Protein AF-0000000066988026 (afdb_homodimer)

Secondary structure (DSSP, 8-state):
-PPPEEEETTTTSHHHHHHHHHHHHTT-EEEEEES-TTSHHHHHHHTTTPEEEE--TT-HHHHHHHHTT--EEEE-----TTBTTHHHHHHHHHHHHHHHTT--EEEEE--------TTS-TTBHHHHHHHHHHHHHHHHHHS--SEEEEEEE-EEGGGGSTTHHHHHSTTHHHHSEEEESS-TT-EEEEE-HHHHHHHHHHHHHSHHHHTTEEEEE-SEEEEHHHHHHHHHHHHTS--EEEEPPHHHHHHHHHH-TTHHHHHHHTTTGGG--HHHHHTT------HHHHHHHTHHHHHHHHHGGG-/-PPPEEEETTTTSHHHHHHHHHHHHTT-EEEEEES-TTSHHHHHHHTTTPEEEE--TT-HHHHHHHHTT--EEEE-----TTBTTHHHHHHHHHHHHHHHTT--EEEEE--PPPGGGGGS-TTBHHHHHHHHHHHHHHHHHHS--SEEEEEEE-EEGGGGSTTHHHHHSTTHHHHSEEEESS-TT-EEEEE-HHHHHHHHHHHHHSHHHHTTEEEEE-SEEEEHHHHHHHHHHHHTS--EEEEPPHHHHHHHHHH-TTHHHHHHHTTTGGG--HHHHHTT------HHHHHHHTHHHHHHHHHGGG-

Foldseek 3Di:
DPAAEEEQEPCLDFLNVLLLVVSLVVVHAYFYEDQCCPDPSNVVSVVSPHHYFHDALVDLVRLLVRLAPHQEYEDDFDADPVDLLVRLVSLVSNVVSNVVRNHQEYEYEAADDDPPPVPDDCPQSSNSRNVSRVSSVVCQLPVHRNFYAYEHEFAELCCCFPPNVCQLFNCQLLVLEGAAQADQAQWGQYAYSNLVSLVVVLCVVVRVVRGPYYDYDGQDTDGPVVLSVLLCVLQVHRRHYDYDDPVRLVVCCVPRVSSVVNVSSRCSVVVDDPVVNCVSVRDGDDSNVVCVVCSVRSNVRRVVSPD/DPAAEEEQEPCLDFLNVLLLVVSLVVVHAYFYEDQCCPDPSNVVSVVSPHHYFHDALQDLVRLLVRLAPHQEYEDDFDADPVDLLVRLVSLVSNLVSNVVRNHQEYEYEAADDDPPCVVPDCPQSSNSRNVSRVSSVVCQLPVHRNFYAYEHEFAELCCCFPPNVCQLFNCQLLVLEGAAQADQAQWGQYAYSNLVSLVVVLCVVPRVVRGPYYDYDGQDTDGPVVSSVLLCVLQVHRRHYDYDDPVRLVVCCVVRVSSVVNVVSRCSVVVDDPVVNCVSVRDGDDSNRVCVVCSVRSNVRRVVSPD

Radius of gyration: 26.5 Å; Cα contacts (8 Å, |Δi|>4): 1199; chains: 2; bounding box: 48×90×59 Å

Sequence (614 aa):
MTTPKVYVCGATGTQGGALARQLRAMGWDVHTTTRTPTSPAAQSLASIGVKLYGGDWYDETSLKDAISGCNMLFVNTMPNFANLASESDAAMNILRVAQTSGVTHVIYSSAIFIPSRSELGPDHLVNIAYGSKQRIEQAVRTWGFKHWTILRPGYFMANFLQPKVGMLYPSSAESGIFRVALRPNTGLTLIDEQDVAAFAVAAFQTPDTFHEQVIDIVGEILGADKVFEMISQATGRDIRRVYMSDDEVREAQASNPLITSQILARSMEELIDRDKIRSWGVPLSSFANFLERQKKEFEETYLRGEKMTTPKVYVCGATGTQGGALARQLRAMGWDVHTTTRTPTSPAAQSLASIGVKLYGGDWYDETSLKDAISGCNMLFVNTMPNFANLASESDAAMNILRVAQTSGVTHVIYSSAIFIPSRSELGPDHLVNIAYGSKQRIEQAVRTWGFKHWTILRPGYFMANFLQPKVGMLYPSSAESGIFRVALRPNTGLTLIDEQDVAAFAVAAFQTPDTFHEQVIDIVGEILGADKVFEMISQATGRDIRRVYMSDDEVREAQASNPLITSQILARSMEELIDRDKIRSWGVPLSSFANFLERQKKEFEETYLRGEK

Solvent-accessible surface area (backbone atoms only — not comparable to full-atom values): 31889 Å² total; per-residue (Å²): 130,85,70,57,28,32,25,30,38,43,33,71,41,68,51,24,31,38,30,51,51,56,40,37,74,72,64,33,45,39,24,26,57,32,81,51,62,84,36,70,57,39,42,58,41,41,74,66,62,36,45,79,30,68,30,55,66,81,36,63,66,39,45,44,65,36,35,49,82,18,40,30,36,39,45,46,68,58,78,24,55,40,32,66,53,48,27,38,52,31,49,51,44,48,52,53,46,34,56,76,39,57,35,35,33,40,37,36,54,60,57,69,78,66,80,64,60,83,78,57,51,80,52,19,44,65,49,44,53,49,49,33,47,49,52,47,52,49,47,60,74,64,70,69,51,79,28,32,32,38,37,16,48,46,47,51,57,64,47,77,27,74,70,43,21,54,67,64,35,64,57,15,49,67,69,27,46,38,74,35,60,44,46,80,80,17,34,38,35,28,18,47,46,58,35,55,21,49,49,51,51,49,33,71,74,38,41,79,82,32,41,82,36,77,42,64,39,62,43,40,73,41,39,44,59,56,53,44,48,50,51,17,64,75,60,71,43,82,51,45,77,43,71,48,51,72,68,54,39,55,59,48,20,28,77,33,53,55,46,51,56,37,50,54,41,51,59,48,51,84,72,62,56,65,68,64,45,54,68,72,69,58,76,66,58,46,70,68,56,49,50,61,76,40,39,68,55,46,38,57,46,52,46,54,76,76,110,131,83,70,57,28,33,25,31,37,43,33,72,42,68,51,24,31,37,30,50,51,55,40,37,75,71,65,33,45,38,23,26,58,32,80,50,62,84,37,70,58,40,42,57,42,41,73,67,61,37,45,79,29,66,31,54,64,81,37,64,66,40,44,43,64,36,35,49,82,17,40,30,36,39,46,45,69,58,77,23,55,40,30,65,53,48,25,38,52,30,48,51,46,47,51,52,47,33,57,77,39,57,36,35,34,40,37,35,56,60,56,70,80,76,74,81,53,76,78,46,53,80,50,18,43,65,50,41,53,48,48,34,47,49,52,47,52,49,46,59,74,65,71,68,52,81,27,29,31,38,38,16,48,47,47,50,57,64,46,78,26,73,70,44,21,54,67,64,37,65,56,14,50,67,69,27,45,39,73,34,60,45,45,80,80,18,34,39,35,27,18,48,44,59,35,56,22,48,48,51,51,49,33,70,74,38,42,79,82,32,41,84,36,76,42,64,41,62,42,40,72,43,40,43,60,56,53,45,48,50,50,17,64,76,60,71,44,81,50,43,77,41,72,49,49,73,66,52,39,54,58,48,20,30,79,32,53,55,46,52,58,37,51,54,41,51,58,48,50,82,72,61,56,66,67,64,45,53,67,72,68,60,77,66,55,47,69,67,57,48,49,63,75,40,40,69,57,47,39,57,48,54,49,55,77,76,109

Organism: NCBI:txid100816

Nearest PDB structures (foldseek):
  5f5l-assembly1_A  TM=8.145E-01  e=1.394E-21  Micromonospora okii
  3dxf-assembly1_A  TM=8.295E-01  e=2.671E-19  Homo sapiens
  2vus-assembly1_A  TM=6.866E-01  e=4.287E-17  Aspergillus nidulans FGSC A4
  2vut-assembly16_H  TM=7.514E-01  e=1.877E-15  Aspergillus nidulans FGSC A4
  8gym-assembly1_a9  TM=6.983E-01  e=2.839E-13  Tetrahymena thermophila SB210

pLDDT: mean 92.68, std 9.43, range [30.69, 98.94]

Structure (mmCIF, N/CA/C/O backbone):
data_AF-0000000066988026-model_v1
#
loop_
_entity.id
_entity.type
_entity.pdbx_description
1 polymer 'NmrA-like family domain-containing protein 1'
#
loop_
_atom_site.group_PDB
_atom_site.id
_atom_site.type_symbol
_atom_site.label_atom_id
_atom_site.label_alt_id
_atom_site.label_comp_id
_atom_site.label_asym_id
_atom_site.label_entity_id
_atom_site.label_seq_id
_atom_site.pdbx_PDB_ins_code
_atom_site.Cartn_x
_atom_site.Cartn_y
_atom_site.Cartn_z
_atom_site.occupancy
_atom_site.B_iso_or_equiv
_atom_site.auth_seq_id
_atom_site.auth_comp_id
_atom_site.auth_asym_id
_atom_site.auth_atom_id
_atom_site.pdbx_PDB_model_num
ATOM 1 N N . MET A 1 1 ? -1.37 -47.844 -10.57 1 48.81 1 MET A N 1
ATOM 2 C CA . MET A 1 1 ? -0.525 -46.812 -9.977 1 48.81 1 MET A CA 1
ATOM 3 C C . MET A 1 1 ? -1.371 -45.688 -9.391 1 48.81 1 MET A C 1
ATOM 5 O O . MET A 1 1 ? -2.432 -45.344 -9.922 1 48.81 1 MET A O 1
ATOM 9 N N . THR A 1 2 ? -1.253 -45.375 -8.023 1 75.31 2 THR A N 1
ATOM 10 C CA . THR A 1 2 ? -2.141 -44.438 -7.344 1 75.31 2 THR A CA 1
ATOM 11 C C . THR A 1 2 ? -2.07 -43.062 -8 1 75.31 2 THR A C 1
ATOM 13 O O . THR A 1 2 ? -1.003 -42.625 -8.445 1 75.31 2 THR A O 1
ATOM 16 N N . THR A 1 3 ? -3.113 -42.469 -8.367 1 89.62 3 THR A N 1
ATOM 17 C CA . THR A 1 3 ? -3.221 -41.156 -8.984 1 89.62 3 THR A CA 1
ATOM 18 C C . THR A 1 3 ? -2.479 -40.125 -8.156 1 89.62 3 THR A C 1
ATOM 20 O O . THR A 1 3 ? -2.664 -40.031 -6.941 1 89.62 3 THR A O 1
ATOM 23 N N . PRO A 1 4 ? -1.513 -39.469 -8.797 1 95.19 4 PRO A N 1
ATOM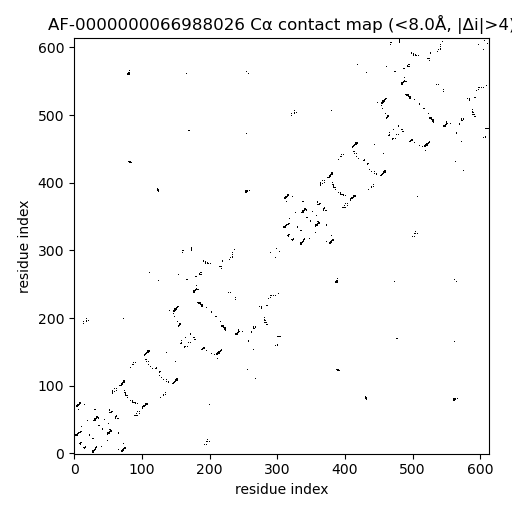 24 C CA . PRO A 1 4 ? -0.824 -38.438 -8.047 1 95.19 4 PRO A CA 1
ATOM 25 C C . PRO A 1 4 ? -1.786 -37.406 -7.461 1 95.19 4 PRO A C 1
ATOM 27 O O . PRO A 1 4 ? -2.797 -37.062 -8.086 1 95.19 4 PRO A O 1
ATOM 30 N N . LYS A 1 5 ? -1.552 -37 -6.234 1 97.81 5 LYS A N 1
ATOM 31 C CA . LYS A 1 5 ? -2.379 -36.031 -5.52 1 97.81 5 LYS A CA 1
ATOM 32 C C . LYS A 1 5 ? -1.552 -34.844 -5.066 1 97.81 5 LYS A C 1
ATOM 34 O O . LYS A 1 5 ? -0.55 -35 -4.367 1 97.81 5 LYS A O 1
ATOM 39 N N . VAL A 1 6 ? -1.96 -33.656 -5.461 1 98.81 6 VAL A N 1
ATOM 40 C CA . VAL A 1 6 ? -1.201 -32.438 -5.211 1 98.81 6 VAL A CA 1
ATOM 41 C C . VAL A 1 6 ? -2.051 -31.453 -4.406 1 98.81 6 VAL A C 1
ATOM 43 O O . VAL A 1 6 ? -3.215 -31.219 -4.738 1 98.81 6 VAL A O 1
ATOM 46 N N . TYR A 1 7 ? -1.568 -30.891 -3.268 1 98.81 7 TYR A N 1
ATOM 47 C CA . TYR A 1 7 ? -2.139 -29.688 -2.668 1 98.81 7 TYR A CA 1
ATOM 48 C C . TYR A 1 7 ? -1.592 -28.438 -3.338 1 98.81 7 TYR A C 1
ATOM 50 O O . TYR A 1 7 ? -0.385 -28.188 -3.309 1 98.81 7 TYR A O 1
ATOM 58 N N . VAL A 1 8 ? -2.432 -27.703 -3.941 1 98.88 8 VAL A N 1
ATOM 59 C CA . VAL A 1 8 ? -2.053 -26.469 -4.617 1 98.88 8 VAL A CA 1
ATOM 60 C C . VAL A 1 8 ? -2.465 -25.266 -3.77 1 98.88 8 VAL A C 1
ATOM 62 O O . VAL A 1 8 ? -3.654 -24.969 -3.654 1 98.88 8 VAL A O 1
ATOM 65 N N . CYS A 1 9 ? -1.479 -24.609 -3.207 1 97.5 9 CYS A N 1
ATOM 66 C CA . CYS A 1 9 ? -1.71 -23.375 -2.473 1 97.5 9 CYS A CA 1
ATOM 67 C C . CYS A 1 9 ? -2.158 -22.25 -3.412 1 97.5 9 CYS A C 1
ATOM 69 O O . CYS A 1 9 ? -1.553 -22.047 -4.465 1 97.5 9 CYS A O 1
ATOM 71 N N . GLY A 1 10 ? -3.23 -21.609 -3.018 1 95.94 10 GLY A N 1
ATOM 72 C CA . GLY A 1 10 ? -3.676 -20.453 -3.789 1 95.94 10 GLY A CA 1
ATOM 73 C C . GLY A 1 10 ? -4.277 -20.828 -5.129 1 95.94 10 GLY A C 1
ATOM 74 O O . GLY A 1 10 ? -4.066 -20.141 -6.125 1 95.94 10 GLY A O 1
ATOM 75 N N . ALA A 1 11 ? -5.023 -21.859 -5.191 1 98 11 ALA A N 1
ATOM 76 C CA . ALA A 1 11 ? -5.535 -22.375 -6.461 1 98 11 ALA A CA 1
ATOM 77 C C . ALA A 1 11 ? -6.566 -21.422 -7.055 1 98 11 ALA A C 1
ATOM 79 O O . ALA A 1 11 ? -6.832 -21.453 -8.258 1 98 11 ALA A O 1
ATOM 80 N N . THR A 1 12 ? -7.199 -20.578 -6.277 1 94.88 12 THR A N 1
ATOM 81 C CA . THR A 1 12 ? -8.18 -19.625 -6.801 1 94.88 12 THR A CA 1
ATOM 82 C C . THR A 1 12 ? -7.48 -18.422 -7.426 1 94.88 12 THR A C 1
ATOM 84 O O . THR A 1 12 ? -8.133 -17.578 -8.039 1 94.88 12 THR A O 1
ATOM 87 N N . GLY A 1 13 ? -6.168 -18.391 -7.301 1 94.88 13 GLY A N 1
ATOM 88 C CA . GLY A 1 13 ? -5.395 -17.297 -7.852 1 94.88 13 GLY A CA 1
ATOM 89 C C . GLY A 1 13 ? -4.809 -17.594 -9.219 1 94.88 13 GLY A C 1
ATOM 90 O O . GLY A 1 13 ? -5.133 -18.625 -9.82 1 94.88 13 GLY A O 1
ATOM 91 N N . THR A 1 14 ? -3.922 -16.719 -9.656 1 96.12 14 THR A N 1
ATOM 92 C CA . THR A 1 14 ? -3.383 -16.766 -11.008 1 96.12 14 THR A CA 1
ATOM 93 C C . THR A 1 14 ? -2.475 -17.969 -11.203 1 96.12 14 THR A C 1
ATOM 95 O O . THR A 1 14 ? -2.732 -18.812 -12.055 1 96.12 14 THR A O 1
ATOM 98 N N . GLN A 1 15 ? -1.483 -18.109 -10.391 1 98.12 15 GLN A N 1
ATOM 99 C CA . GLN A 1 15 ? -0.51 -19.188 -10.562 1 98.12 15 GLN A CA 1
ATOM 100 C C . GLN A 1 15 ? -1.107 -20.531 -10.18 1 98.12 15 GLN A C 1
ATOM 102 O O . GLN A 1 15 ? -1.059 -21.484 -10.969 1 98.12 15 GLN A O 1
ATOM 107 N N . GLY A 1 16 ? -1.739 -20.562 -8.969 1 98.56 16 GLY A N 1
ATOM 108 C CA . GLY A 1 16 ? -2.314 -21.812 -8.508 1 98.56 16 GLY A CA 1
ATOM 109 C C . GLY A 1 16 ? -3.438 -22.312 -9.398 1 98.56 16 GLY A C 1
ATOM 110 O O . GLY A 1 16 ? -3.59 -23.531 -9.586 1 98.56 16 GLY A O 1
ATOM 111 N N . GLY A 1 17 ? -4.242 -21.391 -9.891 1 98.44 17 GLY A N 1
ATOM 112 C CA . GLY A 1 17 ? -5.32 -21.781 -10.789 1 98.44 17 GLY A CA 1
ATOM 113 C C . GLY A 1 17 ? -4.824 -22.391 -12.078 1 98.44 17 GLY A C 1
ATOM 114 O O . GLY A 1 17 ? -5.371 -23.391 -12.547 1 98.44 17 GLY A O 1
ATOM 115 N N . ALA A 1 18 ? -3.785 -21.812 -12.68 1 98.5 18 ALA A N 1
ATOM 116 C CA . ALA A 1 18 ? -3.188 -22.359 -13.898 1 98.5 18 ALA A CA 1
ATOM 117 C C . ALA A 1 18 ? -2.645 -23.766 -13.656 1 98.5 18 ALA A C 1
ATOM 119 O O . ALA A 1 18 ? -2.867 -24.672 -14.461 1 98.5 18 ALA A O 1
ATOM 120 N N . LEU A 1 19 ? -1.996 -23.938 -12.516 1 98.88 19 LEU A N 1
ATOM 121 C CA . LEU A 1 19 ? -1.429 -25.234 -12.195 1 98.88 19 LEU A CA 1
ATOM 122 C C . LEU A 1 19 ? -2.529 -26.266 -11.938 1 98.88 19 LEU A C 1
ATOM 124 O O . LEU A 1 19 ? -2.482 -27.375 -12.461 1 98.88 19 LEU A O 1
ATOM 128 N N . ALA A 1 20 ? -3.561 -25.875 -11.125 1 98.88 20 ALA A N 1
ATOM 129 C CA . ALA A 1 20 ? -4.656 -26.797 -10.805 1 98.88 20 ALA A CA 1
ATOM 130 C C . ALA A 1 20 ? -5.324 -27.297 -12.078 1 98.88 20 ALA A C 1
ATOM 132 O O . ALA A 1 20 ? -5.594 -28.5 -12.203 1 98.88 20 ALA A O 1
ATOM 133 N N . ARG A 1 21 ? -5.523 -26.469 -13.023 1 98.75 21 ARG A N 1
ATOM 134 C CA . ARG A 1 21 ? -6.199 -26.844 -14.258 1 98.75 21 ARG A CA 1
ATOM 135 C C . ARG A 1 21 ? -5.328 -27.766 -15.094 1 98.75 21 ARG A C 1
ATOM 137 O O . ARG A 1 21 ? -5.828 -28.734 -15.68 1 98.75 21 ARG A O 1
ATOM 144 N N . GLN A 1 22 ? -4.039 -27.469 -15.18 1 98.75 22 GLN A N 1
ATOM 145 C CA . GLN A 1 22 ? -3.148 -28.344 -15.938 1 98.75 22 GLN A CA 1
ATOM 146 C C . GLN A 1 22 ? -3.053 -29.719 -15.297 1 98.75 22 GLN A C 1
ATOM 148 O O . GLN A 1 22 ? -3.064 -30.734 -15.992 1 98.75 22 GLN A O 1
ATOM 153 N N . LEU A 1 23 ? -2.992 -29.766 -13.961 1 98.81 23 LEU A N 1
ATOM 154 C CA . LEU A 1 23 ? -2.93 -31.047 -13.25 1 98.81 23 LEU A CA 1
ATOM 155 C C . LEU A 1 23 ? -4.207 -31.844 -13.461 1 98.81 23 LEU A C 1
ATOM 157 O O . LEU A 1 23 ? -4.148 -33.062 -13.734 1 98.81 23 LEU A O 1
ATOM 161 N N . ARG A 1 24 ? -5.379 -31.188 -13.375 1 98.75 24 ARG A N 1
ATOM 162 C CA . ARG A 1 24 ? -6.656 -31.859 -13.562 1 98.75 24 ARG A CA 1
ATOM 163 C C . ARG A 1 24 ? -6.789 -32.375 -14.992 1 98.75 24 ARG A C 1
ATOM 165 O O . ARG A 1 24 ? -7.355 -33.438 -15.219 1 98.75 24 ARG A O 1
ATOM 172 N N . ALA A 1 25 ? -6.281 -31.625 -15.961 1 98.38 25 ALA A N 1
ATOM 173 C CA . ALA A 1 25 ? -6.312 -32.062 -17.359 1 98.38 25 ALA A CA 1
ATOM 174 C C . ALA A 1 25 ? -5.523 -33.344 -17.562 1 98.38 25 ALA A C 1
ATOM 176 O O . ALA A 1 25 ? -5.789 -34.094 -18.484 1 98.38 25 ALA A O 1
ATOM 177 N N . MET A 1 26 ? -4.613 -33.625 -16.688 1 97.88 26 MET A N 1
ATOM 178 C CA . MET A 1 26 ? -3.797 -34.844 -16.75 1 97.88 26 MET A CA 1
ATOM 179 C C . MET A 1 26 ? -4.414 -35.969 -15.906 1 97.88 26 MET A C 1
ATOM 181 O O . MET A 1 26 ? -3.838 -37.031 -15.789 1 97.88 26 MET A O 1
ATOM 185 N N . GLY A 1 27 ? -5.523 -35.625 -15.258 1 97.69 27 GLY A N 1
ATOM 186 C CA . GLY A 1 27 ? -6.223 -36.625 -14.477 1 97.69 27 GLY A CA 1
ATOM 187 C C . GLY A 1 27 ? -5.703 -36.75 -13.055 1 97.69 27 GLY A C 1
ATOM 188 O O . GLY A 1 27 ? -6.02 -37.688 -12.344 1 97.69 27 GLY A O 1
ATOM 189 N N . TRP A 1 28 ? -4.852 -35.812 -12.609 1 98.38 28 TRP A N 1
ATOM 190 C CA . TRP A 1 28 ? -4.316 -35.844 -11.25 1 98.38 28 TRP A CA 1
ATOM 191 C C . TRP A 1 28 ? -5.34 -35.312 -10.25 1 98.38 28 TRP A C 1
ATOM 193 O O . TRP A 1 28 ? -6.262 -34.594 -10.617 1 98.38 28 TRP A O 1
ATOM 203 N N . ASP A 1 29 ? -5.281 -35.781 -9.055 1 98.38 29 ASP A N 1
ATOM 204 C CA . ASP A 1 29 ? -6.102 -35.219 -7.984 1 98.38 29 ASP A CA 1
ATOM 205 C C . ASP A 1 29 ? -5.5 -33.938 -7.438 1 98.38 29 ASP A C 1
ATOM 207 O O . ASP A 1 29 ? -4.285 -33.844 -7.246 1 98.38 29 ASP A O 1
ATOM 211 N N . VAL A 1 30 ? -6.352 -32.938 -7.23 1 98.81 30 VAL A N 1
ATOM 212 C CA . VAL A 1 30 ? -5.906 -31.641 -6.742 1 98.81 30 VAL A CA 1
ATOM 213 C C . VAL A 1 30 ? -6.758 -31.219 -5.543 1 98.81 30 VAL A C 1
ATOM 215 O O . VAL A 1 30 ? -7.988 -31.281 -5.598 1 98.81 30 VAL A O 1
ATOM 218 N N . HIS A 1 31 ? -6.109 -30.859 -4.477 1 98.81 31 HIS A N 1
ATOM 219 C CA . HIS A 1 31 ? -6.73 -30.266 -3.295 1 98.81 31 HIS A CA 1
ATOM 220 C C . HIS A 1 31 ? -6.312 -28.812 -3.125 1 98.81 31 HIS A C 1
ATOM 222 O O . HIS A 1 31 ? -5.223 -28.422 -3.549 1 98.81 31 HIS A O 1
ATOM 228 N N . THR A 1 32 ? -7.191 -28 -2.541 1 98.62 32 THR A N 1
ATOM 229 C CA . THR A 1 32 ? -6.828 -26.641 -2.156 1 98.62 32 THR A CA 1
ATOM 230 C C . THR A 1 32 ? -7.695 -26.156 -1.002 1 98.62 32 THR A C 1
ATOM 232 O O . THR A 1 32 ? -8.734 -26.75 -0.702 1 98.62 32 THR A O 1
ATOM 235 N N . THR A 1 33 ? -7.234 -25.156 -0.269 1 97.44 33 THR A N 1
ATOM 236 C CA . THR A 1 33 ? -8.047 -24.438 0.709 1 97.44 33 THR A CA 1
ATOM 237 C C . THR A 1 33 ? -8.492 -23.078 0.154 1 97.44 33 THR A C 1
ATOM 239 O O . THR A 1 33 ? -7.781 -22.469 -0.648 1 97.44 33 THR A O 1
ATOM 242 N N . THR A 1 34 ? -9.594 -22.734 0.472 1 95.44 34 THR A N 1
ATOM 243 C CA . THR A 1 34 ? -10.102 -21.406 0.155 1 95.44 34 THR A CA 1
ATOM 244 C C . THR A 1 34 ? -11.008 -20.891 1.271 1 95.44 34 THR A C 1
ATOM 246 O O . THR A 1 34 ? -11.695 -21.672 1.927 1 95.44 34 THR A O 1
ATOM 249 N N . ARG A 1 35 ? -11.031 -19.656 1.492 1 89.06 35 ARG A N 1
ATOM 250 C CA . ARG A 1 35 ? -11.852 -19.016 2.518 1 89.06 35 ARG A CA 1
ATOM 251 C C . ARG A 1 35 ? -13.305 -18.906 2.064 1 89.06 35 ARG A C 1
ATOM 253 O O . ARG A 1 35 ? -14.211 -18.75 2.889 1 89.06 35 ARG A O 1
ATOM 260 N N . THR A 1 36 ? -13.484 -18.953 0.675 1 90.31 36 THR A N 1
ATOM 261 C CA . THR A 1 36 ? -14.812 -18.781 0.093 1 90.31 36 THR A CA 1
ATOM 262 C C . THR A 1 36 ? -15.102 -19.875 -0.931 1 90.31 36 THR A C 1
ATOM 264 O O . THR A 1 36 ? -15.141 -19.609 -2.135 1 90.31 36 THR A O 1
ATOM 267 N N . PRO A 1 37 ? -15.477 -20.969 -0.477 1 94.69 37 PRO A N 1
ATOM 268 C CA . PRO A 1 37 ? -15.695 -22.094 -1.384 1 94.69 37 PRO A CA 1
ATOM 269 C C . PRO A 1 37 ? -16.812 -21.844 -2.387 1 94.69 37 PRO A C 1
ATOM 271 O O . PRO A 1 37 ? -16.891 -22.531 -3.414 1 94.69 37 PRO A O 1
ATOM 274 N N . THR A 1 38 ? -17.672 -20.859 -2.109 1 93.75 38 THR A N 1
ATOM 275 C CA . THR A 1 38 ? -18.828 -20.609 -2.971 1 93.75 38 THR A CA 1
ATOM 276 C C . THR A 1 38 ? -18.5 -19.547 -4.012 1 93.75 38 THR A C 1
ATOM 278 O O . THR A 1 38 ? -19.344 -19.219 -4.859 1 93.75 38 THR A O 1
ATOM 281 N N . SER A 1 39 ? -17.266 -18.984 -3.949 1 91.69 39 SER A N 1
ATOM 282 C CA . SER A 1 39 ? -16.906 -17.969 -4.926 1 91.69 39 SER A CA 1
ATOM 283 C C . SER A 1 39 ? -16.875 -18.547 -6.34 1 91.69 39 SER A C 1
ATOM 285 O O . SER A 1 39 ? -16.672 -19.75 -6.527 1 91.69 39 SER A O 1
ATOM 287 N N . PRO A 1 40 ? -17.031 -17.672 -7.32 1 92.19 40 PRO A N 1
ATOM 288 C CA . PRO A 1 40 ? -16.984 -18.141 -8.703 1 92.19 40 PRO A CA 1
ATOM 289 C C . PRO A 1 40 ? -15.672 -18.828 -9.055 1 92.19 40 PRO A C 1
ATOM 291 O O . PRO A 1 40 ? -15.68 -19.875 -9.727 1 92.19 40 PRO A O 1
ATOM 294 N N . ALA A 1 41 ? -14.57 -18.328 -8.617 1 93.56 41 ALA A N 1
ATOM 295 C CA . ALA A 1 41 ? -13.273 -18.938 -8.898 1 93.56 41 ALA A CA 1
ATOM 296 C C . ALA A 1 41 ? -13.172 -20.328 -8.289 1 93.56 41 ALA A C 1
ATOM 298 O O . ALA A 1 41 ? -12.695 -21.266 -8.938 1 93.56 41 ALA A O 1
ATOM 299 N N . ALA A 1 42 ? -13.625 -20.453 -7.043 1 97.12 42 ALA A N 1
ATOM 300 C CA . ALA A 1 42 ? -13.602 -21.75 -6.359 1 97.12 42 ALA A CA 1
ATOM 301 C C . ALA A 1 42 ? -14.516 -22.75 -7.051 1 97.12 42 ALA A C 1
ATOM 303 O O . ALA A 1 42 ? -14.133 -23.906 -7.273 1 97.12 42 ALA A O 1
ATOM 304 N N . GLN A 1 43 ? -15.695 -22.266 -7.445 1 97.62 43 GLN A N 1
ATOM 305 C CA . GLN A 1 43 ? -16.672 -23.156 -8.078 1 97.62 43 GLN A CA 1
ATOM 306 C C . GLN A 1 43 ? -16.188 -23.609 -9.453 1 97.62 43 GLN A C 1
ATOM 308 O O . GLN A 1 43 ? -16.453 -24.734 -9.875 1 97.62 43 GLN A O 1
ATOM 313 N N . SER A 1 44 ? -15.523 -22.734 -10.141 1 97.69 44 SER A N 1
ATOM 314 C CA . SER A 1 44 ? -14.93 -23.094 -11.422 1 97.69 44 SER A CA 1
ATOM 315 C C . SER A 1 44 ? -13.93 -24.234 -11.258 1 97.69 44 SER A C 1
ATOM 317 O O . SER A 1 44 ? -13.867 -25.141 -12.086 1 97.69 44 SER A O 1
ATOM 319 N N . LEU A 1 45 ? -13.172 -24.234 -10.242 1 98.69 45 LEU A N 1
ATOM 320 C CA . LEU A 1 45 ? -12.203 -25.297 -9.961 1 98.69 45 LEU A CA 1
ATOM 321 C C . LEU A 1 45 ? -12.906 -26.578 -9.547 1 98.69 45 LEU A C 1
ATOM 323 O O . LEU A 1 45 ? -12.523 -27.672 -9.984 1 98.69 45 LEU A O 1
ATOM 327 N N . ALA A 1 46 ? -13.945 -26.422 -8.727 1 98.62 46 ALA A N 1
ATOM 328 C CA . ALA A 1 46 ? -14.703 -27.594 -8.297 1 98.62 46 ALA A CA 1
ATOM 329 C C . ALA A 1 46 ? -15.328 -28.312 -9.492 1 98.62 46 ALA A C 1
ATOM 331 O O . ALA A 1 46 ? -15.398 -29.547 -9.508 1 98.62 46 ALA A O 1
ATOM 332 N N . SER A 1 47 ? -15.734 -27.547 -10.422 1 98.5 47 SER A N 1
ATOM 333 C CA . SER A 1 47 ? -16.422 -28.094 -11.586 1 98.5 47 SER A CA 1
ATOM 334 C C . SER A 1 47 ? -15.5 -29 -12.406 1 98.5 47 SER A C 1
ATOM 336 O O . SER A 1 47 ? -15.969 -29.828 -13.18 1 98.5 47 SER A O 1
ATOM 338 N N . ILE A 1 48 ? -14.219 -28.859 -12.234 1 98.44 48 ILE A N 1
ATOM 339 C CA . ILE A 1 48 ? -13.297 -29.703 -12.992 1 98.44 48 ILE A CA 1
ATOM 340 C C . ILE A 1 48 ? -12.656 -30.734 -12.062 1 98.44 48 ILE A C 1
ATOM 342 O O . ILE A 1 48 ? -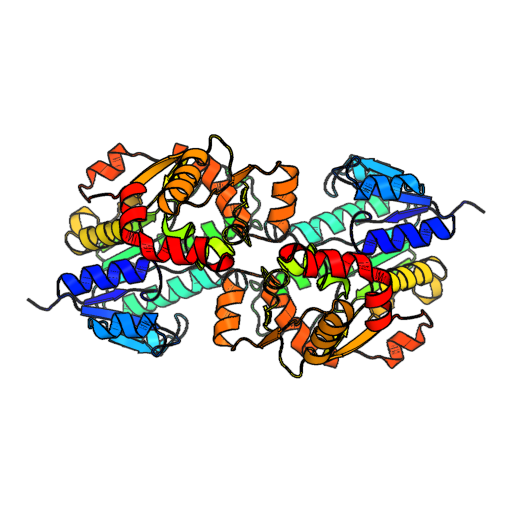11.633 -31.328 -12.406 1 98.44 48 ILE A O 1
ATOM 346 N N . GLY A 1 49 ? -13.156 -30.828 -10.844 1 98.5 49 GLY A N 1
ATOM 347 C CA . GLY A 1 49 ? -12.789 -31.953 -10 1 98.5 49 GLY A CA 1
ATOM 348 C C . GLY A 1 49 ? -11.812 -31.578 -8.898 1 98.5 49 GLY A C 1
ATOM 349 O O . GLY A 1 49 ? -11.344 -32.438 -8.164 1 98.5 49 GLY A O 1
ATOM 350 N N . VAL A 1 50 ? -11.438 -30.328 -8.734 1 98.75 50 VAL A N 1
ATOM 351 C CA . VAL A 1 50 ? -10.594 -29.922 -7.617 1 98.75 50 VAL A CA 1
ATOM 352 C C . VAL A 1 50 ? -11.367 -30.047 -6.305 1 98.75 50 VAL A C 1
ATOM 354 O O . VAL A 1 50 ? -12.516 -29.609 -6.211 1 98.75 50 VAL A O 1
ATOM 357 N N . LYS A 1 51 ? -10.828 -30.656 -5.355 1 98.62 51 LYS A N 1
ATOM 358 C CA . LYS A 1 51 ? -11.461 -30.75 -4.043 1 98.62 51 LYS A CA 1
ATOM 359 C C . LYS A 1 51 ? -11.188 -29.516 -3.209 1 98.62 51 LYS A C 1
ATOM 361 O O . LYS A 1 51 ? -10.031 -29.172 -2.947 1 98.62 51 LYS A O 1
ATOM 366 N N . LEU A 1 52 ? -12.25 -28.891 -2.779 1 98.38 52 LEU A N 1
ATOM 367 C CA . LEU A 1 52 ? -12.164 -27.641 -2.018 1 98.38 52 LEU A CA 1
ATOM 368 C C . LEU A 1 52 ? -12.328 -27.906 -0.526 1 98.38 52 LEU A C 1
ATOM 370 O O . LEU A 1 52 ? -13.234 -28.641 -0.12 1 98.38 52 LEU A O 1
ATOM 374 N N . TYR A 1 53 ? -11.477 -27.359 0.209 1 98 53 TYR A N 1
ATOM 375 C CA . TYR A 1 53 ? -11.586 -27.344 1.663 1 98 53 TYR A CA 1
ATOM 376 C C . TYR A 1 53 ? -11.719 -25.906 2.186 1 98 53 TYR A C 1
ATOM 378 O O . TYR A 1 53 ? -10.961 -25.031 1.783 1 98 53 TYR A O 1
ATOM 386 N N . GLY A 1 54 ? -12.656 -25.688 3.018 1 96 54 GLY A N 1
ATOM 387 C CA . GLY A 1 54 ? -12.836 -24.375 3.609 1 96 54 GLY A CA 1
ATOM 388 C C . GLY A 1 54 ? -11.773 -24.031 4.637 1 96 54 GLY A C 1
ATOM 389 O O . GLY A 1 54 ? -11.461 -24.859 5.504 1 96 54 GLY A O 1
ATOM 390 N N . GLY A 1 55 ? -11.203 -22.812 4.504 1 93.5 55 GLY A N 1
ATOM 391 C CA . GLY A 1 55 ? -10.234 -22.375 5.496 1 93.5 55 GLY A CA 1
ATOM 392 C C . GLY A 1 55 ? -9.125 -21.516 4.914 1 93.5 55 GLY A C 1
ATOM 393 O O . GLY A 1 55 ? -9.016 -21.391 3.691 1 93.5 55 GLY A O 1
ATOM 394 N N . ASP A 1 56 ? -8.352 -20.906 5.828 1 90.31 56 ASP A N 1
ATOM 395 C CA . ASP A 1 56 ? -7.188 -20.141 5.383 1 90.31 56 ASP A CA 1
ATOM 396 C C . ASP A 1 56 ? -5.887 -20.844 5.762 1 90.31 56 ASP A C 1
ATOM 398 O O . ASP A 1 56 ? -5.902 -22.016 6.172 1 90.31 56 ASP A O 1
ATOM 402 N N . TRP A 1 57 ? -4.766 -20.219 5.492 1 94.06 57 TRP A N 1
ATOM 403 C CA . TRP A 1 57 ? -3.459 -20.844 5.617 1 94.06 57 TRP A CA 1
ATOM 404 C C . TRP A 1 57 ? -2.979 -20.828 7.066 1 94.06 57 TRP A C 1
ATOM 406 O O . TRP A 1 57 ? -1.927 -21.375 7.387 1 94.06 57 TRP A O 1
ATOM 416 N N . TYR A 1 58 ? -3.822 -20.234 7.895 1 89.5 58 TYR A N 1
ATOM 417 C CA . TYR A 1 58 ? -3.459 -20.141 9.305 1 89.5 58 TYR A CA 1
ATOM 418 C C . TYR A 1 58 ? -4.273 -21.125 10.141 1 89.5 58 TYR A C 1
ATOM 420 O O . TYR A 1 58 ? -4.008 -21.297 11.328 1 89.5 58 TYR A O 1
ATOM 428 N N . ASP A 1 59 ? -5.203 -21.75 9.5 1 91.56 59 ASP A N 1
ATOM 429 C CA . ASP A 1 59 ? -6.012 -22.781 10.133 1 91.56 59 ASP A CA 1
ATOM 430 C C . ASP A 1 59 ? -5.371 -24.156 9.953 1 91.56 59 ASP A C 1
ATOM 432 O O . ASP A 1 59 ? -5.586 -24.828 8.938 1 91.56 59 ASP A O 1
ATOM 436 N N . GLU A 1 60 ? -4.781 -24.625 10.953 1 93.81 60 GLU A N 1
ATOM 437 C CA . GLU A 1 60 ? -4.023 -25.875 10.852 1 93.81 60 GLU A CA 1
ATOM 438 C C . GLU A 1 60 ? -4.941 -27.047 10.555 1 93.81 60 GLU A C 1
ATOM 440 O O . GLU A 1 60 ? -4.566 -27.953 9.805 1 93.81 60 GLU A O 1
ATOM 445 N N . THR A 1 61 ? -6.09 -27.031 11.141 1 95.06 61 THR A N 1
ATOM 446 C CA . THR A 1 61 ? -7.027 -28.125 10.93 1 95.06 61 THR A CA 1
ATOM 447 C C . THR A 1 61 ? -7.449 -28.203 9.469 1 95.06 61 THR A C 1
ATOM 449 O O . THR A 1 61 ? -7.41 -29.266 8.852 1 95.06 61 THR A O 1
ATOM 452 N N . SER A 1 62 ? -7.801 -27.078 8.945 1 95.81 62 SER A N 1
ATOM 453 C CA . SER A 1 62 ? -8.203 -27.031 7.543 1 95.81 62 SER A CA 1
ATOM 454 C C . SER A 1 62 ? -7.062 -27.438 6.625 1 95.81 62 SER A C 1
ATOM 456 O O . SER A 1 62 ? -7.281 -28.156 5.637 1 95.81 62 SER A O 1
ATOM 458 N N . LEU A 1 63 ? -5.887 -27.062 6.941 1 97.81 63 LEU A N 1
ATOM 459 C CA . LEU A 1 63 ? -4.723 -27.422 6.141 1 97.81 63 LEU A CA 1
ATOM 460 C C . LEU A 1 63 ? -4.461 -28.922 6.203 1 97.81 63 LEU A C 1
ATOM 462 O O . LEU A 1 63 ? -4.199 -29.547 5.176 1 97.81 63 LEU A O 1
ATOM 466 N N . LYS A 1 64 ? -4.527 -29.422 7.41 1 97.56 64 LYS A N 1
ATOM 467 C CA . LYS A 1 64 ? -4.309 -30.859 7.57 1 97.56 64 LYS A CA 1
ATOM 468 C C . LYS A 1 64 ? -5.32 -31.672 6.754 1 97.56 64 LYS A C 1
ATOM 470 O O . LYS A 1 64 ? -4.949 -32.625 6.062 1 97.56 64 LYS A O 1
ATOM 475 N N . ASP A 1 65 ? -6.57 -31.266 6.832 1 97.88 65 ASP A N 1
ATOM 476 C CA . ASP A 1 65 ? -7.613 -31.938 6.066 1 97.88 65 ASP A CA 1
ATOM 477 C C . ASP A 1 65 ? -7.328 -31.875 4.57 1 97.88 65 ASP A C 1
ATOM 479 O O . ASP A 1 65 ? -7.477 -32.875 3.859 1 97.88 65 ASP A O 1
ATOM 483 N N . ALA A 1 66 ? -6.902 -30.75 4.102 1 98.31 66 ALA A N 1
ATOM 484 C CA . ALA A 1 66 ? -6.699 -30.531 2.674 1 98.31 66 ALA A CA 1
ATOM 485 C C . ALA A 1 66 ? -5.441 -31.234 2.178 1 98.31 66 ALA A C 1
ATOM 487 O O . ALA A 1 66 ? -5.406 -31.719 1.046 1 98.31 66 ALA A O 1
ATOM 488 N N . ILE A 1 67 ? -4.418 -31.328 2.988 1 98.44 67 ILE A N 1
ATOM 489 C CA . ILE A 1 67 ? -3.123 -31.844 2.564 1 98.44 67 ILE A CA 1
ATOM 490 C C . ILE A 1 67 ? -3.07 -33.344 2.777 1 98.44 67 ILE A C 1
ATOM 492 O O . ILE A 1 67 ? -2.266 -34.062 2.152 1 98.44 67 ILE A O 1
ATOM 496 N N . SER A 1 68 ? -3.947 -33.844 3.648 1 96.44 68 SER A N 1
ATOM 497 C CA . SER A 1 68 ? -3.979 -35.25 3.922 1 96.44 68 SER A CA 1
ATOM 498 C C . SER A 1 68 ? -4.113 -36.062 2.635 1 96.44 68 SER A C 1
ATOM 500 O O . SER A 1 68 ? -4.984 -35.781 1.809 1 96.44 68 SER A O 1
ATOM 502 N N . GLY A 1 69 ? -3.211 -37.062 2.455 1 95.81 69 GLY A N 1
ATOM 503 C CA . GLY A 1 69 ? -3.232 -37.938 1.303 1 95.81 69 GLY A CA 1
ATOM 504 C C . GLY A 1 69 ? -2.451 -37.406 0.12 1 95.81 69 GLY A C 1
ATOM 505 O O . GLY A 1 69 ? -2.186 -38.125 -0.84 1 95.81 69 GLY A O 1
ATOM 506 N N . CYS A 1 70 ? -2.102 -36.156 0.132 1 97.75 70 CYS A N 1
ATOM 507 C CA . CYS A 1 70 ? -1.273 -35.594 -0.924 1 97.75 70 CYS A CA 1
ATOM 508 C C . CYS A 1 70 ? 0.194 -35.969 -0.721 1 97.75 70 CYS A C 1
ATOM 510 O O . CYS A 1 70 ? 0.676 -36 0.412 1 97.75 70 CYS A O 1
ATOM 512 N N . ASN A 1 71 ? 0.84 -36.188 -1.755 1 96.88 71 ASN A N 1
ATOM 513 C CA . ASN A 1 71 ? 2.277 -36.438 -1.663 1 96.88 71 ASN A CA 1
ATOM 514 C C . ASN A 1 71 ? 3.07 -35.281 -2.27 1 96.88 71 ASN A C 1
ATOM 516 O O . ASN A 1 71 ? 4.297 -35.219 -2.139 1 96.88 71 ASN A O 1
ATOM 520 N N . MET A 1 72 ? 2.389 -34.375 -2.959 1 98.75 72 MET A N 1
ATOM 521 C CA . MET A 1 72 ? 3.004 -33.219 -3.621 1 98.75 72 MET A CA 1
ATOM 522 C C . MET A 1 72 ? 2.355 -31.922 -3.166 1 98.75 72 MET A C 1
ATOM 524 O O . MET A 1 72 ? 1.161 -31.891 -2.867 1 98.75 72 MET A O 1
ATOM 528 N N . LEU A 1 73 ? 3.186 -30.844 -3.092 1 98.88 73 LEU A N 1
ATOM 529 C CA . LEU A 1 73 ? 2.76 -29.531 -2.609 1 98.88 73 LEU A CA 1
ATOM 530 C C . LEU A 1 73 ? 3.291 -28.422 -3.51 1 98.88 73 LEU A C 1
ATOM 532 O O . LEU A 1 73 ? 4.477 -28.406 -3.852 1 98.88 73 LEU A O 1
ATOM 536 N N . PHE A 1 74 ? 2.424 -27.625 -3.932 1 98.94 74 PHE A N 1
ATOM 537 C CA . PHE A 1 74 ? 2.791 -26.359 -4.566 1 98.94 74 PHE A CA 1
ATOM 538 C C . PHE A 1 74 ? 2.549 -25.188 -3.621 1 98.94 74 PHE A C 1
ATOM 540 O O . PHE A 1 74 ? 1.41 -24.922 -3.227 1 98.94 74 PHE A O 1
ATOM 547 N N . VAL A 1 75 ? 3.59 -24.469 -3.236 1 98.81 75 VAL A N 1
ATOM 548 C CA . VAL A 1 75 ? 3.514 -23.344 -2.311 1 98.81 75 VAL A CA 1
ATOM 549 C C . VAL A 1 75 ? 3.545 -22.031 -3.088 1 98.81 75 VAL A C 1
ATOM 551 O O . VAL A 1 75 ? 4.465 -21.797 -3.875 1 98.81 75 VAL A O 1
ATOM 554 N N . ASN A 1 76 ? 2.6 -21.25 -2.941 1 97.75 76 ASN A N 1
ATOM 555 C CA . ASN A 1 76 ? 2.477 -19.922 -3.514 1 97.75 76 ASN A CA 1
ATOM 556 C C . ASN A 1 76 ? 1.721 -18.984 -2.58 1 97.75 76 ASN A C 1
ATOM 558 O O . ASN A 1 76 ? 0.496 -18.875 -2.656 1 97.75 76 ASN A O 1
ATOM 562 N N . THR A 1 77 ? 2.449 -18.297 -1.735 1 93.69 77 THR A N 1
ATOM 563 C CA . THR A 1 77 ? 1.863 -17.312 -0.831 1 93.69 77 THR A CA 1
ATOM 564 C C . THR A 1 77 ? 2.119 -15.898 -1.333 1 93.69 77 THR A C 1
ATOM 566 O O . THR A 1 77 ? 2.91 -15.695 -2.258 1 93.69 77 THR A O 1
ATOM 569 N N . MET A 1 78 ? 1.382 -15.031 -0.882 1 87.62 78 MET A N 1
ATOM 570 C CA . MET A 1 78 ? 1.484 -13.648 -1.336 1 87.62 78 MET A CA 1
ATOM 571 C C . MET A 1 78 ? 1.729 -12.703 -0.162 1 87.62 78 MET A C 1
ATOM 573 O O . MET A 1 78 ? 1.278 -12.969 0.955 1 87.62 78 MET A O 1
ATOM 577 N N . PRO A 1 79 ? 2.404 -11.609 -0.491 1 84.94 79 PRO A N 1
ATOM 578 C CA . PRO A 1 79 ? 2.557 -10.602 0.557 1 84.94 79 PRO A CA 1
ATOM 579 C C . PRO A 1 79 ? 1.225 -9.984 0.982 1 84.94 79 PRO A C 1
ATOM 581 O O . PRO A 1 79 ? 0.282 -9.938 0.188 1 84.94 79 PRO A O 1
ATOM 584 N N . ASN A 1 80 ? 1.17 -9.719 2.219 1 83.69 80 ASN A N 1
ATOM 585 C CA . ASN A 1 80 ? 0.102 -8.93 2.826 1 83.69 80 ASN A CA 1
ATOM 586 C C . ASN A 1 80 ? 0.632 -7.625 3.42 1 83.69 80 ASN A C 1
ATOM 588 O O . ASN A 1 80 ? 1.331 -7.641 4.434 1 83.69 80 ASN A O 1
ATOM 592 N N . PHE A 1 81 ? 0.219 -6.539 2.867 1 79.25 81 PHE A N 1
ATOM 593 C CA . PHE A 1 81 ? 0.827 -5.277 3.266 1 79.25 81 PHE A CA 1
ATOM 594 C C . PHE A 1 81 ? 0.248 -4.789 4.59 1 79.25 81 PHE A C 1
ATOM 596 O O . PHE A 1 81 ? 0.818 -3.908 5.234 1 79.25 81 PHE A O 1
ATOM 603 N N . ALA A 1 82 ? -0.839 -5.383 4.977 1 79.31 82 ALA A N 1
ATOM 604 C CA . ALA A 1 82 ? -1.355 -5.051 6.305 1 79.31 82 ALA A CA 1
ATOM 605 C C . ALA A 1 82 ? -0.525 -5.719 7.395 1 79.31 82 ALA A C 1
ATOM 607 O O . ALA A 1 82 ? -0.326 -5.148 8.469 1 79.31 82 ALA A O 1
ATOM 608 N N . ASN A 1 83 ? -0.054 -6.887 7.082 1 85.62 83 ASN A N 1
ATOM 609 C CA . ASN A 1 83 ? 0.797 -7.652 7.984 1 85.62 83 ASN A CA 1
ATOM 610 C C . ASN A 1 83 ? 2.016 -8.219 7.262 1 85.62 83 ASN A C 1
ATOM 612 O O . ASN A 1 83 ? 1.92 -9.25 6.594 1 85.62 83 ASN A O 1
ATOM 616 N N . LEU A 1 84 ? 3.111 -7.68 7.562 1 85.31 84 LEU A N 1
ATOM 617 C CA . LEU A 1 84 ? 4.297 -7.895 6.738 1 85.31 84 LEU A CA 1
ATOM 618 C C . LEU A 1 84 ? 4.902 -9.266 7.004 1 85.31 84 LEU A C 1
ATOM 620 O O . LEU A 1 84 ? 5.707 -9.758 6.211 1 85.31 84 LEU A O 1
ATOM 624 N N . ALA A 1 85 ? 4.5 -9.898 8.078 1 84.44 85 ALA A N 1
ATOM 625 C CA . ALA A 1 85 ? 5.016 -11.227 8.406 1 84.44 85 ALA A CA 1
ATOM 626 C C . ALA A 1 85 ? 4.121 -12.32 7.828 1 84.44 85 ALA A C 1
ATOM 628 O O . ALA A 1 85 ? 4.5 -13.492 7.797 1 84.44 85 ALA A O 1
ATOM 629 N N . SER A 1 86 ? 3.027 -11.977 7.336 1 87.38 86 SER A N 1
ATOM 630 C CA . SER A 1 86 ? 1.959 -12.922 7.023 1 87.38 86 SER A CA 1
ATOM 631 C C . SER A 1 86 ? 2.395 -13.906 5.949 1 87.38 86 SER A C 1
ATOM 633 O O . SER A 1 86 ? 2.061 -15.094 6.02 1 87.38 86 SER A O 1
ATOM 635 N N . GLU A 1 87 ? 3.154 -13.445 4.965 1 91.19 87 GLU A N 1
ATOM 636 C CA . GLU A 1 87 ? 3.529 -14.336 3.869 1 91.19 87 GLU A CA 1
ATOM 637 C C . GLU A 1 87 ? 4.375 -15.508 4.371 1 91.19 87 GLU A C 1
ATOM 639 O O . GLU A 1 87 ? 4.059 -16.672 4.102 1 91.19 87 GLU A O 1
ATOM 644 N N . SER A 1 88 ? 5.43 -15.188 5.098 1 93.31 88 SER A N 1
ATOM 645 C CA . SER A 1 88 ? 6.32 -16.219 5.602 1 93.31 88 SER A CA 1
ATOM 646 C C . SER A 1 88 ? 5.613 -17.109 6.617 1 93.31 88 SER A C 1
ATOM 648 O O . SER A 1 88 ? 5.773 -18.344 6.594 1 93.31 88 SER A O 1
ATOM 650 N N . ASP A 1 89 ? 4.797 -16.5 7.488 1 93.06 89 ASP A N 1
ATOM 651 C CA . ASP A 1 89 ? 4.09 -17.281 8.5 1 93.06 89 ASP A CA 1
ATOM 652 C C . ASP A 1 89 ? 3.15 -18.297 7.859 1 93.06 89 ASP A C 1
ATOM 654 O O . ASP A 1 89 ? 3.1 -19.453 8.281 1 93.06 89 ASP A O 1
ATOM 658 N N . ALA A 1 90 ? 2.443 -17.859 6.879 1 94.88 90 ALA A N 1
ATOM 659 C CA . ALA A 1 90 ? 1.533 -18.75 6.168 1 94.88 90 ALA A CA 1
ATOM 660 C C . ALA A 1 90 ? 2.293 -19.891 5.5 1 94.88 90 ALA A C 1
ATOM 662 O O . ALA A 1 90 ? 1.918 -21.047 5.637 1 94.88 90 ALA A O 1
ATOM 663 N N . ALA A 1 91 ? 3.352 -19.562 4.777 1 97.75 91 ALA A N 1
ATOM 664 C CA . ALA A 1 91 ? 4.137 -20.578 4.078 1 97.75 91 ALA A CA 1
ATOM 665 C C . ALA A 1 91 ? 4.734 -21.578 5.062 1 97.75 91 ALA A C 1
ATOM 667 O O . ALA A 1 91 ? 4.711 -22.781 4.812 1 97.75 91 ALA A O 1
ATOM 668 N N . MET A 1 92 ? 5.238 -21.094 6.195 1 97.38 92 MET A N 1
ATOM 669 C CA . MET A 1 92 ? 5.832 -21.969 7.199 1 97.38 92 MET A CA 1
ATOM 670 C C . MET A 1 92 ? 4.789 -22.938 7.762 1 97.38 92 MET A C 1
ATOM 672 O O . MET A 1 92 ? 5.074 -24.109 7.969 1 97.38 92 MET A O 1
ATOM 676 N N . ASN A 1 93 ? 3.645 -22.391 8 1 96.88 93 ASN A N 1
ATOM 677 C CA . ASN A 1 93 ? 2.559 -23.234 8.492 1 96.88 93 ASN A CA 1
ATOM 678 C C . ASN A 1 93 ? 2.191 -24.328 7.488 1 96.88 93 ASN A C 1
ATOM 680 O O . ASN A 1 93 ? 2.047 -25.484 7.859 1 96.88 93 ASN A O 1
ATOM 684 N N . ILE A 1 94 ? 2.08 -23.969 6.281 1 98.38 94 ILE A N 1
ATOM 685 C CA . ILE A 1 94 ? 1.748 -24.906 5.215 1 98.38 94 ILE A CA 1
ATOM 686 C C . ILE A 1 94 ? 2.82 -26 5.133 1 98.38 94 ILE A C 1
ATOM 688 O O . ILE A 1 94 ? 2.504 -27.188 5.074 1 98.38 94 ILE A O 1
ATOM 692 N N . LEU A 1 95 ? 4.059 -25.594 5.137 1 98.44 95 LEU A N 1
ATOM 693 C CA . LEU A 1 95 ? 5.176 -26.531 5.02 1 98.44 95 LEU A CA 1
ATOM 694 C C . LEU A 1 95 ? 5.227 -27.469 6.215 1 98.44 95 LEU A C 1
ATOM 696 O O . LEU A 1 95 ? 5.492 -28.656 6.059 1 98.44 95 LEU A O 1
ATOM 700 N N . ARG A 1 96 ? 4.969 -26.953 7.395 1 97.31 96 ARG A N 1
ATOM 701 C CA . ARG A 1 96 ? 4.961 -27.781 8.586 1 97.31 96 ARG A CA 1
ATOM 702 C C . ARG A 1 96 ? 3.877 -28.859 8.5 1 97.31 96 ARG A C 1
ATOM 704 O O . ARG A 1 96 ? 4.133 -30.031 8.766 1 97.31 96 ARG A O 1
ATOM 711 N N . VAL A 1 97 ? 2.697 -28.406 8.125 1 97.88 97 VAL A N 1
ATOM 712 C CA . VAL A 1 97 ? 1.588 -29.344 7.996 1 97.88 97 VAL A CA 1
ATOM 713 C C . VAL A 1 97 ? 1.902 -30.375 6.914 1 97.88 97 VAL A C 1
ATOM 715 O O . VAL A 1 97 ? 1.604 -31.562 7.066 1 97.88 97 VAL A O 1
ATOM 718 N N . ALA A 1 98 ? 2.484 -29.938 5.812 1 97.75 98 ALA A N 1
ATOM 719 C CA . ALA A 1 98 ? 2.861 -30.828 4.723 1 97.75 98 ALA A CA 1
ATOM 720 C C . ALA A 1 98 ? 3.822 -31.922 5.207 1 97.75 98 ALA A C 1
ATOM 722 O O . ALA A 1 98 ? 3.656 -33.094 4.879 1 97.75 98 ALA A O 1
ATOM 723 N N . GLN A 1 99 ? 4.77 -31.562 5.961 1 95.25 99 GLN A N 1
ATOM 724 C CA . GLN A 1 99 ? 5.75 -32.5 6.492 1 95.25 99 GLN A CA 1
ATOM 725 C C . GLN A 1 99 ? 5.07 -33.625 7.297 1 95.25 99 GLN A C 1
ATOM 727 O O . GLN A 1 99 ? 5.391 -34.781 7.137 1 95.25 99 GLN A O 1
ATOM 732 N N . THR A 1 100 ? 4.172 -33.188 8.07 1 94.31 100 THR A N 1
ATOM 733 C CA . THR A 1 100 ? 3.549 -34.125 8.992 1 94.31 100 THR A CA 1
ATOM 734 C C . THR A 1 100 ? 2.457 -34.938 8.281 1 94.31 100 THR A C 1
ATOM 736 O O . THR A 1 100 ? 1.99 -35.969 8.805 1 94.31 100 THR A O 1
ATOM 739 N N . SER A 1 101 ? 2.076 -34.469 7.141 1 95.69 101 SER A N 1
ATOM 740 C CA . SER A 1 101 ? 0.994 -35.125 6.41 1 95.69 101 SER A CA 1
ATOM 741 C C . SER A 1 101 ? 1.537 -36.062 5.348 1 95.69 101 SER A C 1
ATOM 743 O O . SER A 1 101 ? 0.77 -36.656 4.578 1 95.69 101 SER A O 1
ATOM 745 N N . GLY A 1 102 ? 2.857 -36.188 5.199 1 93.94 102 GLY A N 1
ATOM 746 C CA . GLY A 1 102 ? 3.447 -37.188 4.32 1 93.94 102 GLY A CA 1
ATOM 747 C C . GLY A 1 102 ? 3.836 -36.625 2.965 1 93.94 102 GLY A C 1
ATOM 748 O O . GLY A 1 102 ? 4.188 -37.375 2.055 1 93.94 102 GLY A O 1
ATOM 749 N N . VAL A 1 103 ? 3.725 -35.344 2.777 1 98.19 103 VAL A N 1
ATOM 750 C CA . VAL A 1 103 ? 4.195 -34.75 1.544 1 98.19 103 VAL A CA 1
ATOM 751 C C . VAL A 1 103 ? 5.699 -34.969 1.392 1 98.19 103 VAL A C 1
ATOM 753 O O . VAL A 1 103 ? 6.461 -34.781 2.344 1 98.19 103 VAL A O 1
ATOM 756 N N . THR A 1 104 ? 6.102 -35.344 0.184 1 98.19 104 THR A N 1
ATOM 757 C CA . THR A 1 104 ? 7.516 -35.625 -0.025 1 98.19 104 THR A CA 1
ATOM 758 C C . THR A 1 104 ? 8.102 -34.719 -1.097 1 98.19 104 THR A C 1
ATOM 760 O O . THR A 1 104 ? 9.32 -34.594 -1.228 1 98.19 104 THR A O 1
ATOM 763 N N . HIS A 1 105 ? 7.309 -34.094 -1.935 1 98.81 105 HIS A N 1
ATOM 764 C CA . HIS A 1 105 ? 7.742 -33.281 -3.074 1 98.81 105 HIS A CA 1
ATOM 765 C C . HIS A 1 105 ? 7.125 -31.891 -3.039 1 98.81 105 HIS A C 1
ATOM 767 O O . HIS A 1 105 ? 5.902 -31.75 -3.08 1 98.81 105 HIS A O 1
ATOM 773 N N . VAL A 1 106 ? 8 -30.844 -2.955 1 98.88 106 VAL A N 1
ATOM 774 C CA . VAL A 1 106 ? 7.531 -29.469 -2.795 1 98.88 106 VAL A CA 1
ATOM 775 C C . VAL A 1 106 ? 8.055 -28.609 -3.941 1 98.88 106 VAL A C 1
ATOM 777 O O . VAL A 1 106 ? 9.234 -28.672 -4.281 1 98.88 106 VAL A O 1
ATOM 780 N N . ILE A 1 107 ? 7.188 -27.922 -4.57 1 98.94 107 ILE A N 1
ATOM 781 C CA . ILE A 1 107 ? 7.543 -26.844 -5.488 1 98.94 107 ILE A CA 1
ATOM 782 C C . ILE A 1 107 ? 7.113 -25.5 -4.898 1 98.94 107 ILE A C 1
ATOM 784 O O . ILE A 1 107 ? 5.973 -25.344 -4.457 1 98.94 107 ILE A O 1
ATOM 788 N N . TYR A 1 108 ? 7.988 -24.547 -4.828 1 98.88 108 TYR A N 1
ATOM 789 C CA . TYR A 1 108 ? 7.703 -23.203 -4.305 1 98.88 108 TYR A CA 1
ATOM 790 C C . TYR A 1 108 ? 7.852 -22.156 -5.395 1 98.88 108 TYR A C 1
ATOM 792 O O . TYR A 1 108 ? 8.875 -22.094 -6.078 1 98.88 108 TYR A O 1
ATOM 800 N N . SER A 1 109 ? 6.805 -21.375 -5.562 1 98.69 109 SER A N 1
ATOM 801 C CA . SER A 1 109 ? 6.879 -20.219 -6.445 1 98.69 109 SER A CA 1
ATOM 802 C C . SER A 1 109 ? 7.352 -18.984 -5.688 1 98.69 109 SER A C 1
ATOM 804 O O . SER A 1 109 ? 6.562 -18.328 -5 1 98.69 109 SER A O 1
ATOM 806 N N . SER A 1 110 ? 8.57 -18.625 -5.805 1 97.88 110 SER A N 1
ATOM 807 C CA . SER A 1 110 ? 9.219 -17.484 -5.172 1 97.88 110 SER A CA 1
ATOM 808 C C . SER A 1 110 ? 9.242 -16.266 -6.102 1 97.88 110 SER A C 1
ATOM 810 O O . SER A 1 110 ? 8.195 -15.867 -6.625 1 97.88 110 SER A O 1
ATOM 812 N N . ALA A 1 111 ? 10.328 -15.594 -6.238 1 95 111 ALA A N 1
ATOM 813 C CA . ALA A 1 111 ? 10.508 -14.445 -7.117 1 95 111 ALA A CA 1
ATOM 814 C C . ALA A 1 111 ? 11.977 -14.242 -7.469 1 95 111 ALA A C 1
ATOM 816 O O . ALA A 1 111 ? 12.859 -14.789 -6.809 1 95 111 ALA A O 1
ATOM 817 N N . ILE A 1 112 ? 12.172 -13.562 -8.547 1 94.38 112 ILE A N 1
ATOM 818 C CA . ILE A 1 112 ? 13.531 -13.156 -8.891 1 94.38 112 ILE A CA 1
ATOM 819 C C . ILE A 1 112 ? 14 -12.062 -7.941 1 94.38 112 ILE A C 1
ATOM 821 O O . ILE A 1 112 ? 13.305 -11.062 -7.742 1 94.38 112 ILE A O 1
ATOM 825 N N . PHE A 1 113 ? 15.148 -12.273 -7.301 1 90.06 113 PHE A N 1
ATOM 826 C CA . PHE A 1 113 ? 15.695 -11.297 -6.367 1 90.06 113 PHE A CA 1
ATOM 827 C C . PHE A 1 113 ? 16.656 -10.352 -7.078 1 90.06 113 PHE A C 1
ATOM 829 O O . PHE A 1 113 ? 17.625 -10.789 -7.703 1 90.06 113 PHE A O 1
ATOM 836 N N . ILE A 1 114 ? 16.297 -9.203 -7.094 1 85.56 114 ILE A N 1
ATOM 837 C CA . ILE A 1 114 ? 17.25 -8.203 -7.594 1 85.56 114 ILE A CA 1
ATOM 838 C C . ILE A 1 114 ? 18.266 -7.875 -6.512 1 85.56 114 ILE A C 1
ATOM 840 O O . ILE A 1 114 ? 17.906 -7.598 -5.363 1 85.56 114 ILE A O 1
ATOM 844 N N . PRO A 1 115 ? 19.5 -8.203 -6.785 1 73.62 115 PRO A N 1
ATOM 845 C CA . PRO A 1 115 ? 20.531 -8 -5.762 1 73.62 115 PRO A CA 1
ATOM 846 C C . PRO A 1 115 ? 20.375 -6.672 -5.027 1 73.62 115 PRO A C 1
ATOM 848 O O . PRO A 1 115 ? 20.047 -5.652 -5.648 1 73.62 115 PRO A O 1
ATOM 851 N N . SER A 1 116 ? 19.641 -6.848 -4.07 1 58.62 116 SER A N 1
ATOM 852 C CA . SER A 1 116 ? 19.266 -5.781 -3.15 1 58.62 116 SER A CA 1
ATOM 853 C C . SER A 1 116 ? 20.312 -4.676 -3.129 1 58.62 116 SER A C 1
ATOM 855 O O . SER A 1 116 ? 21.516 -4.953 -3.115 1 58.62 116 SER A O 1
ATOM 857 N N . ARG A 1 117 ? 19.906 -3.6 -3.746 1 57.28 117 ARG A N 1
ATOM 858 C CA . ARG A 1 117 ? 20.766 -2.453 -3.494 1 57.28 117 ARG A CA 1
ATOM 859 C C . ARG A 1 117 ? 21 -2.262 -1.999 1 57.28 117 ARG A C 1
ATOM 861 O O . ARG A 1 117 ? 20.062 -2 -1.247 1 57.28 117 ARG A O 1
ATOM 868 N N . SER A 1 118 ? 21.906 -3.209 -1.38 1 54.34 118 SER A N 1
ATOM 869 C CA . SER A 1 118 ? 22.469 -3.053 -0.044 1 54.34 118 SER A CA 1
ATOM 870 C C . SER A 1 118 ? 22.141 -1.683 0.54 1 54.34 118 SER A C 1
ATOM 872 O O . SER A 1 118 ? 22.078 -1.519 1.761 1 54.34 118 SER A O 1
ATOM 874 N N . GLU A 1 119 ? 21.547 -1.032 -0.446 1 65.12 119 GLU A N 1
ATOM 875 C CA . GLU A 1 119 ? 21.438 0.355 -0.003 1 65.12 119 GLU A CA 1
ATOM 876 C C . GLU A 1 119 ? 20.062 0.649 0.581 1 65.12 119 GLU A C 1
ATOM 878 O O . GLU A 1 119 ? 19.875 1.661 1.259 1 65.12 119 GLU A O 1
ATOM 883 N N . LEU A 1 120 ? 19.25 -0.62 0.359 1 76.25 120 LEU A N 1
ATOM 884 C CA . LEU A 1 120 ? 17.953 -0.346 0.955 1 76.25 120 LEU A CA 1
ATOM 885 C C . LEU A 1 120 ? 17.891 -0.858 2.391 1 76.25 120 LEU A C 1
ATOM 887 O O . LEU A 1 120 ? 18.406 -1.935 2.691 1 76.25 120 LEU A O 1
ATOM 891 N N . GLY A 1 121 ? 17.703 -0.22 3.375 1 75.88 121 GLY A N 1
ATOM 892 C CA . GLY A 1 121 ? 17.625 -0.581 4.781 1 75.88 121 GLY A CA 1
ATOM 893 C C . GLY A 1 121 ? 16.609 -1.659 5.074 1 75.88 121 GLY A C 1
ATOM 894 O O . GLY A 1 121 ? 15.773 -1.978 4.223 1 75.88 121 GLY A O 1
ATOM 895 N N . PRO A 1 122 ? 16.75 -2.42 6.156 1 79.12 122 PRO A N 1
ATOM 896 C CA . PRO A 1 122 ? 15.875 -3.533 6.535 1 79.12 122 PRO A CA 1
ATOM 897 C C . PRO A 1 122 ? 14.406 -3.133 6.613 1 79.12 122 PRO A C 1
ATOM 899 O O . PRO A 1 122 ? 13.523 -3.992 6.562 1 79.12 122 PRO A O 1
ATOM 902 N N . ASP A 1 123 ? 14.156 -1.894 6.645 1 83.31 123 ASP A N 1
ATOM 903 C CA . ASP A 1 123 ? 12.797 -1.409 6.824 1 83.31 123 ASP A CA 1
ATOM 904 C C . ASP A 1 123 ? 12.133 -1.112 5.477 1 83.31 123 ASP A C 1
ATOM 906 O O . ASP A 1 123 ? 10.969 -0.728 5.426 1 83.31 123 ASP A O 1
ATOM 910 N N . HIS A 1 124 ? 12.93 -1.319 4.504 1 84.94 124 HIS A N 1
ATOM 911 C CA . HIS A 1 124 ? 12.352 -1.134 3.176 1 84.94 124 HIS A CA 1
ATOM 912 C C . HIS A 1 124 ? 11.484 -2.322 2.781 1 84.94 124 HIS A C 1
ATOM 914 O O . HIS A 1 124 ? 11.859 -3.475 3.008 1 84.94 124 HIS A O 1
ATOM 920 N N . LEU A 1 125 ? 10.398 -2.029 2.166 1 84.88 125 LEU A N 1
ATOM 921 C CA . LEU A 1 125 ? 9.391 -3.039 1.862 1 84.88 125 LEU A CA 1
ATOM 922 C C . LEU A 1 125 ? 9.969 -4.125 0.961 1 84.88 125 LEU A C 1
ATOM 924 O O . LEU A 1 125 ? 9.625 -5.301 1.102 1 84.88 125 LEU A O 1
ATOM 928 N N . VAL A 1 126 ? 10.844 -3.752 0.077 1 84.12 126 VAL A N 1
ATOM 929 C CA . VAL A 1 126 ? 11.461 -4.715 -0.829 1 84.12 126 VAL A CA 1
ATOM 930 C C . VAL A 1 126 ? 12.25 -5.746 -0.028 1 84.12 126 VAL A C 1
ATOM 932 O O . VAL A 1 126 ? 12.117 -6.949 -0.252 1 84.12 126 VAL A O 1
ATOM 935 N N . ASN A 1 127 ? 12.984 -5.238 0.874 1 87.31 127 ASN A N 1
ATOM 936 C CA . ASN A 1 127 ? 13.82 -6.141 1.66 1 87.31 127 ASN A CA 1
ATOM 937 C C . ASN A 1 127 ? 12.977 -7.004 2.598 1 87.31 127 ASN A C 1
ATOM 939 O O . ASN A 1 127 ? 13.328 -8.156 2.861 1 87.31 127 ASN A O 1
ATOM 943 N N . ILE A 1 128 ? 11.969 -6.457 3.068 1 87 128 ILE A N 1
ATOM 944 C CA . ILE A 1 128 ? 11.062 -7.23 3.908 1 87 128 ILE A CA 1
ATOM 945 C C . ILE A 1 128 ? 10.422 -8.352 3.086 1 87 128 ILE A C 1
ATOM 947 O O . ILE A 1 128 ? 10.406 -9.508 3.508 1 87 128 ILE A O 1
ATOM 951 N N . ALA A 1 129 ? 9.953 -8.023 1.927 1 88.56 129 ALA A N 1
ATOM 952 C CA . ALA A 1 129 ? 9.328 -9.016 1.056 1 88.56 129 ALA A CA 1
ATOM 953 C C . ALA A 1 129 ? 10.328 -10.078 0.627 1 88.56 129 ALA A C 1
ATOM 955 O O . ALA A 1 129 ? 10.023 -11.273 0.656 1 88.56 129 ALA A O 1
ATOM 956 N N . TYR A 1 130 ? 11.5 -9.656 0.216 1 90.31 130 TYR A N 1
ATOM 957 C CA . TYR A 1 130 ? 12.547 -10.594 -0.189 1 90.31 130 TYR A CA 1
ATOM 958 C C . TYR A 1 130 ? 12.961 -11.484 0.975 1 90.31 130 TYR A C 1
ATOM 960 O O . TYR A 1 130 ? 13.188 -12.68 0.796 1 90.31 130 TYR A O 1
ATOM 968 N N . GLY A 1 131 ? 13.078 -10.844 2.16 1 91.31 131 GLY A N 1
ATOM 969 C CA . GLY A 1 131 ? 13.406 -11.633 3.338 1 91.31 131 GLY A CA 1
ATOM 970 C C . GLY A 1 131 ? 12.414 -12.742 3.609 1 91.31 131 GLY A C 1
ATOM 971 O O . GLY A 1 131 ? 12.805 -13.859 3.949 1 91.31 131 GLY A O 1
ATOM 972 N N . SER A 1 132 ? 11.156 -12.391 3.471 1 93.31 132 SER A N 1
ATOM 973 C CA . SER A 1 132 ? 10.109 -13.391 3.641 1 93.31 132 SER A CA 1
ATOM 974 C C . SER A 1 132 ? 10.281 -14.547 2.654 1 93.31 132 SER A C 1
ATOM 976 O O . SER A 1 132 ? 10.25 -15.711 3.043 1 93.31 132 SER A O 1
ATOM 978 N N . LYS A 1 133 ? 10.5 -14.227 1.408 1 95.88 133 LYS A N 1
ATOM 979 C CA . LYS A 1 133 ? 10.633 -15.258 0.381 1 95.88 133 LYS A CA 1
ATOM 980 C C . LYS A 1 133 ? 11.914 -16.062 0.579 1 95.88 133 LYS A C 1
ATOM 982 O O . LYS A 1 133 ? 11.93 -17.281 0.356 1 95.88 133 LYS A O 1
ATOM 987 N N . GLN A 1 134 ? 12.953 -15.414 1.001 1 95.31 134 GLN A N 1
ATOM 988 C CA . GLN A 1 134 ? 14.203 -16.125 1.267 1 95.31 134 GLN A CA 1
ATOM 989 C C . GLN A 1 134 ? 14.039 -17.109 2.416 1 95.31 134 GLN A C 1
ATOM 991 O O . GLN A 1 134 ? 14.57 -18.219 2.365 1 95.31 134 GLN A O 1
ATOM 996 N N . ARG A 1 135 ? 13.328 -16.688 3.416 1 96.44 135 ARG A N 1
ATOM 997 C CA . ARG A 1 135 ? 13.047 -17.578 4.531 1 96.44 135 ARG A CA 1
ATOM 998 C C . ARG A 1 135 ? 12.281 -18.812 4.062 1 96.44 135 ARG A C 1
ATOM 1000 O O . ARG A 1 135 ? 12.586 -19.938 4.484 1 96.44 135 ARG A O 1
ATOM 1007 N N . ILE A 1 136 ? 11.344 -18.656 3.213 1 98.25 136 ILE A N 1
ATOM 1008 C CA . ILE A 1 136 ? 10.547 -19.766 2.688 1 98.25 136 ILE A CA 1
ATOM 1009 C C . ILE A 1 136 ? 11.422 -20.672 1.827 1 98.25 136 ILE A C 1
ATOM 1011 O O . ILE A 1 136 ? 11.367 -21.891 1.96 1 98.25 136 ILE A O 1
ATOM 1015 N N . GLU A 1 137 ? 12.234 -20.062 0.938 1 98.62 137 GLU A N 1
ATOM 1016 C CA . GLU A 1 137 ? 13.156 -20.859 0.138 1 98.62 137 GLU A CA 1
ATOM 1017 C C . GLU A 1 137 ? 14.047 -21.734 1.025 1 98.62 137 GLU A C 1
ATOM 1019 O O . GLU A 1 137 ? 14.266 -22.906 0.729 1 98.62 137 GLU A O 1
ATOM 1024 N N . GLN A 1 138 ? 14.531 -21.109 2.078 1 98.44 138 GLN A N 1
ATOM 1025 C CA . GLN A 1 138 ? 15.414 -21.828 2.982 1 98.44 138 GLN A CA 1
ATOM 1026 C C . GLN A 1 138 ? 14.695 -23.031 3.613 1 98.44 138 GLN A C 1
ATOM 1028 O O . GLN A 1 138 ? 15.266 -24.109 3.725 1 98.44 138 GLN A O 1
ATOM 1033 N N . ALA A 1 139 ? 13.5 -22.828 4.039 1 98.44 139 ALA A N 1
ATOM 1034 C CA . ALA A 1 139 ? 12.719 -23.906 4.633 1 98.44 139 ALA A CA 1
ATOM 1035 C C . ALA A 1 139 ? 12.492 -25.047 3.627 1 98.44 139 ALA A C 1
ATOM 1037 O O . ALA A 1 139 ? 12.672 -26.219 3.951 1 98.44 139 ALA A O 1
ATOM 1038 N N . VAL A 1 140 ? 12.148 -24.688 2.391 1 98.69 140 VAL A N 1
ATOM 1039 C CA . VAL A 1 140 ? 11.914 -25.672 1.337 1 98.69 140 VAL A CA 1
ATOM 1040 C C . VAL A 1 140 ? 13.18 -26.5 1.104 1 98.69 140 VAL A C 1
ATOM 1042 O O . VAL A 1 140 ? 13.117 -27.719 0.941 1 98.69 140 VAL A O 1
ATOM 1045 N N . ARG A 1 141 ? 14.305 -25.875 1.179 1 98.5 141 ARG A N 1
ATOM 1046 C CA . ARG A 1 141 ? 15.594 -26.5 0.889 1 98.5 141 ARG A CA 1
ATOM 1047 C C . ARG A 1 141 ? 16.031 -27.406 2.031 1 98.5 141 ARG A C 1
ATOM 1049 O O . ARG A 1 141 ? 16.703 -28.422 1.803 1 98.5 141 ARG A O 1
ATOM 1056 N N . THR A 1 142 ? 15.602 -27.031 3.318 1 98.19 142 THR A N 1
ATOM 1057 C CA . THR A 1 142 ? 16.359 -27.594 4.43 1 98.19 142 THR A CA 1
ATOM 1058 C C . THR A 1 142 ? 15.445 -28.469 5.305 1 98.19 142 THR A C 1
ATOM 1060 O O . THR A 1 142 ? 15.93 -29.172 6.188 1 98.19 142 THR A O 1
ATOM 1063 N N . TRP A 1 143 ? 14.188 -28.453 5.043 1 97.38 143 TRP A N 1
ATOM 1064 C CA . TRP A 1 143 ? 13.289 -29.125 5.984 1 97.38 143 TRP A CA 1
ATOM 1065 C C . TRP A 1 143 ? 13.148 -30.609 5.645 1 97.38 143 TRP A C 1
ATOM 1067 O O . TRP A 1 143 ? 12.328 -31.312 6.23 1 97.38 143 TRP A O 1
ATOM 1077 N N . GLY A 1 144 ? 13.859 -31.125 4.723 1 96.81 144 GLY A N 1
ATOM 1078 C CA . GLY A 1 144 ? 14.031 -32.562 4.535 1 96.81 144 GLY A CA 1
ATOM 1079 C C . GLY A 1 144 ? 13.055 -33.156 3.543 1 96.81 144 GLY A C 1
ATOM 1080 O O . GLY A 1 144 ? 12.836 -34.375 3.527 1 96.81 144 GLY A O 1
ATOM 1081 N N . PHE A 1 145 ? 12.438 -32.406 2.711 1 98.38 145 PHE A N 1
ATOM 1082 C CA . PHE A 1 145 ? 11.617 -32.969 1.639 1 98.38 145 PHE A CA 1
ATOM 1083 C C . PHE A 1 145 ? 12.469 -33.75 0.647 1 98.38 145 PHE A C 1
ATOM 1085 O O . PHE A 1 145 ? 13.578 -33.344 0.313 1 98.38 145 PHE A O 1
ATOM 1092 N N . LYS A 1 146 ? 11.953 -34.875 0.162 1 98.5 146 LYS A N 1
ATOM 1093 C CA . LYS A 1 146 ? 12.711 -35.75 -0.737 1 98.5 146 LYS A CA 1
ATOM 1094 C C . LYS A 1 146 ? 13.055 -35 -2.037 1 98.5 146 LYS A C 1
ATOM 1096 O O . LYS A 1 146 ? 14.164 -35.156 -2.555 1 98.5 146 LYS A O 1
ATOM 1101 N N . HIS A 1 147 ? 12.086 -34.344 -2.578 1 98.75 147 HIS A N 1
ATOM 1102 C CA . HIS A 1 147 ? 12.289 -33.5 -3.762 1 98.75 147 HIS A CA 1
ATOM 1103 C C . HIS A 1 147 ? 11.773 -32.094 -3.539 1 98.75 147 HIS A C 1
ATOM 1105 O O . HIS A 1 147 ? 10.734 -31.906 -2.896 1 98.75 147 HIS A O 1
ATOM 1111 N N . TRP A 1 148 ? 12.484 -31.141 -4.082 1 98.88 148 TRP A N 1
ATOM 1112 C CA . TRP A 1 148 ? 11.992 -29.766 -4.066 1 98.88 148 TRP A CA 1
ATOM 1113 C C . TRP A 1 148 ? 12.516 -29 -5.273 1 98.88 148 TRP A C 1
ATOM 1115 O O . TRP A 1 148 ? 13.57 -29.312 -5.82 1 98.88 148 TRP A O 1
ATOM 1125 N N . THR A 1 149 ? 11.781 -28.094 -5.746 1 98.94 149 THR A N 1
ATOM 1126 C CA . THR A 1 149 ? 12.117 -27.141 -6.793 1 98.94 149 THR A CA 1
ATOM 1127 C C . THR A 1 149 ? 11.633 -25.75 -6.426 1 98.94 149 THR A C 1
ATOM 1129 O O . THR A 1 149 ? 10.531 -25.578 -5.891 1 98.94 149 THR A O 1
ATOM 1132 N N . ILE A 1 150 ? 12.477 -24.734 -6.582 1 98.88 150 ILE A N 1
ATOM 1133 C CA . ILE A 1 150 ? 12.086 -23.344 -6.418 1 98.88 150 ILE A CA 1
ATOM 1134 C C . ILE A 1 150 ? 11.992 -22.672 -7.785 1 98.88 150 ILE A C 1
ATOM 1136 O O . ILE A 1 150 ? 12.945 -22.703 -8.57 1 98.88 150 ILE A O 1
ATOM 1140 N N . LEU A 1 151 ? 10.852 -22.188 -8.07 1 98.88 151 LEU A N 1
ATOM 1141 C CA . LEU A 1 151 ? 10.617 -21.406 -9.281 1 98.88 151 LEU A CA 1
ATOM 1142 C C . LEU A 1 151 ? 10.609 -19.906 -8.977 1 98.88 151 LEU A C 1
ATOM 1144 O O . LEU A 1 151 ? 10.031 -19.484 -7.98 1 98.88 151 LEU A O 1
ATOM 1148 N N . ARG A 1 152 ? 11.281 -19.125 -9.75 1 98.31 152 ARG A N 1
ATOM 1149 C CA . ARG A 1 152 ? 11.312 -17.672 -9.617 1 98.31 152 ARG A CA 1
ATOM 1150 C C . ARG A 1 152 ? 10.789 -17 -10.883 1 98.31 152 ARG A C 1
ATOM 1152 O O . ARG A 1 152 ? 11.562 -16.672 -11.781 1 98.31 152 ARG A O 1
ATOM 1159 N N . PRO A 1 153 ? 9.477 -16.797 -10.93 1 98.12 153 PRO A N 1
ATOM 1160 C CA . PRO A 1 153 ? 8.852 -16.203 -12.109 1 98.12 153 PRO A CA 1
ATOM 1161 C C . PRO A 1 153 ? 9.188 -14.711 -12.266 1 98.12 153 PRO A C 1
ATOM 1163 O O . PRO A 1 153 ? 9.438 -14.023 -11.273 1 98.12 153 PRO A O 1
ATOM 1166 N N . GLY A 1 154 ? 9.156 -14.258 -13.562 1 97.19 154 GLY A N 1
ATOM 1167 C CA . GLY A 1 154 ? 9.352 -12.852 -13.867 1 97.19 154 GLY A CA 1
ATOM 1168 C C . GLY A 1 154 ? 8.086 -12.031 -13.719 1 97.19 154 GLY A C 1
ATOM 1169 O O . GLY A 1 154 ? 7.293 -12.266 -12.805 1 97.19 154 GLY A O 1
ATOM 1170 N N . TYR A 1 155 ? 7.914 -11 -14.469 1 97 155 TYR A N 1
ATOM 1171 C CA . TYR A 1 155 ? 6.797 -10.062 -14.43 1 97 155 TYR A CA 1
ATOM 1172 C C . TYR A 1 155 ? 5.574 -10.648 -15.133 1 97 155 TYR A C 1
ATOM 1174 O O . TYR A 1 155 ? 5.547 -10.75 -16.359 1 97 155 TYR A O 1
ATOM 1182 N N . PHE A 1 156 ? 4.562 -10.953 -14.414 1 97.81 156 PHE A N 1
ATOM 1183 C CA . PHE A 1 156 ? 3.424 -11.695 -14.945 1 97.81 156 PHE A CA 1
ATOM 1184 C C . PHE A 1 156 ? 2.701 -10.883 -16.016 1 97.81 156 PHE A C 1
ATOM 1186 O O . PHE A 1 156 ? 2.41 -9.703 -15.812 1 97.81 156 PHE A O 1
ATOM 1193 N N . MET A 1 157 ? 2.344 -11.531 -17.094 1 98.44 157 MET A N 1
ATOM 1194 C CA . MET A 1 157 ? 1.517 -10.93 -18.141 1 98.44 157 MET A CA 1
ATOM 1195 C C . MET A 1 157 ? 0.136 -10.57 -17.594 1 98.44 157 MET A C 1
ATOM 1197 O O . MET A 1 157 ? -0.443 -9.555 -17.984 1 98.44 157 MET A O 1
ATOM 1201 N N . ALA A 1 158 ? -0.334 -11.32 -16.609 1 97.56 158 ALA A N 1
ATOM 1202 C CA . ALA A 1 158 ? -1.643 -11.133 -15.992 1 97.56 158 ALA A CA 1
ATOM 1203 C C . ALA A 1 158 ? -1.707 -9.805 -15.234 1 97.56 158 ALA A C 1
ATOM 1205 O O . ALA A 1 158 ? -2.787 -9.359 -14.844 1 97.56 158 ALA A O 1
ATOM 1206 N N . ASN A 1 159 ? -0.548 -9.125 -15.016 1 95.12 159 ASN A N 1
ATOM 1207 C CA . ASN A 1 159 ? -0.502 -7.848 -14.32 1 95.12 159 ASN A CA 1
ATOM 1208 C C . ASN A 1 159 ? -1.249 -6.762 -15.094 1 95.12 159 ASN A C 1
ATOM 1210 O O . ASN A 1 159 ? -1.569 -5.707 -14.539 1 95.12 159 ASN A O 1
ATOM 1214 N N . PHE A 1 160 ? -1.547 -6.973 -16.328 1 95.56 160 PHE A N 1
ATOM 1215 C CA . PHE A 1 160 ? -2.209 -5.984 -17.172 1 95.56 160 PHE A CA 1
ATOM 1216 C C . PHE A 1 160 ? -3.703 -6.27 -17.266 1 95.56 160 PHE A C 1
ATOM 1218 O O . PHE A 1 160 ? -4.414 -5.629 -18.047 1 95.56 160 PHE A O 1
ATOM 1225 N N . LEU A 1 161 ? -4.176 -7.246 -16.484 1 94.19 161 LEU A N 1
ATOM 1226 C CA . LEU A 1 161 ? -5.594 -7.582 -16.406 1 94.19 161 LEU A CA 1
ATOM 1227 C C . LEU A 1 161 ? -6.148 -7.289 -15.016 1 94.19 161 LEU A C 1
ATOM 1229 O O . LEU A 1 161 ? -5.402 -7.262 -14.031 1 94.19 161 LEU A O 1
ATOM 1233 N N . GLN A 1 162 ? -7.438 -7.055 -14.922 1 87.69 162 GLN A N 1
ATOM 1234 C CA . GLN A 1 162 ? -8.094 -6.934 -13.625 1 87.69 162 GLN A CA 1
ATOM 1235 C C . GLN A 1 162 ? -8.031 -8.25 -12.852 1 87.69 162 GLN A C 1
ATOM 1237 O O . GLN A 1 162 ? -8.047 -9.328 -13.445 1 87.69 162 GLN A O 1
ATOM 1242 N N . PRO A 1 163 ? -7.895 -8.203 -11.594 1 83.06 163 PRO A N 1
ATOM 1243 C CA . PRO A 1 163 ? -7.871 -6.996 -10.766 1 83.06 163 PRO A CA 1
ATOM 1244 C C . PRO A 1 163 ? -6.465 -6.434 -10.586 1 83.06 163 PRO A C 1
ATOM 1246 O O . PRO A 1 163 ? -6.297 -5.367 -9.984 1 83.06 163 PRO A O 1
ATOM 1249 N N . LYS A 1 164 ? -5.395 -7.07 -11.148 1 89.31 164 LYS A N 1
ATOM 1250 C CA . LYS A 1 164 ? -4.004 -6.715 -10.875 1 89.31 164 LYS A CA 1
ATOM 1251 C C . LYS A 1 164 ? -3.664 -5.34 -11.445 1 89.31 164 LYS A C 1
ATOM 1253 O O . LYS A 1 164 ? -2.994 -4.539 -10.797 1 89.31 164 LYS A O 1
ATOM 1258 N N . VAL A 1 165 ? -4.184 -5.051 -12.625 1 89.5 165 VAL A N 1
ATOM 1259 C CA . VAL A 1 165 ? -3.865 -3.783 -13.273 1 89.5 165 VAL A CA 1
ATOM 1260 C C . VAL A 1 165 ? -4.414 -2.627 -12.438 1 89.5 165 VAL A C 1
ATOM 1262 O O . VAL A 1 165 ? -3.791 -1.566 -12.352 1 89.5 165 VAL A O 1
ATOM 1265 N N . GLY A 1 166 ? -5.602 -2.859 -11.844 1 81.12 166 GLY A N 1
ATOM 1266 C CA . GLY A 1 166 ? -6.18 -1.842 -10.984 1 81.12 166 GLY A CA 1
ATOM 1267 C C . GLY A 1 166 ? -5.359 -1.579 -9.734 1 81.12 166 GLY A C 1
ATOM 1268 O O . GLY A 1 166 ? -5.344 -0.46 -9.219 1 81.12 166 GLY A O 1
ATOM 1269 N N . MET A 1 167 ? -4.641 -2.592 -9.32 1 79.94 167 MET A N 1
ATOM 1270 C CA . MET A 1 167 ? -3.803 -2.48 -8.133 1 79.94 167 MET A CA 1
ATOM 1271 C C . MET A 1 167 ? -2.451 -1.859 -8.469 1 79.94 167 MET A C 1
ATOM 1273 O O . MET A 1 167 ? -1.976 -0.971 -7.766 1 79.94 167 MET A O 1
ATOM 1277 N N . LEU A 1 168 ? -1.904 -2.268 -9.508 1 84.5 168 LEU A N 1
ATOM 1278 C CA . LEU A 1 168 ? -0.547 -1.896 -9.891 1 84.5 168 LEU A CA 1
ATOM 1279 C C . LEU A 1 168 ? -0.532 -0.547 -10.602 1 84.5 168 LEU A C 1
ATOM 1281 O O . LEU A 1 168 ? 0.441 0.203 -10.5 1 84.5 168 LEU A O 1
ATOM 1285 N N . TYR A 1 169 ? -1.614 -0.312 -11.367 1 85.25 169 TYR A N 1
ATOM 1286 C CA . TYR A 1 169 ? -1.769 0.89 -12.18 1 85.25 169 TYR A CA 1
ATOM 1287 C C . TYR A 1 169 ? -3.139 1.521 -11.969 1 85.25 169 TYR A C 1
ATOM 1289 O O . TYR A 1 169 ? -3.975 1.53 -12.875 1 85.25 169 TYR A O 1
ATOM 1297 N N . PRO A 1 170 ? -3.303 2.066 -10.82 1 76.25 170 PRO A N 1
ATOM 1298 C CA . PRO A 1 170 ? -4.645 2.553 -10.492 1 76.25 170 PRO A CA 1
ATOM 1299 C C . PRO A 1 170 ? -5.184 3.543 -11.516 1 76.25 170 PRO A C 1
ATOM 1301 O O . PRO A 1 170 ? -4.469 4.457 -11.938 1 76.25 170 PRO A O 1
ATOM 1304 N N . SER A 1 171 ? -6.379 3.35 -11.984 1 73.5 171 SER A N 1
ATOM 1305 C CA . SER A 1 171 ? -7.195 4.195 -12.852 1 73.5 171 SER A CA 1
ATOM 1306 C C . SER A 1 171 ? -6.664 4.188 -14.281 1 73.5 171 SER A C 1
ATOM 1308 O O . SER A 1 171 ? -7.188 4.895 -15.141 1 73.5 171 SER A O 1
ATOM 1310 N N . SER A 1 172 ? -5.633 3.445 -14.609 1 80.56 172 SER A N 1
ATOM 1311 C CA . SER A 1 172 ? -4.98 3.494 -15.914 1 80.56 172 SER A CA 1
ATOM 1312 C C . SER A 1 172 ? -5.812 2.775 -16.969 1 80.56 172 SER A C 1
ATOM 1314 O O . SER A 1 172 ? -5.969 3.273 -18.094 1 80.56 172 SER A O 1
ATOM 1316 N N . ALA A 1 173 ? -6.324 1.646 -16.594 1 78.44 173 ALA A N 1
ATOM 1317 C CA . ALA A 1 173 ? -7.117 0.898 -17.578 1 78.44 173 ALA A CA 1
ATOM 1318 C C . ALA A 1 173 ? -8.367 1.676 -17.984 1 78.44 173 ALA A C 1
ATOM 1320 O O . ALA A 1 173 ? -8.742 1.694 -19.156 1 78.44 173 ALA A O 1
ATOM 1321 N N . GLU A 1 174 ? -8.891 2.336 -17.031 1 75.5 174 GLU A N 1
ATOM 1322 C CA . GLU A 1 174 ? -10.109 3.105 -17.281 1 75.5 174 GLU A CA 1
ATOM 1323 C C . GLU A 1 174 ? -9.805 4.375 -18.078 1 75.5 174 GLU A C 1
ATOM 1325 O O . GLU A 1 174 ? -10.539 4.719 -19 1 75.5 174 GLU A O 1
ATOM 1330 N N . SER A 1 175 ? -8.773 5.047 -17.781 1 78.44 175 SER A N 1
ATOM 1331 C CA . SER A 1 175 ? -8.461 6.328 -18.406 1 78.44 175 SER A CA 1
ATOM 1332 C C . SER A 1 175 ? -7.762 6.137 -19.75 1 78.44 175 SER A C 1
ATOM 1334 O O . SER A 1 175 ? -7.762 7.039 -20.578 1 78.44 175 SER A O 1
ATOM 1336 N N . GLY A 1 176 ? -7.121 5.027 -19.844 1 86.62 176 GLY A N 1
ATOM 1337 C CA . GLY A 1 176 ? -6.309 4.777 -21.016 1 86.62 176 GLY A CA 1
ATOM 1338 C C . GLY A 1 176 ? -4.922 5.391 -20.922 1 86.62 176 GLY A C 1
ATOM 1339 O O . GLY A 1 176 ? -4.152 5.34 -21.891 1 86.62 176 GLY A O 1
ATOM 1340 N N . ILE A 1 177 ? -4.641 5.965 -19.812 1 90.38 177 ILE A N 1
ATOM 1341 C CA . ILE A 1 177 ? -3.334 6.578 -19.594 1 90.38 177 ILE A CA 1
ATOM 1342 C C . ILE A 1 177 ? -2.6 5.859 -18.469 1 90.38 177 ILE A C 1
ATOM 1344 O O . ILE A 1 177 ? -3.037 5.891 -17.312 1 90.38 177 ILE A O 1
ATOM 1348 N N . PHE A 1 178 ? -1.496 5.23 -18.828 1 92.88 178 PHE A N 1
ATOM 1349 C CA . PHE A 1 178 ? -0.646 4.57 -17.844 1 92.88 178 PHE A CA 1
ATOM 1350 C C . PHE A 1 178 ? 0.472 5.5 -17.391 1 92.88 178 PHE A C 1
ATOM 1352 O O . PHE A 1 178 ? 1.419 5.754 -18.141 1 92.88 178 PHE A O 1
ATOM 1359 N N . ARG A 1 179 ? 0.357 5.977 -16.234 1 90.25 179 ARG A N 1
ATOM 1360 C CA . ARG A 1 179 ? 1.484 6.648 -15.594 1 90.25 179 ARG A CA 1
ATOM 1361 C C . ARG A 1 179 ? 2.367 5.648 -14.852 1 90.25 179 ARG A C 1
ATOM 1363 O O . ARG A 1 179 ? 1.945 5.059 -13.852 1 90.25 179 ARG A O 1
ATOM 1370 N N . VAL A 1 180 ? 3.594 5.48 -15.344 1 94.5 180 VAL A N 1
ATOM 1371 C CA . VAL A 1 180 ? 4.34 4.312 -14.891 1 94.5 180 VAL A CA 1
ATOM 1372 C C . VAL A 1 180 ? 5.684 4.75 -14.305 1 94.5 180 VAL A C 1
ATOM 1374 O O . VAL A 1 180 ? 6.234 5.777 -14.703 1 94.5 180 VAL A O 1
ATOM 1377 N N . ALA A 1 181 ? 6.133 3.949 -13.375 1 94.06 181 ALA A N 1
ATOM 1378 C CA . ALA A 1 181 ? 7.465 4.133 -12.797 1 94.06 181 ALA A CA 1
ATOM 1379 C C . ALA A 1 181 ? 8.516 3.361 -13.594 1 94.06 181 ALA A C 1
ATOM 1381 O O . ALA A 1 181 ? 9.688 3.342 -13.219 1 94.06 181 ALA A O 1
ATOM 1382 N N . LEU A 1 182 ? 8.094 2.701 -14.594 1 95.31 182 LEU A N 1
ATOM 1383 C CA . LEU A 1 182 ? 9.023 2.086 -15.539 1 95.31 182 LEU A CA 1
ATOM 1384 C C . LEU A 1 182 ? 9.812 3.148 -16.297 1 95.31 182 LEU A C 1
ATOM 1386 O O . LEU A 1 182 ? 9.555 4.344 -16.141 1 95.31 182 LEU A O 1
ATOM 1390 N N . ARG A 1 183 ? 10.82 2.699 -17.016 1 94.62 183 ARG A N 1
ATOM 1391 C CA . ARG A 1 183 ? 11.555 3.557 -17.938 1 94.62 183 ARG A CA 1
ATOM 1392 C C . ARG A 1 183 ? 11.32 3.133 -19.391 1 94.62 183 ARG A C 1
ATOM 1394 O O . ARG A 1 183 ? 10.969 1.983 -19.656 1 94.62 183 ARG A O 1
ATOM 1401 N N . PRO A 1 184 ? 11.477 4.117 -20.266 1 89.31 184 PRO A N 1
ATOM 1402 C CA . PRO A 1 184 ? 11.25 3.773 -21.672 1 89.31 184 PRO A CA 1
ATOM 1403 C C . PRO A 1 184 ? 12.109 2.598 -22.141 1 89.31 184 PRO A C 1
ATOM 1405 O O . PRO A 1 184 ? 11.68 1.811 -22.984 1 89.31 184 PRO A O 1
ATOM 1408 N N . ASN A 1 185 ? 13.227 2.453 -21.562 1 89.56 185 ASN A N 1
ATOM 1409 C CA . ASN A 1 185 ? 14.148 1.411 -21.984 1 89.56 185 ASN A CA 1
ATOM 1410 C C . ASN A 1 185 ? 14.023 0.157 -21.125 1 89.56 185 ASN A C 1
ATOM 1412 O O . ASN A 1 185 ? 14.805 -0.782 -21.266 1 89.56 185 ASN A O 1
ATOM 1416 N N . THR A 1 186 ? 13.055 0.163 -20.234 1 95.69 186 THR A N 1
ATOM 1417 C CA . THR A 1 186 ? 12.875 -1.016 -19.406 1 95.69 186 THR A CA 1
ATOM 1418 C C . THR A 1 186 ? 12.445 -2.217 -20.234 1 95.69 186 THR A C 1
ATOM 1420 O O . THR A 1 186 ? 11.453 -2.154 -20.969 1 95.69 186 THR A O 1
ATOM 1423 N N . GLY A 1 187 ? 13.312 -3.271 -20.234 1 97.19 187 GLY A N 1
ATOM 1424 C CA . GLY A 1 187 ? 12.867 -4.562 -20.719 1 97.19 187 GLY A CA 1
ATOM 1425 C C . GLY A 1 187 ? 12.062 -5.352 -19.703 1 97.19 187 GLY A C 1
ATOM 1426 O O . GLY A 1 187 ? 12.625 -5.879 -18.734 1 97.19 187 GLY A O 1
ATOM 1427 N N . LEU A 1 188 ? 10.781 -5.453 -19.922 1 97.5 188 LEU A N 1
ATOM 1428 C CA . LEU A 1 188 ? 9.938 -6.203 -19 1 97.5 188 LEU A CA 1
ATOM 1429 C C . LEU A 1 188 ? 10.141 -7.703 -19.172 1 97.5 188 LEU A C 1
ATOM 1431 O O . LEU A 1 188 ? 10.062 -8.219 -20.297 1 97.5 188 LEU A O 1
ATOM 1435 N N . THR A 1 189 ? 10.469 -8.398 -18.141 1 98.12 189 THR A N 1
ATOM 1436 C CA . THR A 1 189 ? 10.688 -9.844 -18.141 1 98.12 189 THR A CA 1
ATOM 1437 C C . THR A 1 189 ? 9.367 -10.594 -17.984 1 98.12 189 THR A C 1
ATOM 1439 O O . THR A 1 189 ? 9.102 -11.188 -16.938 1 98.12 189 THR A O 1
ATOM 1442 N N . LEU A 1 190 ? 8.625 -10.727 -19.047 1 98.5 190 LEU A N 1
ATOM 1443 C CA . LEU A 1 190 ? 7.23 -11.156 -19.031 1 98.5 190 LEU A CA 1
ATOM 1444 C C . LEU A 1 190 ? 7.129 -12.672 -18.844 1 98.5 190 LEU A C 1
ATOM 1446 O O . LEU A 1 190 ? 7.906 -13.422 -19.438 1 98.5 190 LEU A O 1
ATOM 1450 N N . ILE A 1 191 ? 6.148 -13.07 -18.047 1 98.69 191 ILE A N 1
ATOM 1451 C CA . ILE A 1 191 ? 5.91 -14.5 -17.844 1 98.69 191 ILE A CA 1
ATOM 1452 C C . ILE A 1 191 ? 4.41 -14.766 -17.797 1 98.69 191 ILE A C 1
ATOM 1454 O O . ILE A 1 191 ? 3.648 -14 -17.203 1 98.69 191 ILE A O 1
ATOM 1458 N N . ASP A 1 192 ? 4.004 -15.773 -18.531 1 98.75 192 ASP A N 1
ATOM 1459 C CA . ASP A 1 192 ? 2.648 -16.312 -18.516 1 98.75 192 ASP A CA 1
ATOM 1460 C C . ASP A 1 192 ? 2.461 -17.281 -17.359 1 98.75 192 ASP A C 1
ATOM 1462 O O . ASP A 1 192 ? 3.281 -18.188 -17.156 1 98.75 192 ASP A O 1
ATOM 1466 N N . GLU A 1 193 ? 1.364 -17.109 -16.562 1 98.5 193 GLU A N 1
ATOM 1467 C CA . GLU A 1 193 ? 1.12 -18.031 -15.453 1 98.5 193 GLU A CA 1
ATOM 1468 C C . GLU A 1 193 ? 1.027 -19.484 -15.953 1 98.5 193 GLU A C 1
ATOM 1470 O O . GLU A 1 193 ? 1.39 -20.406 -15.234 1 98.5 193 GLU A O 1
ATOM 1475 N N . GLN A 1 194 ? 0.649 -19.688 -17.172 1 98.69 194 GLN A N 1
ATOM 1476 C CA . GLN A 1 194 ? 0.589 -21.031 -17.75 1 98.69 194 GLN A CA 1
ATOM 1477 C C . GLN A 1 194 ? 1.982 -21.641 -17.859 1 98.69 194 GLN A C 1
ATOM 1479 O O . GLN A 1 194 ? 2.146 -22.859 -17.734 1 98.69 194 GLN A O 1
ATOM 1484 N N . ASP A 1 195 ? 2.916 -20.781 -18.172 1 98.81 195 ASP A N 1
ATOM 1485 C CA . ASP A 1 195 ? 4.289 -21.266 -18.266 1 98.81 195 ASP A CA 1
ATOM 1486 C C . ASP A 1 195 ? 4.832 -21.672 -16.891 1 98.81 195 ASP A C 1
ATOM 1488 O O . ASP A 1 195 ? 5.551 -22.656 -16.781 1 98.81 195 ASP A O 1
ATOM 1492 N N . VAL A 1 196 ? 4.535 -20.875 -15.844 1 98.81 196 VAL A N 1
ATOM 1493 C CA . VAL A 1 196 ? 4.93 -21.234 -14.484 1 98.81 196 VAL A CA 1
ATOM 1494 C C . VAL A 1 196 ? 4.32 -22.578 -14.109 1 98.81 196 VAL A C 1
ATOM 1496 O O . VAL A 1 196 ? 5.004 -23.438 -13.555 1 98.81 196 VAL A O 1
ATOM 1499 N N . ALA A 1 197 ? 3.035 -22.75 -14.445 1 98.88 197 ALA A N 1
ATOM 1500 C CA . ALA A 1 197 ? 2.344 -24.016 -14.195 1 98.88 197 ALA A CA 1
ATOM 1501 C C . ALA A 1 197 ? 3.012 -25.172 -14.945 1 98.88 197 ALA A C 1
ATOM 1503 O O . ALA A 1 197 ? 3.178 -26.266 -14.398 1 98.88 197 ALA A O 1
ATOM 1504 N N . ALA A 1 198 ? 3.396 -24.938 -16.188 1 98.81 198 ALA A N 1
ATOM 1505 C CA . ALA A 1 198 ? 4.047 -25.969 -17 1 98.81 198 ALA A CA 1
ATOM 1506 C C . ALA A 1 198 ? 5.371 -26.406 -16.375 1 98.81 198 ALA A C 1
ATOM 1508 O O . ALA A 1 198 ? 5.707 -27.578 -16.375 1 98.81 198 ALA A O 1
ATOM 1509 N N . PHE A 1 199 ? 6.094 -25.422 -15.852 1 98.88 199 PHE A N 1
ATOM 1510 C CA . PHE A 1 199 ? 7.332 -25.75 -15.156 1 98.88 199 PHE A CA 1
ATOM 1511 C C . PHE A 1 199 ? 7.047 -26.578 -13.906 1 98.88 199 PHE A C 1
ATOM 1513 O O . PHE A 1 199 ? 7.773 -27.531 -13.609 1 98.88 199 PHE A O 1
ATOM 1520 N N . ALA A 1 200 ? 6.012 -26.188 -13.141 1 98.88 200 ALA A N 1
ATOM 1521 C CA . ALA A 1 200 ? 5.645 -26.953 -11.953 1 98.88 200 ALA A CA 1
ATOM 1522 C C . ALA A 1 200 ? 5.258 -28.391 -12.312 1 98.88 200 ALA A C 1
ATOM 1524 O O . ALA A 1 200 ? 5.691 -29.344 -11.664 1 98.88 200 ALA A O 1
ATOM 1525 N N . VAL A 1 201 ? 4.488 -28.562 -13.367 1 98.81 201 VAL A N 1
ATOM 1526 C CA . VAL A 1 201 ? 4.078 -29.875 -13.836 1 98.81 201 VAL A CA 1
ATOM 1527 C C . VAL A 1 201 ? 5.305 -30.688 -14.227 1 98.81 201 VAL A C 1
ATOM 1529 O O . VAL A 1 201 ? 5.445 -31.859 -13.828 1 98.81 201 VAL A O 1
ATOM 1532 N N . ALA A 1 202 ? 6.172 -30.078 -15.016 1 98.75 202 ALA A N 1
ATOM 1533 C CA . ALA A 1 202 ? 7.391 -30.766 -15.43 1 98.75 202 ALA A CA 1
ATOM 1534 C C . ALA A 1 202 ? 8.195 -31.234 -14.219 1 98.75 202 ALA A C 1
ATOM 1536 O O . ALA A 1 202 ? 8.695 -32.344 -14.188 1 98.75 202 ALA A O 1
ATOM 1537 N N . ALA A 1 203 ? 8.289 -30.375 -13.227 1 98.75 203 ALA A N 1
ATOM 1538 C CA . ALA A 1 203 ? 9.039 -30.703 -12.016 1 98.75 203 ALA A CA 1
ATOM 1539 C C . ALA A 1 203 ? 8.383 -31.859 -11.273 1 98.75 203 ALA A C 1
ATOM 1541 O O . ALA A 1 203 ? 9.07 -32.781 -10.797 1 98.75 203 ALA A O 1
ATOM 1542 N N . PHE A 1 204 ? 7.051 -31.875 -11.18 1 98.62 204 PHE A N 1
ATOM 1543 C CA . PHE A 1 204 ? 6.332 -32.969 -10.508 1 98.62 204 PHE A CA 1
ATOM 1544 C C . PHE A 1 204 ? 6.504 -34.281 -11.258 1 98.62 204 PHE A C 1
ATOM 1546 O O . PHE A 1 204 ? 6.625 -35.344 -10.641 1 98.62 204 PHE A O 1
ATOM 1553 N N . GLN A 1 205 ? 6.566 -34.156 -12.547 1 98.06 205 GLN A N 1
ATOM 1554 C CA . GLN A 1 205 ? 6.598 -35.375 -13.375 1 98.06 205 GLN A CA 1
ATOM 1555 C C . GLN A 1 205 ? 8 -35.969 -13.43 1 98.06 205 GLN A C 1
ATOM 1557 O O . GLN A 1 205 ? 8.164 -37.188 -13.602 1 98.06 205 GLN A O 1
ATOM 1562 N N . THR A 1 206 ? 8.984 -35.125 -13.375 1 98 206 THR A N 1
ATOM 1563 C CA . THR A 1 206 ? 10.367 -35.594 -13.438 1 98 206 THR A CA 1
ATOM 1564 C C . THR A 1 206 ? 11.172 -35.062 -12.25 1 98 206 THR A C 1
ATOM 1566 O O . THR A 1 206 ? 12.117 -34.281 -12.43 1 98 206 THR A O 1
ATOM 1569 N N . PRO A 1 207 ? 10.828 -35.531 -11.039 1 97.94 207 PRO A N 1
ATOM 1570 C CA . PRO A 1 207 ? 11.367 -34.938 -9.805 1 97.94 207 PRO A CA 1
ATOM 1571 C C . PRO A 1 207 ? 12.891 -34.969 -9.758 1 97.94 207 PRO A C 1
ATOM 1573 O O . PRO A 1 207 ? 13.523 -34.031 -9.273 1 97.94 207 PRO A O 1
ATOM 1576 N N . ASP A 1 208 ? 13.547 -35.969 -10.336 1 98.12 208 ASP A N 1
ATOM 1577 C CA . ASP A 1 208 ? 15 -36.062 -10.258 1 98.12 208 ASP A CA 1
ATOM 1578 C C . ASP A 1 208 ? 15.672 -34.969 -11.094 1 98.12 208 ASP A C 1
ATOM 1580 O O . ASP A 1 208 ? 16.719 -34.469 -10.711 1 98.12 208 ASP A O 1
ATOM 1584 N N . THR A 1 209 ? 15.086 -34.656 -12.188 1 98.19 209 THR A N 1
ATOM 1585 C CA . THR A 1 209 ? 15.617 -33.625 -13.07 1 98.19 209 THR A CA 1
ATOM 1586 C C . THR A 1 209 ? 15.562 -32.25 -12.398 1 98.19 209 THR A C 1
ATOM 1588 O O . THR A 1 209 ? 16.484 -31.438 -12.555 1 98.19 209 THR A O 1
ATOM 1591 N N . PHE A 1 210 ? 14.57 -32.031 -11.594 1 98.62 210 PHE A N 1
ATOM 1592 C CA . PHE A 1 210 ? 14.312 -30.703 -11.094 1 98.62 210 PHE A CA 1
ATOM 1593 C C . PHE A 1 210 ? 14.664 -30.594 -9.617 1 98.62 210 PHE A C 1
ATOM 1595 O O . PHE A 1 210 ? 14.641 -29.5 -9.039 1 98.62 210 PHE A O 1
ATOM 1602 N N . HIS A 1 211 ? 15.008 -31.688 -8.992 1 98.69 211 HIS A N 1
ATOM 1603 C CA . HIS A 1 211 ? 15.344 -31.672 -7.574 1 98.69 211 HIS A CA 1
ATOM 1604 C C . HIS A 1 211 ? 16.516 -30.75 -7.297 1 98.69 211 HIS A C 1
ATOM 1606 O O . HIS A 1 211 ? 17.516 -30.75 -8.039 1 98.69 211 HIS A O 1
ATOM 1612 N N . GLU A 1 212 ? 16.375 -29.906 -6.273 1 98.81 212 GLU A N 1
ATOM 1613 C CA . GLU A 1 212 ? 17.359 -28.969 -5.746 1 98.81 212 GLU A CA 1
ATOM 1614 C C . GLU A 1 212 ? 17.719 -27.906 -6.773 1 98.81 212 GLU A C 1
ATOM 1616 O O . GLU A 1 212 ? 18.828 -27.359 -6.762 1 98.81 212 GLU A O 1
ATOM 1621 N N . GLN A 1 213 ? 16.75 -27.641 -7.668 1 98.62 213 GLN A N 1
ATOM 1622 C CA . GLN A 1 213 ? 16.953 -26.578 -8.648 1 98.62 213 GLN A CA 1
ATOM 1623 C C . GLN A 1 213 ? 16.188 -25.312 -8.25 1 98.62 213 GLN A C 1
ATOM 1625 O O . GLN A 1 213 ? 15.086 -25.391 -7.715 1 98.62 213 GLN A O 1
ATOM 1630 N N . VAL A 1 214 ? 16.844 -24.156 -8.438 1 98.5 214 VAL A N 1
ATOM 1631 C CA . VAL A 1 214 ? 16.25 -22.828 -8.391 1 98.5 214 VAL A CA 1
ATOM 1632 C C . VAL A 1 214 ? 16.203 -22.234 -9.797 1 98.5 214 VAL A C 1
ATOM 1634 O O . VAL A 1 214 ? 17.25 -22.016 -10.414 1 98.5 214 VAL A O 1
ATOM 1637 N N . ILE A 1 215 ? 15.055 -22 -10.328 1 98.5 215 ILE A N 1
ATOM 1638 C CA . ILE A 1 215 ? 14.898 -21.719 -11.75 1 98.5 215 ILE A CA 1
ATOM 1639 C C . ILE A 1 215 ? 14.203 -20.375 -11.93 1 98.5 215 ILE A C 1
ATOM 1641 O O . ILE A 1 215 ? 13.039 -20.219 -11.562 1 98.5 215 ILE A O 1
ATOM 1645 N N . ASP A 1 216 ? 14.922 -19.406 -12.5 1 97.88 216 ASP A N 1
ATOM 1646 C CA . ASP A 1 216 ? 14.258 -18.219 -13.008 1 97.88 216 ASP A CA 1
ATOM 1647 C C . ASP A 1 216 ? 13.438 -18.531 -14.258 1 97.88 216 ASP A C 1
ATOM 1649 O O . ASP A 1 216 ? 13.891 -19.25 -15.141 1 97.88 216 ASP A O 1
ATOM 1653 N N . ILE A 1 217 ? 12.227 -18.031 -14.289 1 98.25 217 ILE A N 1
ATOM 1654 C CA . ILE A 1 217 ? 11.375 -18.328 -15.43 1 98.25 217 ILE A CA 1
ATOM 1655 C C . ILE A 1 217 ? 10.867 -17.016 -16.047 1 98.25 217 ILE A C 1
ATOM 1657 O O . ILE A 1 217 ? 10.102 -16.281 -15.422 1 98.25 217 ILE A O 1
ATOM 1661 N N . VAL A 1 218 ? 11.242 -16.781 -17.25 1 98.25 218 VAL A N 1
ATOM 1662 C CA . VAL A 1 218 ? 10.82 -15.641 -18.062 1 98.25 218 VAL A CA 1
ATOM 1663 C C . VAL A 1 218 ? 10.477 -16.109 -19.484 1 98.25 218 VAL A C 1
ATOM 1665 O O . VAL A 1 218 ? 11.266 -16.828 -20.109 1 98.25 218 VAL A O 1
ATOM 1668 N N . GLY A 1 219 ? 9.297 -15.781 -19.938 1 98 219 GLY A N 1
ATOM 1669 C CA . GLY A 1 219 ? 8.867 -16.203 -21.266 1 98 219 GLY A CA 1
ATOM 1670 C C . GLY A 1 219 ? 9.391 -15.32 -22.375 1 98 219 GLY A C 1
ATOM 1671 O O . GLY A 1 219 ? 9.914 -15.812 -23.375 1 98 219 GLY A O 1
ATOM 1672 N N . GLU A 1 220 ? 9.281 -14.023 -22.203 1 97.81 220 GLU A N 1
ATOM 1673 C CA . GLU A 1 220 ? 9.656 -13.039 -23.203 1 97.81 220 GLU A CA 1
ATOM 1674 C C . GLU A 1 220 ? 10.094 -11.727 -22.562 1 97.81 220 GLU A C 1
ATOM 1676 O O . GLU A 1 220 ? 9.594 -11.367 -21.484 1 97.81 220 GLU A O 1
ATOM 1681 N N . ILE A 1 221 ? 11.062 -11.094 -23.156 1 98 221 ILE A N 1
ATOM 1682 C CA . ILE A 1 221 ? 11.453 -9.758 -22.719 1 98 221 ILE A CA 1
ATOM 1683 C C . ILE A 1 221 ? 11.062 -8.734 -23.781 1 98 221 ILE A C 1
ATOM 1685 O O . ILE A 1 221 ? 11.484 -8.836 -24.938 1 98 221 ILE A O 1
ATOM 1689 N N . LEU A 1 222 ? 10.195 -7.828 -23.422 1 97.69 222 LEU A N 1
ATOM 1690 C CA . LEU A 1 222 ? 9.75 -6.758 -24.312 1 97.69 222 LEU A CA 1
ATOM 1691 C C . LEU A 1 222 ? 9.969 -5.395 -23.672 1 97.69 222 LEU A C 1
ATOM 1693 O O . LEU A 1 222 ? 9.797 -5.242 -22.453 1 97.69 222 LEU A O 1
ATOM 1697 N N . GLY A 1 223 ? 10.312 -4.449 -24.484 1 97.12 223 GLY A N 1
ATOM 1698 C CA . GLY A 1 223 ? 10.32 -3.084 -23.984 1 97.12 223 GLY A CA 1
ATOM 1699 C C . GLY A 1 223 ? 8.961 -2.617 -23.5 1 97.12 223 GLY A C 1
ATOM 1700 O O . GLY A 1 223 ? 7.93 -3.018 -24.031 1 97.12 223 GLY A O 1
ATOM 1701 N N . ALA A 1 224 ? 9.047 -1.79 -22.5 1 95.62 224 ALA A N 1
ATOM 1702 C CA . ALA A 1 224 ? 7.805 -1.29 -21.922 1 95.62 224 ALA A CA 1
ATOM 1703 C C . ALA A 1 224 ? 6.906 -0.671 -22.984 1 95.62 224 ALA A C 1
ATOM 1705 O O . ALA A 1 224 ? 5.711 -0.973 -23.047 1 95.62 224 ALA A O 1
ATOM 1706 N N . ASP A 1 225 ? 7.445 0.135 -23.844 1 95.44 225 ASP A N 1
ATOM 1707 C CA . ASP A 1 225 ? 6.66 0.774 -24.891 1 95.44 225 ASP A CA 1
ATOM 1708 C C . ASP A 1 225 ? 5.941 -0.264 -25.75 1 95.44 225 ASP A C 1
ATOM 1710 O O . ASP A 1 225 ? 4.766 -0.098 -26.078 1 95.44 225 ASP A O 1
ATOM 1714 N N . LYS A 1 226 ? 6.648 -1.248 -26.125 1 96.56 226 LYS A N 1
ATOM 1715 C CA . LYS A 1 226 ? 6.098 -2.285 -27 1 96.56 226 LYS A CA 1
ATOM 1716 C C . LYS A 1 226 ? 4.926 -2.998 -26.328 1 96.56 226 LYS A C 1
ATOM 1718 O O . LYS A 1 226 ? 3.938 -3.332 -26.969 1 96.56 226 LYS A O 1
ATOM 1723 N N . VAL A 1 227 ? 5.016 -3.254 -25.016 1 96.75 227 VAL A N 1
ATOM 1724 C CA . VAL A 1 227 ? 3.953 -3.918 -24.266 1 96.75 227 VAL A CA 1
ATOM 1725 C C . VAL A 1 227 ? 2.666 -3.1 -24.375 1 96.75 227 VAL A C 1
ATOM 1727 O O . VAL A 1 227 ? 1.607 -3.635 -24.703 1 96.75 227 VAL A O 1
ATOM 1730 N N . PHE A 1 228 ? 2.76 -1.825 -24.109 1 95.44 228 PHE A N 1
ATOM 1731 C CA . PHE A 1 228 ? 1.568 -0.983 -24.125 1 95.44 228 PHE A CA 1
ATOM 1732 C C . PHE A 1 228 ? 1.036 -0.827 -25.547 1 95.44 228 PHE A C 1
ATOM 1734 O O . PHE A 1 228 ? -0.177 -0.756 -25.75 1 95.44 228 PHE A O 1
ATOM 1741 N N . GLU A 1 229 ? 1.909 -0.76 -26.5 1 96.06 229 GLU A N 1
ATOM 1742 C CA . GLU A 1 229 ? 1.49 -0.734 -27.906 1 96.06 229 GLU A CA 1
ATOM 1743 C C . GLU A 1 229 ? 0.708 -1.992 -28.266 1 96.06 229 GLU A C 1
ATOM 1745 O O . GLU A 1 229 ? -0.308 -1.919 -28.969 1 96.06 229 GLU A O 1
ATOM 1750 N N . MET A 1 230 ? 1.213 -3.09 -27.828 1 97.44 230 MET A N 1
ATOM 1751 C CA . MET A 1 230 ? 0.552 -4.359 -28.125 1 97.44 230 MET A CA 1
ATOM 1752 C C . MET A 1 230 ? -0.82 -4.422 -27.453 1 97.44 230 MET A C 1
ATOM 1754 O O . MET A 1 230 ? -1.77 -4.953 -28.031 1 97.44 230 MET A O 1
ATOM 1758 N N . ILE A 1 231 ? -0.936 -3.902 -26.234 1 96.94 231 ILE A N 1
ATOM 1759 C CA . ILE A 1 231 ? -2.234 -3.842 -25.578 1 96.94 231 ILE A CA 1
ATOM 1760 C C . ILE A 1 231 ? -3.178 -2.943 -26.375 1 96.94 231 ILE A C 1
ATOM 1762 O O . ILE A 1 231 ? -4.348 -3.279 -26.562 1 96.94 231 ILE A O 1
ATOM 1766 N N . SER A 1 232 ? -2.66 -1.787 -26.844 1 96.56 232 SER A N 1
ATOM 1767 C CA . SER A 1 232 ? -3.453 -0.884 -27.672 1 96.56 232 SER A CA 1
ATOM 1768 C C . SER A 1 232 ? -3.98 -1.595 -28.922 1 96.56 232 SER A C 1
ATOM 1770 O O . SER A 1 232 ? -5.168 -1.495 -29.234 1 96.56 232 SER A O 1
ATOM 1772 N N . GLN A 1 233 ? -3.133 -2.281 -29.547 1 96.75 233 GLN A N 1
ATOM 1773 C CA . GLN A 1 233 ? -3.5 -2.99 -30.766 1 96.75 233 GLN A CA 1
ATOM 1774 C C . GLN A 1 233 ? -4.527 -4.082 -30.469 1 96.75 233 GLN A C 1
ATOM 1776 O O . GLN A 1 233 ? -5.516 -4.219 -31.203 1 96.75 233 GLN A O 1
ATOM 1781 N N . ALA A 1 234 ? -4.301 -4.836 -29.453 1 96.31 234 ALA A N 1
ATOM 1782 C CA . ALA A 1 234 ? -5.16 -5.969 -29.109 1 96.31 234 ALA A CA 1
ATOM 1783 C C . ALA A 1 234 ? -6.559 -5.496 -28.719 1 96.31 234 ALA A C 1
ATOM 1785 O O . ALA A 1 234 ? -7.547 -6.195 -28.953 1 96.31 234 ALA A O 1
ATOM 1786 N N . THR A 1 235 ? -6.66 -4.352 -28.156 1 95.19 235 THR A N 1
ATOM 1787 C CA . THR A 1 235 ? -7.945 -3.895 -27.625 1 95.19 235 THR A CA 1
ATOM 1788 C C . THR A 1 235 ? -8.594 -2.893 -28.578 1 95.19 235 THR A C 1
ATOM 1790 O O . THR A 1 235 ? -9.781 -2.594 -28.453 1 95.19 235 THR A O 1
ATOM 1793 N N . GLY A 1 236 ? -7.762 -2.268 -29.453 1 94.44 236 GLY A N 1
ATOM 1794 C CA . GLY A 1 236 ? -8.242 -1.208 -30.312 1 94.44 236 GLY A CA 1
ATOM 1795 C C . GLY A 1 236 ? -8.352 0.135 -29.625 1 94.44 236 GLY A C 1
ATOM 1796 O O . GLY A 1 236 ? -8.859 1.102 -30.203 1 94.44 236 GLY A O 1
ATOM 1797 N N . ARG A 1 237 ? -7.992 0.148 -28.453 1 93.94 237 ARG A N 1
ATOM 1798 C CA . ARG A 1 237 ? -8.008 1.383 -27.672 1 93.94 237 ARG A CA 1
ATOM 1799 C C . ARG A 1 237 ? -6.633 2.043 -27.672 1 93.94 237 ARG A C 1
ATOM 1801 O O . ARG A 1 237 ? -5.613 1.361 -27.578 1 93.94 237 ARG A O 1
ATOM 1808 N N . ASP A 1 238 ? -6.629 3.359 -27.719 1 93.38 238 ASP A N 1
ATOM 1809 C CA . ASP A 1 238 ? -5.367 4.086 -27.625 1 93.38 238 ASP A CA 1
ATOM 1810 C C . ASP A 1 238 ? -4.867 4.156 -26.188 1 93.38 238 ASP A C 1
ATOM 1812 O O . ASP A 1 238 ? -5.328 4.984 -25.406 1 93.38 238 ASP A O 1
ATOM 1816 N N . ILE A 1 239 ? -4.012 3.289 -25.859 1 93 239 ILE A N 1
ATOM 1817 C CA . ILE A 1 239 ? -3.391 3.273 -24.531 1 93 239 ILE A CA 1
ATOM 1818 C C . ILE A 1 239 ? -2.105 4.098 -24.562 1 93 239 ILE A C 1
ATOM 1820 O O . ILE A 1 239 ? -1.164 3.768 -25.297 1 93 239 ILE A O 1
ATOM 1824 N N . ARG A 1 240 ? -2.047 5.18 -23.797 1 92.5 240 ARG A N 1
ATOM 1825 C CA . ARG A 1 240 ? -0.893 6.07 -23.734 1 92.5 240 ARG A CA 1
ATOM 1826 C C . ARG A 1 240 ? -0.076 5.824 -22.469 1 92.5 240 ARG A C 1
ATOM 1828 O O . ARG A 1 240 ? -0.612 5.367 -21.453 1 92.5 240 ARG A O 1
ATOM 1835 N N . ARG A 1 241 ? 1.187 6.035 -22.594 1 93.38 241 ARG A N 1
ATOM 1836 C CA . ARG A 1 241 ? 2.057 5.906 -21.422 1 93.38 241 ARG A CA 1
ATOM 1837 C C . ARG A 1 241 ? 2.742 7.23 -21.109 1 93.38 241 ARG A C 1
ATOM 1839 O O . ARG A 1 241 ? 3.129 7.973 -22.016 1 93.38 241 ARG A O 1
ATOM 1846 N N . VAL A 1 242 ? 2.812 7.523 -19.859 1 94.12 242 VAL A N 1
ATOM 1847 C CA . VAL A 1 242 ? 3.559 8.648 -19.312 1 94.12 242 VAL A CA 1
ATOM 1848 C C . VAL A 1 242 ? 4.559 8.148 -18.281 1 94.12 242 VAL A C 1
ATOM 1850 O O . VAL A 1 242 ? 4.168 7.594 -17.25 1 94.12 242 VAL A O 1
ATOM 1853 N N . TYR A 1 243 ? 5.828 8.336 -18.594 1 95.38 243 TYR A N 1
ATOM 1854 C CA . TYR A 1 243 ? 6.863 7.941 -17.656 1 95.38 243 TYR A CA 1
ATOM 1855 C C . TYR A 1 243 ? 7.055 9 -16.578 1 95.38 243 TYR A C 1
ATOM 1857 O O . TYR A 1 243 ? 7.32 10.164 -16.891 1 95.38 243 TYR A O 1
ATOM 1865 N N . MET A 1 244 ? 6.941 8.562 -15.344 1 93.12 244 MET A N 1
ATOM 1866 C CA . MET A 1 244 ? 7.062 9.477 -14.211 1 93.12 244 MET A CA 1
ATOM 1867 C C . MET A 1 244 ? 8.516 9.891 -14.008 1 93.12 244 MET A C 1
ATOM 1869 O O . MET A 1 244 ? 9.43 9.094 -14.203 1 93.12 244 MET A O 1
ATOM 1873 N N . SER A 1 245 ? 8.68 11.102 -13.586 1 89.94 245 SER A N 1
ATOM 1874 C CA . SER A 1 245 ? 9.992 11.539 -13.133 1 89.94 245 SER A CA 1
ATOM 1875 C C . SER A 1 245 ? 10.391 10.836 -11.836 1 89.94 245 SER A C 1
ATOM 1877 O O . SER A 1 245 ? 9.555 10.219 -11.172 1 89.94 245 SER A O 1
ATOM 1879 N N . ASP A 1 246 ? 11.664 10.914 -11.445 1 86.75 246 ASP A N 1
ATOM 1880 C CA . ASP A 1 246 ? 12.141 10.297 -10.211 1 86.75 246 ASP A CA 1
ATOM 1881 C C . ASP A 1 246 ? 11.422 10.875 -8.992 1 86.75 246 ASP A C 1
ATOM 1883 O O . ASP A 1 246 ? 11.109 10.148 -8.047 1 86.75 246 ASP A O 1
ATOM 1887 N N . ASP A 1 247 ? 11.148 12.109 -9.047 1 83.62 247 ASP A N 1
ATOM 1888 C CA . ASP A 1 247 ? 10.438 12.758 -7.949 1 83.62 247 ASP A CA 1
ATOM 1889 C C . ASP A 1 247 ? 9 12.266 -7.859 1 83.62 247 ASP A C 1
ATOM 1891 O O . ASP A 1 247 ? 8.492 12 -6.762 1 83.62 247 ASP A O 1
ATOM 1895 N N . GLU A 1 248 ? 8.367 12.109 -9.008 1 84.94 248 GLU A N 1
ATOM 1896 C CA . GLU A 1 248 ? 7.008 11.578 -9.039 1 84.94 248 GLU A CA 1
ATOM 1897 C C . GLU A 1 248 ? 6.961 10.148 -8.516 1 84.94 248 GLU A C 1
ATOM 1899 O O . GLU A 1 248 ? 6.023 9.773 -7.805 1 84.94 248 GLU A O 1
ATOM 1904 N N . VAL A 1 249 ? 7.945 9.43 -8.859 1 88.88 249 VAL A N 1
ATOM 1905 C CA . VAL A 1 249 ? 8.031 8.039 -8.43 1 88.88 249 VAL A CA 1
ATOM 1906 C C . VAL A 1 249 ? 8.18 7.98 -6.906 1 88.88 249 VAL A C 1
ATOM 1908 O O . VAL A 1 249 ? 7.496 7.199 -6.238 1 88.88 249 VAL A O 1
ATOM 1911 N N . ARG A 1 250 ? 9.008 8.789 -6.395 1 83.25 250 ARG A N 1
ATOM 1912 C CA . ARG A 1 250 ? 9.211 8.828 -4.953 1 83.25 250 ARG A CA 1
ATOM 1913 C C . ARG A 1 250 ? 7.918 9.18 -4.227 1 83.25 250 ARG A C 1
ATOM 1915 O O . ARG A 1 250 ? 7.598 8.578 -3.195 1 83.25 250 ARG A O 1
ATOM 1922 N N . GLU A 1 251 ? 7.227 10.094 -4.781 1 80.25 251 GLU A N 1
ATOM 1923 C CA . GLU A 1 251 ? 5.961 10.508 -4.184 1 80.25 251 GLU A CA 1
ATOM 1924 C C . GLU A 1 251 ? 4.93 9.383 -4.246 1 80.25 251 GLU A C 1
ATOM 1926 O O . GLU A 1 251 ? 4.227 9.125 -3.266 1 80.25 251 GLU A O 1
ATOM 1931 N N . ALA A 1 252 ? 4.871 8.742 -5.355 1 82.44 252 ALA A N 1
ATOM 1932 C CA . ALA A 1 252 ? 3.912 7.66 -5.543 1 82.44 252 ALA A CA 1
ATOM 1933 C C . ALA A 1 252 ? 4.242 6.477 -4.637 1 82.44 252 ALA A C 1
ATOM 1935 O O . ALA A 1 252 ? 3.34 5.84 -4.082 1 82.44 252 ALA A O 1
ATOM 1936 N N . GLN A 1 253 ? 5.488 6.199 -4.488 1 82.19 253 GLN A N 1
ATOM 1937 C CA . GLN A 1 253 ? 5.945 5.059 -3.707 1 82.19 253 GLN A CA 1
ATOM 1938 C C . GLN A 1 253 ? 5.57 5.211 -2.236 1 82.19 253 GLN A C 1
ATOM 1940 O O . GLN A 1 253 ? 5.348 4.219 -1.54 1 82.19 253 GLN A O 1
ATOM 1945 N N . ALA A 1 254 ? 5.516 6.398 -1.839 1 78 254 ALA A N 1
ATOM 1946 C CA . ALA A 1 254 ? 5.246 6.668 -0.43 1 78 254 ALA A CA 1
ATOM 1947 C C . ALA A 1 254 ? 3.848 6.195 -0.039 1 78 254 ALA A C 1
ATOM 1949 O O . ALA A 1 254 ? 3.615 5.801 1.105 1 78 254 ALA A O 1
ATOM 1950 N N . SER A 1 255 ? 2.951 6.16 -1.021 1 78.25 255 SER A N 1
ATOM 1951 C CA . SER A 1 255 ? 1.568 5.84 -0.68 1 78.25 255 SER A CA 1
ATOM 1952 C C . SER A 1 255 ? 1.136 4.52 -1.301 1 78.25 255 SER A C 1
ATOM 1954 O O . SER A 1 255 ? 0.115 3.947 -0.911 1 78.25 255 SER A O 1
ATOM 1956 N N . ASN A 1 256 ? 1.866 4.113 -2.268 1 81 256 ASN A N 1
ATOM 1957 C CA . ASN A 1 256 ? 1.555 2.869 -2.963 1 81 256 ASN A CA 1
ATOM 1958 C C . ASN A 1 256 ? 2.771 1.952 -3.043 1 81 256 ASN A C 1
ATOM 1960 O O . ASN A 1 256 ? 3.594 2.082 -3.951 1 81 256 ASN A O 1
ATOM 1964 N N . PRO A 1 257 ? 2.781 1.035 -2.217 1 80.12 257 PRO A N 1
ATOM 1965 C CA . PRO A 1 257 ? 3.971 0.179 -2.18 1 80.12 257 PRO A CA 1
ATOM 1966 C C . PRO A 1 257 ? 4.137 -0.653 -3.449 1 80.12 257 PRO A C 1
ATOM 1968 O O . PRO A 1 257 ? 5.238 -1.134 -3.734 1 80.12 257 PRO A O 1
ATOM 1971 N N . LEU A 1 258 ? 3.139 -0.756 -4.188 1 84.06 258 LEU A N 1
ATOM 1972 C CA . LEU A 1 258 ? 3.219 -1.594 -5.379 1 84.06 258 LEU A CA 1
ATOM 1973 C C . LEU A 1 258 ? 4.016 -0.899 -6.477 1 84.06 258 LEU A C 1
ATOM 1975 O O . LEU A 1 258 ? 4.461 -1.545 -7.43 1 84.06 258 LEU A O 1
ATOM 1979 N N . ILE A 1 259 ? 4.289 0.416 -6.309 1 86.56 259 ILE A N 1
ATOM 1980 C CA . ILE A 1 259 ? 5.152 1.146 -7.23 1 86.56 259 ILE A CA 1
ATOM 1981 C C . ILE A 1 259 ? 6.559 0.556 -7.191 1 86.56 259 ILE A C 1
ATOM 1983 O O . ILE A 1 259 ? 7.262 0.542 -8.211 1 86.56 259 ILE A O 1
ATOM 1987 N N . THR A 1 260 ? 6.879 0.031 -6.059 1 85.56 260 THR A N 1
ATOM 1988 C CA . THR A 1 260 ? 8.203 -0.56 -5.871 1 85.56 260 THR A CA 1
ATOM 1989 C C . THR A 1 260 ? 8.406 -1.742 -6.816 1 85.56 260 THR A C 1
ATOM 1991 O O . THR A 1 260 ? 9.516 -1.978 -7.297 1 85.56 260 THR A O 1
ATOM 1994 N N . SER A 1 261 ? 7.355 -2.445 -7.109 1 87.38 261 SER A N 1
ATOM 1995 C CA . SER A 1 261 ? 7.457 -3.572 -8.031 1 87.38 261 SER A CA 1
ATOM 1996 C C . SER A 1 261 ? 7.863 -3.107 -9.422 1 87.38 261 SER A C 1
ATOM 1998 O O . SER A 1 261 ? 8.602 -3.805 -10.125 1 87.38 261 SER A O 1
ATOM 2000 N N . GLN A 1 262 ? 7.434 -1.935 -9.828 1 90.62 262 GLN A N 1
ATOM 2001 C CA . GLN A 1 262 ? 7.816 -1.389 -11.125 1 90.62 262 GLN A CA 1
ATOM 2002 C C . GLN A 1 262 ? 9.289 -0.978 -11.141 1 90.62 262 GLN A C 1
ATOM 2004 O O . GLN A 1 262 ? 9.977 -1.154 -12.148 1 90.62 262 GLN A O 1
ATOM 2009 N N . ILE A 1 263 ? 9.703 -0.444 -10.078 1 88.75 263 ILE A N 1
ATOM 2010 C CA . ILE A 1 263 ? 11.094 -0.033 -9.961 1 88.75 263 ILE A CA 1
ATOM 2011 C C . ILE A 1 263 ? 12.008 -1.258 -10.047 1 88.75 263 ILE A C 1
ATOM 2013 O O . ILE A 1 263 ? 13.023 -1.233 -10.742 1 88.75 263 ILE A O 1
ATOM 2017 N N . LEU A 1 264 ? 11.586 -2.318 -9.398 1 88.94 264 LEU A N 1
ATOM 2018 C CA . LEU A 1 264 ? 12.359 -3.555 -9.453 1 88.94 264 LEU A CA 1
ATOM 2019 C C . LEU A 1 264 ? 12.398 -4.109 -10.875 1 88.94 264 LEU A C 1
ATOM 2021 O O . LEU A 1 264 ? 13.43 -4.629 -11.312 1 88.94 264 LEU A O 1
ATOM 2025 N N . ALA A 1 265 ? 11.359 -3.955 -11.555 1 92.69 265 ALA A N 1
ATOM 2026 C CA . ALA A 1 265 ? 11.25 -4.48 -12.914 1 92.69 265 ALA A CA 1
ATOM 2027 C C . ALA A 1 265 ? 12.25 -3.797 -13.844 1 92.69 265 ALA A C 1
ATOM 2029 O O . ALA A 1 265 ? 12.602 -4.34 -14.891 1 92.69 265 ALA A O 1
ATOM 2030 N N . ARG A 1 266 ? 12.734 -2.568 -13.5 1 92.5 266 ARG A N 1
ATOM 2031 C CA . ARG A 1 266 ? 13.656 -1.805 -14.336 1 92.5 266 ARG A CA 1
ATOM 2032 C C . ARG A 1 266 ? 14.961 -2.559 -14.539 1 92.5 266 ARG A C 1
ATOM 2034 O O . ARG A 1 266 ? 15.656 -2.355 -15.539 1 92.5 266 ARG A O 1
ATOM 2041 N N . SER A 1 267 ? 15.32 -3.465 -13.578 1 90 267 SER A N 1
ATOM 2042 C CA . SER A 1 267 ? 16.656 -4.031 -13.594 1 90 267 SER A CA 1
ATOM 2043 C C . SER A 1 267 ? 16.625 -5.555 -13.664 1 90 267 SER A C 1
ATOM 2045 O O . SER A 1 267 ? 17.656 -6.211 -13.562 1 90 267 SER A O 1
ATOM 2047 N N . MET A 1 268 ? 15.484 -6.09 -13.867 1 93 268 MET A N 1
ATOM 2048 C CA . MET A 1 268 ? 15.344 -7.543 -13.789 1 93 268 MET A CA 1
ATOM 2049 C C . MET A 1 268 ? 15.945 -8.211 -15.023 1 93 268 MET A C 1
ATOM 2051 O O . MET A 1 268 ? 16.5 -9.312 -14.938 1 93 268 MET A O 1
ATOM 2055 N N . GLU A 1 269 ? 15.844 -7.496 -16.125 1 94.81 269 GLU A N 1
ATOM 2056 C CA . GLU A 1 269 ? 16.297 -8.078 -17.391 1 94.81 269 GLU A CA 1
ATOM 2057 C C . GLU A 1 269 ? 17.766 -8.484 -17.312 1 94.81 269 GLU A C 1
ATOM 2059 O O . GLU A 1 269 ? 18.172 -9.5 -17.875 1 94.81 269 GLU A O 1
ATOM 2064 N N . GLU A 1 270 ? 18.547 -7.77 -16.578 1 92.69 270 GLU A N 1
ATOM 2065 C CA . GLU A 1 270 ? 19.984 -7.98 -16.5 1 92.69 270 GLU A CA 1
ATOM 2066 C C . GLU A 1 270 ? 20.312 -9.289 -15.789 1 92.69 270 GLU A C 1
ATOM 2068 O O . GLU A 1 270 ? 21.422 -9.812 -15.914 1 92.69 270 GLU A O 1
ATOM 2073 N N . LEU A 1 271 ? 19.359 -9.836 -15.125 1 93.88 271 LEU A N 1
ATOM 2074 C CA . LEU A 1 271 ? 19.594 -11.016 -14.305 1 93.88 271 LEU A CA 1
ATOM 2075 C C . LEU A 1 271 ? 19.172 -12.281 -15.039 1 93.88 271 LEU A C 1
ATOM 2077 O O . LEU A 1 271 ? 19.422 -13.391 -14.562 1 93.88 271 LEU A O 1
ATOM 2081 N N . ILE A 1 272 ? 18.641 -12.188 -16.188 1 96.31 272 ILE A N 1
ATOM 2082 C CA . ILE A 1 272 ? 17.953 -13.305 -16.812 1 96.31 272 ILE A CA 1
ATOM 2083 C C . ILE A 1 272 ? 18.906 -14.023 -17.766 1 96.31 272 ILE A C 1
ATOM 2085 O O . ILE A 1 272 ? 19.516 -13.398 -18.641 1 96.31 272 ILE A O 1
ATOM 2089 N N . ASP A 1 273 ? 19.016 -15.234 -17.562 1 96.81 273 ASP A N 1
ATOM 2090 C CA . ASP A 1 273 ? 19.703 -16.141 -18.5 1 96.81 273 ASP A CA 1
ATOM 2091 C C . ASP A 1 273 ? 18.688 -16.906 -19.359 1 96.81 273 ASP A C 1
ATOM 2093 O O . ASP A 1 273 ? 18.25 -17.984 -18.984 1 96.81 273 ASP A O 1
ATOM 2097 N N . ARG A 1 274 ? 18.469 -16.438 -20.531 1 95.56 274 ARG A N 1
ATOM 2098 C CA . ARG A 1 274 ? 17.422 -16.984 -21.391 1 95.56 274 ARG A CA 1
ATOM 2099 C C . ARG A 1 274 ? 17.781 -18.375 -21.891 1 95.56 274 ARG A C 1
ATOM 2101 O O . ARG A 1 274 ? 16.906 -19.234 -22.031 1 95.56 274 ARG A O 1
ATOM 2108 N N . ASP A 1 275 ? 18.984 -18.547 -22.188 1 96.56 275 ASP A N 1
ATOM 2109 C CA . ASP A 1 275 ? 19.422 -19.859 -22.688 1 96.56 275 ASP A CA 1
ATOM 2110 C C . ASP A 1 275 ? 19.25 -20.922 -21.609 1 96.56 275 ASP A C 1
ATOM 2112 O O . ASP A 1 275 ? 18.828 -22.047 -21.922 1 96.56 275 ASP A O 1
ATOM 2116 N N . LYS A 1 276 ? 19.562 -20.531 -20.391 1 97.38 276 LYS A N 1
ATOM 2117 C CA . LYS A 1 276 ? 19.375 -21.469 -19.297 1 97.38 276 LYS A CA 1
ATOM 2118 C C . LYS A 1 276 ? 17.906 -21.828 -19.141 1 97.38 276 LYS A C 1
ATOM 2120 O O . LYS A 1 276 ? 17.562 -22.984 -18.938 1 97.38 276 LYS A O 1
ATOM 2125 N N . ILE A 1 277 ? 17.047 -20.922 -19.203 1 97.81 277 ILE A N 1
ATOM 2126 C CA . ILE A 1 277 ? 15.609 -21.156 -19.062 1 97.81 277 ILE A CA 1
ATOM 2127 C C . ILE A 1 277 ? 15.133 -22.094 -20.172 1 97.81 277 ILE A C 1
ATOM 2129 O O . ILE A 1 277 ? 14.414 -23.062 -19.906 1 97.81 277 ILE A O 1
ATOM 2133 N N . ARG A 1 278 ? 15.609 -21.922 -21.391 1 96.75 278 ARG A N 1
ATOM 2134 C CA . ARG A 1 278 ? 15.195 -22.719 -22.531 1 96.75 278 ARG A CA 1
ATOM 2135 C C . ARG A 1 278 ? 15.742 -24.141 -22.438 1 96.75 278 ARG A C 1
ATOM 2137 O O . ARG A 1 278 ? 15.148 -25.078 -22.969 1 96.75 278 ARG A O 1
ATOM 2144 N N . SER A 1 279 ? 16.781 -24.219 -21.75 1 97.5 279 SER A N 1
ATOM 2145 C CA . SER A 1 279 ? 17.469 -25.5 -21.672 1 97.5 279 SER A CA 1
ATOM 2146 C C . SER A 1 279 ? 16.625 -26.516 -20.906 1 97.5 279 SER A C 1
ATOM 2148 O O . SER A 1 279 ? 16.859 -27.719 -21 1 97.5 279 SER A O 1
ATOM 2150 N N . TRP A 1 280 ? 15.648 -26.078 -20.125 1 97.94 280 TRP A N 1
ATOM 2151 C CA . TRP A 1 280 ? 14.805 -26.984 -19.359 1 97.94 280 TRP A CA 1
ATOM 2152 C C . TRP A 1 280 ? 13.812 -27.719 -20.266 1 97.94 280 TRP A C 1
ATOM 2154 O O . TRP A 1 280 ? 13.203 -28.703 -19.859 1 97.94 280 TRP A O 1
ATOM 2164 N N . GLY A 1 281 ? 13.562 -27.156 -21.484 1 97.5 281 GLY A N 1
ATOM 2165 C CA . GLY A 1 281 ? 12.734 -27.828 -22.469 1 97.5 281 GLY A CA 1
ATOM 2166 C C . GLY A 1 281 ? 11.25 -27.641 -22.234 1 97.5 281 GLY A C 1
ATOM 2167 O O . GLY A 1 281 ? 10.43 -28.312 -22.859 1 97.5 281 GLY A O 1
ATOM 2168 N N . VAL A 1 282 ? 10.867 -26.859 -21.281 1 98.12 282 VAL A N 1
ATOM 2169 C CA . VAL A 1 282 ? 9.469 -26.531 -21.031 1 98.12 282 VAL A CA 1
ATOM 2170 C C . VAL A 1 282 ? 9.031 -25.391 -21.938 1 98.12 282 VAL A C 1
ATOM 2172 O O . VAL A 1 282 ? 9.703 -24.359 -22.016 1 98.12 282 VAL A O 1
ATOM 2175 N N . PRO A 1 283 ? 7.973 -25.562 -22.656 1 95.44 283 PRO A N 1
ATOM 2176 C CA . PRO A 1 283 ? 7.547 -24.516 -23.578 1 95.44 283 PRO A CA 1
ATOM 2177 C C . PRO A 1 283 ? 7.215 -23.203 -22.875 1 95.44 283 PRO A C 1
ATOM 2179 O O . PRO A 1 283 ? 6.68 -23.219 -21.766 1 95.44 283 PRO A O 1
ATOM 2182 N N . LEU A 1 284 ? 7.5 -22.094 -23.547 1 97.88 284 LEU A N 1
ATOM 2183 C CA . LEU A 1 284 ? 7.23 -20.75 -23.047 1 97.88 284 LEU A CA 1
ATOM 2184 C C . LEU A 1 284 ? 6.332 -19.984 -24.016 1 97.88 284 LEU A C 1
ATOM 2186 O O . LEU A 1 284 ? 6.445 -20.141 -25.234 1 97.88 284 LEU A O 1
ATOM 2190 N N . SER A 1 285 ? 5.473 -19.172 -23.5 1 96.88 285 SER A N 1
ATOM 2191 C CA . SER A 1 285 ? 4.52 -18.406 -24.297 1 96.88 285 SER A CA 1
ATOM 2192 C C . SER A 1 285 ? 5.035 -17 -24.578 1 96.88 285 SER A C 1
ATOM 2194 O O . SER A 1 285 ? 5.953 -16.516 -23.906 1 96.88 285 SER A O 1
ATOM 2196 N N . SER A 1 286 ? 4.41 -16.344 -25.578 1 98.25 286 SER A N 1
ATOM 2197 C CA . SER A 1 286 ? 4.668 -14.938 -25.891 1 98.25 286 SER A CA 1
ATOM 2198 C C . SER A 1 286 ? 3.545 -14.047 -25.375 1 98.25 286 SER A C 1
ATOM 2200 O O . SER A 1 286 ? 2.461 -14.531 -25.047 1 98.25 286 SER A O 1
ATOM 2202 N N . PHE A 1 287 ? 3.904 -12.758 -25.297 1 98.62 287 PHE A N 1
ATOM 2203 C CA . PHE A 1 287 ? 2.859 -11.82 -24.906 1 98.62 287 PHE A CA 1
ATOM 2204 C C . PHE A 1 287 ? 1.747 -11.789 -25.953 1 98.62 287 PHE A C 1
ATOM 2206 O O . PHE A 1 287 ? 0.571 -11.656 -25.609 1 98.62 287 PHE A O 1
ATOM 2213 N N . ALA A 1 288 ? 2.098 -11.93 -27.203 1 98.5 288 ALA A N 1
ATOM 2214 C CA . ALA A 1 288 ? 1.104 -11.977 -28.281 1 98.5 288 ALA A CA 1
ATOM 2215 C C . ALA A 1 288 ? 0.135 -13.141 -28.078 1 98.5 288 ALA A C 1
ATOM 2217 O O . ALA A 1 288 ? -1.079 -12.977 -28.203 1 98.5 288 ALA A O 1
ATOM 2218 N N . ASN A 1 289 ? 0.688 -14.312 -27.781 1 98.44 289 ASN A N 1
ATOM 2219 C CA . ASN A 1 289 ? -0.154 -15.469 -27.5 1 98.44 289 ASN A CA 1
ATOM 2220 C C . ASN A 1 289 ? -1.063 -15.227 -26.297 1 98.44 289 ASN A C 1
ATOM 2222 O O . ASN A 1 289 ? -2.236 -15.609 -26.312 1 98.44 289 ASN A O 1
ATOM 2226 N N . PHE A 1 290 ? -0.519 -14.617 -25.266 1 98.62 290 PHE A N 1
ATOM 2227 C CA . PHE A 1 290 ? -1.296 -14.305 -24.062 1 98.62 290 PHE A CA 1
ATOM 2228 C C . PHE A 1 290 ? -2.451 -13.367 -24.406 1 98.62 290 PHE A C 1
ATOM 2230 O O . PHE A 1 290 ? -3.58 -13.578 -23.953 1 98.62 290 PHE A O 1
ATOM 2237 N N . LEU A 1 291 ? -2.174 -12.312 -25.172 1 98.5 291 LEU A N 1
ATOM 2238 C CA . LEU A 1 291 ? -3.189 -11.344 -25.578 1 98.5 291 LEU A CA 1
ATOM 2239 C C . LEU A 1 291 ? -4.305 -12.031 -26.359 1 98.5 291 LEU A C 1
ATOM 2241 O O . LEU A 1 291 ? -5.484 -11.719 -26.172 1 98.5 291 LEU A O 1
ATOM 2245 N N . GLU A 1 292 ? -3.951 -12.953 -27.188 1 97.88 292 GLU A N 1
ATOM 2246 C CA . GLU A 1 292 ? -4.945 -13.68 -27.984 1 97.88 292 GLU A CA 1
ATOM 2247 C C . GLU A 1 292 ? -5.793 -14.586 -27.094 1 97.88 292 GLU A C 1
ATOM 2249 O O . GLU A 1 292 ? -7.02 -14.602 -27.203 1 97.88 292 GLU A O 1
ATOM 2254 N N . ARG A 1 293 ? -5.133 -15.305 -26.234 1 97.62 293 ARG A N 1
ATOM 2255 C CA . ARG A 1 293 ? -5.824 -16.25 -25.359 1 97.62 293 ARG A CA 1
ATOM 2256 C C . ARG A 1 293 ? -6.754 -15.508 -24.406 1 97.62 293 ARG A C 1
ATOM 2258 O O . ARG A 1 293 ? -7.84 -16 -24.078 1 97.62 293 ARG A O 1
ATOM 2265 N N . GLN A 1 294 ? -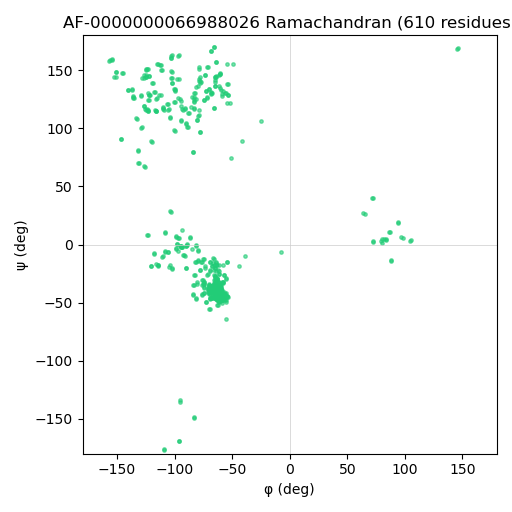6.309 -14.336 -23.969 1 97.75 294 GLN A N 1
ATOM 2266 C CA . GLN A 1 294 ? -7.059 -13.57 -22.969 1 97.75 294 GLN A CA 1
ATOM 2267 C C . GLN A 1 294 ? -7.805 -12.406 -23.625 1 97.75 294 GLN A C 1
ATOM 2269 O O . GLN A 1 294 ? -7.996 -11.359 -23 1 97.75 294 GLN A O 1
ATOM 2274 N N . LYS A 1 295 ? -8.164 -12.508 -24.812 1 96.81 295 LYS A N 1
ATOM 2275 C CA . LYS A 1 295 ? -8.766 -11.422 -25.578 1 96.81 295 LYS A CA 1
ATOM 2276 C C . LYS A 1 295 ? -10 -10.867 -24.875 1 96.81 295 LYS A C 1
ATOM 2278 O O . LYS A 1 295 ? -10.133 -9.648 -24.719 1 96.81 295 LYS A O 1
ATOM 2283 N N . LYS A 1 296 ? -10.891 -11.711 -24.422 1 95.69 296 LYS A N 1
ATOM 2284 C CA . LYS A 1 296 ? -12.125 -11.281 -23.766 1 95.69 296 LYS A CA 1
ATOM 2285 C C . LYS A 1 296 ? -11.828 -10.516 -22.484 1 95.69 296 LYS A C 1
ATOM 2287 O O . LYS A 1 296 ? -12.477 -9.5 -22.203 1 95.69 296 LYS A O 1
ATOM 2292 N N . GLU A 1 297 ? -10.859 -11.008 -21.719 1 95 297 GLU A N 1
ATOM 2293 C CA . GLU A 1 297 ? -10.492 -10.352 -20.469 1 95 297 GLU A CA 1
ATOM 2294 C C . GLU A 1 297 ? -9.898 -8.969 -20.719 1 95 297 GLU A C 1
ATOM 2296 O O . GLU A 1 297 ? -10.141 -8.031 -19.953 1 95 297 GLU A O 1
ATOM 2301 N N . PHE A 1 298 ? -9.109 -8.844 -21.797 1 95.88 298 PHE A N 1
ATOM 2302 C CA . PHE A 1 298 ? -8.547 -7.547 -22.125 1 95.88 298 PHE A CA 1
ATOM 2303 C C . PHE A 1 298 ? -9.633 -6.57 -22.547 1 95.88 298 PHE A C 1
ATOM 2305 O O . PHE A 1 298 ? -9.602 -5.391 -22.188 1 95.88 298 PHE A O 1
ATOM 2312 N N . GLU A 1 299 ? -10.609 -7.078 -23.297 1 93.12 299 GLU A N 1
ATOM 2313 C CA . GLU A 1 299 ? -11.734 -6.234 -23.688 1 93.12 299 GLU A CA 1
ATOM 2314 C C . GLU A 1 299 ? -12.508 -5.746 -22.469 1 93.12 299 GLU A C 1
ATOM 2316 O O . GLU A 1 299 ? -12.836 -4.562 -22.359 1 93.12 299 GLU A O 1
ATOM 2321 N N . GLU A 1 300 ? -12.727 -6.625 -21.578 1 89.94 300 GLU A N 1
ATOM 2322 C CA . GLU A 1 300 ? -13.453 -6.273 -20.359 1 89.94 300 GLU A CA 1
ATOM 2323 C C . GLU A 1 300 ? -12.672 -5.27 -19.516 1 89.94 300 GLU A C 1
ATOM 2325 O O . GLU A 1 300 ? -13.258 -4.367 -18.906 1 89.94 300 GLU A O 1
ATOM 2330 N N . THR A 1 301 ? -11.367 -5.422 -19.5 1 91.62 301 THR A N 1
ATOM 2331 C CA . THR A 1 301 ? -10.5 -4.59 -18.656 1 91.62 301 THR A CA 1
ATOM 2332 C C . THR A 1 301 ? -10.383 -3.186 -19.25 1 91.62 301 THR A C 1
ATOM 2334 O O . THR A 1 301 ? -10.406 -2.197 -18.516 1 91.62 301 THR A O 1
ATOM 2337 N N . TYR A 1 302 ? -10.352 -3.045 -20.516 1 90.62 302 TYR A N 1
ATOM 2338 C CA . TYR A 1 302 ? -9.906 -1.784 -21.094 1 90.62 302 TYR A CA 1
ATOM 2339 C C . TYR A 1 302 ? -11.039 -1.106 -21.875 1 90.62 302 TYR A C 1
ATOM 2341 O O . TYR A 1 302 ? -10.945 0.076 -22.203 1 90.62 302 TYR A O 1
ATOM 2349 N N . LEU A 1 303 ? -12.117 -1.814 -22.234 1 83.44 303 LEU A N 1
ATOM 2350 C CA . LEU A 1 303 ? -13.188 -1.227 -23.031 1 83.44 303 LEU A CA 1
ATOM 2351 C C . LEU A 1 303 ? -14.414 -0.944 -22.156 1 83.44 303 LEU A C 1
ATOM 2353 O O . LEU A 1 303 ? -15.359 -0.299 -22.609 1 83.44 303 LEU A O 1
ATOM 2357 N N . ARG A 1 304 ? -14.664 -1.501 -20.969 1 61.34 304 ARG A N 1
ATOM 2358 C CA . ARG A 1 304 ? -15.875 -1.3 -20.188 1 61.34 304 ARG A CA 1
ATOM 2359 C C . ARG A 1 304 ? -16.047 0.17 -19.812 1 61.34 304 ARG A C 1
ATOM 2361 O O . ARG A 1 304 ? -17.156 0.607 -19.516 1 61.34 304 ARG A O 1
ATOM 2368 N N . GLY A 1 305 ? -15.164 0.965 -19.594 1 50.28 305 GLY A N 1
ATOM 2369 C CA . GLY A 1 305 ? -15.508 2.359 -19.359 1 50.28 305 GLY A CA 1
ATOM 2370 C C . GLY A 1 305 ? -16.203 3.008 -20.547 1 50.28 305 GLY A C 1
ATOM 2371 O O . GLY A 1 305 ? -16.688 4.137 -20.438 1 50.28 305 GLY A O 1
ATOM 2372 N N . GLU A 1 306 ? -16.172 2.502 -21.812 1 42.03 306 GLU A N 1
ATOM 2373 C CA . GLU A 1 306 ? -16.75 3.123 -23 1 42.03 306 GLU A CA 1
ATOM 2374 C C . GLU A 1 306 ? -18.188 2.65 -23.219 1 42.03 306 GLU A C 1
ATOM 2376 O O . GLU A 1 306 ? -18.891 3.186 -24.078 1 42.03 306 GLU A O 1
ATOM 2381 N N . LYS A 1 307 ? -18.703 1.749 -22.609 1 32.66 307 LYS A N 1
ATOM 2382 C CA . LYS A 1 307 ? -20.125 1.516 -22.891 1 32.66 307 LYS A CA 1
ATOM 2383 C C . LYS A 1 307 ? -21.016 2.283 -21.922 1 32.66 307 LYS A C 1
ATOM 2385 O O . LYS A 1 307 ? -20.703 2.387 -20.734 1 32.66 307 LYS A O 1
ATOM 2390 N N . MET B 1 1 ? 9.359 44.406 18.641 1 49.12 1 MET B N 1
ATOM 2391 C CA . MET B 1 1 ? 9.336 43 18.969 1 49.12 1 MET B CA 1
ATOM 2392 C C . MET B 1 1 ? 9.617 42.125 17.75 1 49.12 1 MET B C 1
ATOM 2394 O O . MET B 1 1 ? 9.227 42.5 16.641 1 49.12 1 MET B O 1
ATOM 2398 N N . THR B 1 2 ? 10.703 41.25 17.75 1 75.12 2 THR B N 1
ATOM 2399 C CA . THR B 1 2 ? 11.133 40.531 16.562 1 75.12 2 THR B CA 1
ATOM 2400 C C . THR B 1 2 ? 10 39.656 16.031 1 75.12 2 THR B C 1
ATOM 2402 O O . THR B 1 2 ? 9.211 39.094 16.797 1 75.12 2 THR B O 1
ATOM 2405 N N . THR B 1 3 ? 9.656 39.688 14.82 1 89.62 3 THR B N 1
ATOM 2406 C CA . THR B 1 3 ? 8.617 38.938 14.156 1 89.62 3 THR B CA 1
ATOM 2407 C C . THR B 1 3 ? 8.82 37.438 14.398 1 89.62 3 THR B C 1
ATOM 2409 O O . THR B 1 3 ? 9.922 36.906 14.227 1 89.62 3 THR B O 1
ATOM 2412 N N . PRO B 1 4 ? 7.797 36.812 14.992 1 95.12 4 PRO B N 1
ATOM 2413 C CA . PRO B 1 4 ? 7.934 35.375 15.18 1 95.12 4 PRO B CA 1
ATOM 2414 C C . PRO B 1 4 ? 8.266 34.656 13.891 1 95.12 4 PRO B C 1
ATOM 2416 O O . PRO B 1 4 ? 7.781 35.031 12.82 1 95.12 4 PRO B O 1
ATOM 2419 N N . LYS B 1 5 ? 9.164 33.719 13.953 1 97.88 5 LYS B N 1
ATOM 2420 C CA . LYS B 1 5 ? 9.609 32.938 12.812 1 97.88 5 LYS B CA 1
ATOM 2421 C C . LYS B 1 5 ? 9.391 31.438 13.055 1 97.88 5 LYS B C 1
ATOM 2423 O O . LYS B 1 5 ? 9.875 30.875 14.047 1 97.88 5 LYS B O 1
ATOM 2428 N N . VAL B 1 6 ? 8.68 30.781 12.164 1 98.81 6 VAL B N 1
ATOM 2429 C CA . VAL B 1 6 ? 8.289 29.391 12.336 1 98.81 6 VAL B CA 1
ATOM 2430 C C . VAL B 1 6 ? 8.812 28.562 11.172 1 98.81 6 VAL B C 1
ATOM 2432 O O . VAL B 1 6 ? 8.664 28.938 10.008 1 98.81 6 VAL B O 1
ATOM 2435 N N . TYR B 1 7 ? 9.523 27.422 11.398 1 98.81 7 TYR B N 1
ATOM 2436 C CA . TYR B 1 7 ? 9.727 26.391 10.391 1 98.81 7 TYR B CA 1
ATOM 2437 C C . TYR B 1 7 ? 8.531 25.453 10.328 1 98.81 7 TYR B C 1
ATOM 2439 O O . TYR B 1 7 ? 8.219 24.766 11.312 1 98.81 7 TYR B O 1
ATOM 2447 N N . VAL B 1 8 ? 7.883 25.422 9.25 1 98.88 8 VAL B N 1
ATOM 2448 C CA . VAL B 1 8 ? 6.727 24.562 9.047 1 98.88 8 VAL B CA 1
ATOM 2449 C C . VAL B 1 8 ? 7.117 23.375 8.18 1 98.88 8 VAL B C 1
ATOM 2451 O O . VAL B 1 8 ? 7.352 23.516 6.98 1 98.88 8 VAL B O 1
ATOM 2454 N N . CYS B 1 9 ? 7.16 22.203 8.797 1 97.5 9 CYS B N 1
ATOM 2455 C CA . CYS B 1 9 ? 7.398 20.969 8.07 1 97.5 9 CYS B CA 1
ATOM 2456 C C . CYS B 1 9 ? 6.219 20.625 7.164 1 97.5 9 CYS B C 1
ATOM 2458 O O . CYS B 1 9 ? 5.066 20.688 7.594 1 97.5 9 CYS B O 1
ATOM 2460 N N . GLY B 1 10 ? 6.543 20.328 5.934 1 96 10 GLY B N 1
ATOM 2461 C CA . GLY B 1 10 ? 5.504 19.891 5.02 1 96 10 GLY B CA 1
ATOM 2462 C C . GLY B 1 10 ? 4.559 21 4.605 1 96 10 GLY B C 1
ATOM 2463 O O . GLY B 1 10 ? 3.352 20.781 4.477 1 96 10 GLY B O 1
ATOM 2464 N N . ALA B 1 11 ? 5.055 22.156 4.367 1 97.94 11 ALA B N 1
ATOM 2465 C CA . ALA B 1 11 ? 4.207 23.312 4.086 1 97.94 11 ALA B CA 1
ATOM 2466 C C . ALA B 1 11 ? 3.518 23.172 2.734 1 97.94 11 ALA B C 1
ATOM 2468 O O . ALA B 1 11 ? 2.5 23.812 2.479 1 97.94 11 ALA B O 1
ATOM 2469 N N . THR B 1 12 ? 4.027 22.375 1.821 1 95 12 THR B N 1
ATOM 2470 C CA . THR B 1 12 ? 3.395 22.188 0.521 1 95 12 THR B CA 1
ATOM 2471 C C . THR B 1 12 ? 2.232 21.203 0.619 1 95 12 THR B C 1
ATOM 2473 O O . THR B 1 12 ? 1.488 21.016 -0.346 1 95 12 THR B O 1
ATOM 2476 N N . GLY B 1 13 ? 2.072 20.625 1.798 1 94.88 13 GLY B N 1
ATOM 2477 C CA . GLY B 1 13 ? 0.998 19.672 2.014 1 94.88 13 GLY B CA 1
ATOM 2478 C C . GLY B 1 13 ? -0.237 20.297 2.639 1 94.88 13 GLY B C 1
ATOM 2479 O O . GLY B 1 13 ? -0.322 21.516 2.773 1 94.88 13 GLY B O 1
ATOM 2480 N N . THR B 1 14 ? -1.148 19.438 3.062 1 96.12 14 THR B N 1
ATOM 2481 C CA . THR B 1 14 ? -2.467 19.844 3.529 1 96.12 14 THR B CA 1
ATOM 2482 C C . THR B 1 14 ? -2.365 20.578 4.867 1 96.12 14 THR B C 1
ATOM 2484 O O . THR B 1 14 ? -2.766 21.734 4.977 1 96.12 14 THR B O 1
ATOM 2487 N N . GLN B 1 15 ? -1.78 19.969 5.836 1 98.06 15 GLN B N 1
ATOM 2488 C CA . GLN B 1 15 ? -1.725 20.562 7.172 1 98.06 15 GLN B CA 1
ATOM 2489 C C . GLN B 1 15 ? -0.745 21.734 7.219 1 98.06 15 GLN B C 1
ATOM 2491 O O . GLN B 1 15 ? -1.103 22.828 7.648 1 98.06 15 GLN B O 1
ATOM 2496 N N . GLY B 1 16 ? 0.483 21.469 6.691 1 98.5 16 GLY B N 1
ATOM 2497 C CA . GLY B 1 16 ? 1.494 22.516 6.715 1 98.5 16 GLY B CA 1
ATOM 2498 C C . GLY B 1 16 ? 1.115 23.734 5.895 1 98.5 16 GLY B C 1
ATOM 2499 O O . GLY B 1 16 ? 1.431 24.859 6.266 1 98.5 16 GLY B O 1
ATOM 2500 N N . GLY B 1 17 ? 0.483 23.484 4.762 1 98.44 17 GLY B N 1
ATOM 2501 C CA . GLY B 1 17 ? 0.042 24.594 3.928 1 98.44 17 GLY B CA 1
ATOM 2502 C C . GLY B 1 17 ? -0.993 25.469 4.605 1 98.44 17 GLY B C 1
ATOM 2503 O O . GLY B 1 17 ? -0.921 26.703 4.523 1 98.44 17 GLY B O 1
ATOM 2504 N N . ALA B 1 18 ? -1.961 24.859 5.281 1 98.5 18 ALA B N 1
ATOM 2505 C CA . ALA B 1 18 ? -2.971 25.609 6.027 1 98.5 18 ALA B CA 1
ATOM 2506 C C . ALA B 1 18 ? -2.33 26.453 7.125 1 98.5 18 ALA B C 1
ATOM 2508 O O . ALA B 1 18 ? -2.67 27.625 7.289 1 98.5 18 ALA B O 1
ATOM 2509 N N . LEU B 1 19 ? -1.373 25.859 7.793 1 98.88 19 LEU B N 1
ATOM 2510 C CA . LEU B 1 19 ? -0.704 26.578 8.875 1 98.88 19 LEU B CA 1
ATOM 2511 C C . LEU B 1 19 ? 0.139 27.719 8.32 1 98.88 19 LEU B C 1
ATOM 2513 O O . LEU B 1 19 ? 0.074 28.844 8.828 1 98.88 19 LEU B O 1
ATOM 2517 N N . ALA B 1 20 ? 0.944 27.438 7.25 1 98.88 20 ALA B N 1
ATOM 2518 C CA . ALA B 1 20 ? 1.799 28.469 6.656 1 98.88 20 ALA B CA 1
ATOM 2519 C C . ALA B 1 20 ? 0.983 29.688 6.238 1 98.88 20 ALA B C 1
ATOM 2521 O O . ALA B 1 20 ? 1.379 30.828 6.5 1 98.88 20 ALA B O 1
ATOM 2522 N N . ARG B 1 21 ? -0.137 29.484 5.68 1 98.69 21 ARG B N 1
ATOM 2523 C CA . ARG B 1 21 ? -0.978 30.578 5.195 1 98.69 21 ARG B CA 1
ATOM 2524 C C . ARG B 1 21 ? -1.557 31.375 6.355 1 98.69 21 ARG B C 1
ATOM 2526 O O . ARG B 1 21 ? -1.62 32.594 6.297 1 98.69 21 ARG B O 1
ATOM 2533 N N . GLN B 1 22 ? -2.006 30.672 7.395 1 98.75 22 GLN B N 1
ATOM 2534 C CA . GLN B 1 22 ? -2.539 31.391 8.555 1 98.75 22 GLN B CA 1
ATOM 2535 C C . GLN B 1 22 ? -1.454 32.219 9.25 1 98.75 22 GLN B C 1
ATOM 2537 O O . GLN B 1 22 ? -1.692 33.344 9.656 1 98.75 22 GLN B O 1
ATOM 2542 N N . LEU B 1 23 ? -0.25 31.656 9.352 1 98.81 23 LEU B N 1
ATOM 2543 C CA . LEU B 1 23 ? 0.86 32.375 9.969 1 98.81 23 LEU B CA 1
ATOM 2544 C C . LEU B 1 23 ? 1.233 33.594 9.156 1 98.81 23 LEU B C 1
ATOM 2546 O O . LEU B 1 23 ? 1.433 34.688 9.711 1 98.81 23 LEU B O 1
ATOM 2550 N N . ARG B 1 24 ? 1.306 33.438 7.82 1 98.75 24 ARG B N 1
ATOM 2551 C CA . ARG B 1 24 ? 1.653 34.562 6.953 1 98.75 24 ARG B CA 1
ATOM 2552 C C . ARG B 1 24 ? 0.591 35.656 7.02 1 98.75 24 ARG B C 1
ATOM 2554 O O . ARG B 1 24 ? 0.912 36.844 6.957 1 98.75 24 ARG B O 1
ATOM 2561 N N . ALA B 1 25 ? -0.667 35.281 7.133 1 98.31 25 ALA B N 1
ATOM 2562 C CA . ALA B 1 25 ? -1.761 36.219 7.25 1 98.31 25 ALA B CA 1
ATOM 2563 C C . ALA B 1 25 ? -1.612 37.062 8.516 1 98.31 25 ALA B C 1
ATOM 2565 O O . ALA B 1 25 ? -2.109 38.219 8.57 1 98.31 25 ALA B O 1
ATOM 2566 N N . MET B 1 26 ? -0.901 36.594 9.477 1 97.88 26 MET B N 1
ATOM 2567 C CA . MET B 1 26 ? -0.666 37.312 10.734 1 97.88 26 MET B CA 1
ATOM 2568 C C . MET B 1 26 ? 0.639 38.094 10.672 1 97.88 26 MET B C 1
ATOM 2570 O O . MET B 1 26 ? 1.04 38.719 11.664 1 97.88 26 MET B O 1
ATOM 2574 N N . GLY B 1 27 ? 1.31 37.969 9.547 1 97.62 27 GLY B N 1
ATOM 2575 C CA . GLY B 1 27 ? 2.543 38.719 9.359 1 97.62 27 GLY B CA 1
ATOM 2576 C C . GLY B 1 27 ? 3.762 38 9.914 1 97.62 27 GLY B C 1
ATOM 2577 O O . GLY B 1 27 ? 4.828 38.594 10.055 1 97.62 27 GLY B O 1
ATOM 2578 N N . TRP B 1 28 ? 3.645 36.719 10.297 1 98.38 28 TRP B N 1
ATOM 2579 C CA . TRP B 1 28 ? 4.77 35.969 10.828 1 98.38 28 TRP B CA 1
ATOM 2580 C C . TRP B 1 28 ? 5.684 35.5 9.703 1 98.38 28 TRP B C 1
ATOM 2582 O O . TRP B 1 28 ? 5.262 35.406 8.547 1 98.38 28 TRP B O 1
ATOM 2592 N N . ASP B 1 29 ? 6.918 35.312 9.992 1 98.38 29 ASP B N 1
ATOM 2593 C CA . ASP B 1 29 ? 7.848 34.719 9.039 1 98.38 29 ASP B CA 1
ATOM 2594 C C . ASP B 1 29 ? 7.727 33.188 9.047 1 98.38 29 ASP B C 1
ATOM 2596 O O . ASP B 1 29 ? 7.613 32.562 10.109 1 98.38 29 ASP B O 1
ATOM 2600 N N . VAL B 1 30 ? 7.707 32.594 7.855 1 98.81 30 VAL B N 1
ATOM 2601 C CA . VAL B 1 30 ? 7.562 31.156 7.715 1 98.81 30 VAL B CA 1
ATOM 2602 C C . VAL B 1 30 ? 8.656 30.625 6.797 1 98.81 30 VAL B C 1
ATOM 2604 O O . VAL B 1 30 ? 8.883 31.156 5.707 1 98.81 30 VAL B O 1
ATOM 2607 N N . HIS B 1 31 ? 9.352 29.641 7.258 1 98.81 31 HIS B N 1
ATOM 2608 C CA . HIS B 1 31 ? 10.312 28.875 6.473 1 98.81 31 HIS B CA 1
ATOM 2609 C C . HIS B 1 31 ? 9.828 27.453 6.23 1 98.81 31 HIS B C 1
ATOM 2611 O O . HIS B 1 31 ? 9.078 26.906 7.039 1 98.81 31 HIS B O 1
ATOM 2617 N N . THR B 1 32 ? 10.227 26.859 5.105 1 98.62 32 THR B N 1
ATOM 2618 C CA . THR B 1 32 ? 9.984 25.438 4.867 1 98.62 32 THR B CA 1
ATOM 2619 C C . THR B 1 32 ? 11.023 24.875 3.902 1 98.62 32 THR B C 1
ATOM 2621 O O . THR B 1 32 ? 11.734 25.625 3.23 1 98.62 32 THR B O 1
ATOM 2624 N N . THR B 1 33 ? 11.203 23.562 3.908 1 97.5 33 THR B N 1
ATOM 2625 C CA . THR B 1 33 ? 11.977 22.844 2.895 1 97.5 33 THR B CA 1
ATOM 2626 C C . THR B 1 33 ? 11.047 22.156 1.901 1 97.5 33 THR B C 1
ATOM 2628 O O . THR B 1 33 ? 9.945 21.734 2.262 1 97.5 33 THR B O 1
ATOM 2631 N N . THR B 1 34 ? 11.43 22.141 0.764 1 95.38 34 THR B N 1
ATOM 2632 C CA . THR B 1 34 ? 10.742 21.391 -0.272 1 95.38 34 THR B CA 1
ATOM 2633 C C . THR B 1 34 ? 11.734 20.828 -1.282 1 95.38 34 THR B C 1
ATOM 2635 O O . THR B 1 34 ? 12.766 21.438 -1.555 1 95.38 34 THR B O 1
ATOM 2638 N N . ARG B 1 35 ? 11.469 19.719 -1.843 1 89.19 35 ARG B N 1
ATOM 2639 C CA . ARG B 1 35 ? 12.32 19.062 -2.83 1 89.19 35 ARG B CA 1
ATOM 2640 C C . ARG B 1 35 ? 12.164 19.719 -4.199 1 89.19 35 ARG B C 1
ATOM 2642 O O . ARG B 1 35 ? 13.039 19.562 -5.062 1 89.19 35 ARG B O 1
ATOM 2649 N N . THR B 1 36 ? 10.969 20.422 -4.371 1 90.31 36 THR B N 1
ATOM 2650 C CA . THR B 1 36 ? 10.656 21.016 -5.664 1 90.31 36 THR B CA 1
ATOM 2651 C C . THR B 1 36 ? 10.203 22.469 -5.488 1 90.31 36 THR B C 1
ATOM 2653 O O . THR B 1 36 ? 9.023 22.781 -5.664 1 90.31 36 THR B O 1
ATOM 2656 N N . PRO B 1 37 ? 11.109 23.328 -5.348 1 94.56 37 PRO B N 1
ATOM 2657 C CA . PRO B 1 37 ? 10.758 24.719 -5.082 1 94.56 37 PRO B CA 1
ATOM 2658 C C . PRO B 1 37 ? 9.984 25.359 -6.23 1 94.56 37 PRO B C 1
ATOM 2660 O O . PRO B 1 37 ? 9.336 26.391 -6.043 1 94.56 37 PRO B O 1
ATOM 2663 N N . THR B 1 38 ? 10.047 24.75 -7.426 1 93.75 38 THR B N 1
ATOM 2664 C CA . THR B 1 38 ? 9.414 25.359 -8.594 1 93.75 38 THR B CA 1
ATOM 2665 C C . THR B 1 38 ? 8 24.797 -8.789 1 93.75 38 THR B C 1
ATOM 2667 O O . THR B 1 38 ? 7.289 25.219 -9.703 1 93.75 38 THR B O 1
ATOM 2670 N N . SER B 1 39 ? 7.602 23.859 -7.906 1 91.75 39 SER B N 1
ATOM 2671 C CA . SER B 1 39 ? 6.258 23.297 -8.031 1 91.75 39 SER B CA 1
ATOM 2672 C C . SER B 1 39 ? 5.195 24.375 -7.805 1 91.75 39 SER B C 1
ATOM 2674 O O . SER B 1 39 ? 5.441 25.359 -7.105 1 91.75 39 SER B O 1
ATOM 2676 N N . PRO B 1 40 ? 4.008 24.125 -8.336 1 92.19 40 PRO B N 1
ATOM 2677 C CA . PRO B 1 40 ? 2.932 25.094 -8.133 1 92.19 40 PRO B CA 1
ATOM 2678 C C . PRO B 1 40 ? 2.609 25.328 -6.656 1 92.19 40 PRO B C 1
ATOM 2680 O O . PRO B 1 40 ? 2.404 26.469 -6.234 1 92.19 40 PRO B O 1
ATOM 2683 N N . ALA B 1 41 ? 2.584 24.312 -5.863 1 93.56 41 ALA B N 1
ATOM 2684 C CA . ALA B 1 41 ? 2.293 24.453 -4.438 1 93.56 41 ALA B CA 1
ATOM 2685 C C . ALA B 1 41 ? 3.354 25.281 -3.734 1 93.56 41 ALA B C 1
ATOM 2687 O O . ALA B 1 41 ? 3.027 26.141 -2.912 1 93.56 41 ALA B O 1
ATOM 2688 N N . ALA B 1 42 ? 4.625 25.031 -4.066 1 97.12 42 ALA B N 1
ATOM 2689 C CA . ALA B 1 42 ? 5.723 25.781 -3.473 1 97.12 42 ALA B CA 1
ATOM 2690 C C . ALA B 1 42 ? 5.668 27.25 -3.887 1 97.12 42 ALA B C 1
ATOM 2692 O O . ALA B 1 42 ? 5.828 28.156 -3.053 1 97.12 42 ALA B O 1
ATOM 2693 N N . GLN B 1 43 ? 5.367 27.469 -5.168 1 97.56 43 GLN B N 1
ATOM 2694 C CA . GLN B 1 43 ? 5.328 28.828 -5.688 1 97.56 43 GLN B CA 1
ATOM 2695 C C . GLN B 1 43 ? 4.16 29.609 -5.09 1 97.56 43 GLN B C 1
ATOM 2697 O O . GLN B 1 43 ? 4.266 30.828 -4.867 1 97.56 43 GLN B O 1
ATOM 2702 N N . SER B 1 44 ? 3.084 28.938 -4.883 1 97.62 44 SER B N 1
ATOM 2703 C CA . SER B 1 44 ? 1.945 29.562 -4.223 1 97.62 44 SER B CA 1
ATOM 2704 C C . SER B 1 44 ? 2.316 30.047 -2.824 1 97.62 44 SER B C 1
ATOM 2706 O O . SER B 1 44 ? 1.901 31.125 -2.404 1 97.62 44 SER B O 1
ATOM 2708 N N . LEU B 1 45 ? 3.078 29.328 -2.115 1 98.62 45 LEU B N 1
ATOM 2709 C CA . LEU B 1 45 ? 3.537 29.703 -0.781 1 98.62 45 LEU B CA 1
ATOM 2710 C C . LEU B 1 45 ? 4.539 30.859 -0.853 1 98.62 45 LEU B C 1
ATOM 2712 O O . LEU B 1 45 ? 4.484 31.781 -0.047 1 98.62 45 LEU B O 1
ATOM 2716 N N . ALA B 1 46 ? 5.449 30.766 -1.838 1 98.62 46 ALA B N 1
ATOM 2717 C CA . ALA B 1 46 ? 6.438 31.828 -2.02 1 98.62 46 ALA B CA 1
ATOM 2718 C C . ALA B 1 46 ? 5.758 33.156 -2.301 1 98.62 46 ALA B C 1
ATOM 2720 O O . ALA B 1 46 ? 6.223 34.219 -1.842 1 98.62 46 ALA B O 1
ATOM 2721 N N . SER B 1 47 ? 4.719 33.094 -3.012 1 98.5 47 SER B N 1
ATOM 2722 C CA . SER B 1 47 ? 4.016 34.312 -3.432 1 98.5 47 SER B CA 1
ATOM 2723 C C . SER B 1 47 ? 3.43 35.062 -2.236 1 98.5 47 SER B C 1
ATOM 2725 O O . SER B 1 47 ? 3.15 36.25 -2.318 1 98.5 47 SER B O 1
ATOM 2727 N N . ILE B 1 48 ? 3.256 34.375 -1.129 1 98.44 48 ILE B N 1
ATOM 2728 C CA . ILE B 1 48 ? 2.705 35.062 0.045 1 98.44 48 ILE B CA 1
ATOM 2729 C C . ILE B 1 48 ? 3.801 35.25 1.088 1 98.44 48 ILE B C 1
ATOM 2731 O O . ILE B 1 48 ? 3.514 35.5 2.262 1 98.44 48 ILE B O 1
ATOM 2735 N N . GLY B 1 49 ? 5.035 35 0.698 1 98.5 49 GLY B N 1
ATOM 2736 C CA . GLY B 1 49 ? 6.148 35.406 1.535 1 98.5 49 GLY B CA 1
ATOM 2737 C C . GLY B 1 49 ? 6.797 34.25 2.285 1 98.5 49 GLY B C 1
ATOM 2738 O O . GLY B 1 49 ? 7.699 34.469 3.098 1 98.5 49 GLY B O 1
ATOM 2739 N N . VAL B 1 50 ? 6.395 33.031 2.098 1 98.75 50 VAL B N 1
ATOM 2740 C CA . VAL B 1 50 ? 7.07 31.891 2.717 1 98.75 50 VAL B CA 1
ATOM 2741 C C . VAL B 1 50 ? 8.461 31.719 2.105 1 98.75 50 VAL B C 1
ATOM 2743 O O . VAL B 1 50 ? 8.617 31.75 0.882 1 98.75 50 VAL B O 1
ATOM 2746 N N . LYS B 1 51 ? 9.438 31.609 2.883 1 98.62 51 LYS B N 1
ATOM 2747 C CA . LYS B 1 51 ? 10.789 31.375 2.385 1 98.62 51 LYS B CA 1
ATOM 2748 C C . LYS B 1 51 ? 11.016 29.891 2.119 1 98.62 51 LYS B C 1
ATOM 2750 O O . LYS B 1 51 ? 10.883 29.062 3.023 1 98.62 51 LYS B O 1
ATOM 2755 N N . LEU B 1 52 ? 11.375 29.578 0.898 1 98.38 52 LEU B N 1
ATOM 2756 C CA . LEU B 1 52 ? 11.578 28.203 0.465 1 98.38 52 LEU B CA 1
ATOM 2757 C C . LEU B 1 52 ? 13.055 27.844 0.462 1 98.38 52 LEU B C 1
ATOM 2759 O O . LEU B 1 52 ? 13.891 28.609 -0.022 1 98.38 52 LEU B O 1
ATOM 2763 N N . TYR B 1 53 ? 13.328 26.75 1.012 1 98 53 TYR B N 1
ATOM 2764 C CA . TYR B 1 53 ? 14.656 26.156 0.945 1 98 53 TYR B CA 1
ATOM 2765 C C . TYR B 1 53 ? 14.617 24.812 0.227 1 98 53 TYR B C 1
ATOM 2767 O O . TYR B 1 53 ? 13.766 23.969 0.519 1 98 53 TYR B O 1
ATOM 2775 N N . GLY B 1 54 ? 15.469 24.625 -0.688 1 96 54 GLY B N 1
ATOM 2776 C CA . GLY B 1 54 ? 15.539 23.359 -1.396 1 96 54 GLY B CA 1
ATOM 2777 C C . GLY B 1 54 ? 16.125 22.234 -0.556 1 96 54 GLY B C 1
ATOM 2778 O O . GLY B 1 54 ? 17.156 22.422 0.102 1 96 54 GLY B O 1
ATOM 2779 N N . GLY B 1 55 ? 15.422 21.078 -0.565 1 93.31 55 GLY B N 1
ATOM 2780 C CA . GLY B 1 55 ? 15.953 19.922 0.149 1 93.31 55 GLY B CA 1
ATOM 2781 C C . GLY B 1 55 ? 14.875 19.062 0.77 1 93.31 55 GLY B C 1
ATOM 2782 O O . GLY B 1 55 ? 13.695 19.438 0.792 1 93.31 55 GLY B O 1
ATOM 2783 N N . ASP B 1 56 ? 15.305 17.859 1.228 1 90.31 56 ASP B N 1
ATOM 2784 C CA . ASP B 1 56 ? 14.375 16.984 1.941 1 90.31 56 ASP B CA 1
ATOM 2785 C C . ASP B 1 56 ? 14.727 16.906 3.428 1 90.31 56 ASP B C 1
ATOM 2787 O O . ASP B 1 56 ? 15.539 17.703 3.918 1 90.31 56 ASP B O 1
ATOM 2791 N N . TRP B 1 57 ? 14.008 16.094 4.168 1 94.06 57 TRP B N 1
ATOM 2792 C CA . TRP B 1 57 ? 14.094 16.078 5.625 1 94.06 57 TRP B CA 1
ATOM 2793 C C . TRP B 1 57 ? 15.297 15.258 6.086 1 94.06 57 TRP B C 1
ATOM 2795 O O . TRP B 1 57 ? 15.578 15.18 7.281 1 94.06 57 TRP B O 1
ATOM 2805 N N . TYR B 1 58 ? 16 14.727 5.09 1 89.38 58 TYR B N 1
ATOM 2806 C CA . TYR B 1 58 ? 17.156 13.914 5.418 1 89.38 58 TYR B CA 1
ATOM 2807 C C . TYR B 1 58 ? 18.453 14.672 5.117 1 89.38 58 TYR B C 1
ATOM 2809 O O . TYR B 1 58 ? 19.547 14.211 5.465 1 89.38 58 TYR B O 1
ATOM 2817 N N . ASP B 1 59 ? 18.297 15.805 4.52 1 91.56 59 ASP B N 1
ATOM 2818 C CA . ASP B 1 59 ? 19.438 16.688 4.25 1 91.56 59 ASP B CA 1
ATOM 2819 C C . ASP B 1 59 ? 19.656 17.656 5.41 1 91.56 59 ASP B C 1
ATOM 2821 O O . ASP B 1 59 ? 19.031 18.703 5.48 1 91.56 59 ASP B O 1
ATOM 2825 N N . GLU B 1 60 ? 20.625 17.375 6.156 1 93.62 60 GLU B N 1
ATOM 2826 C CA . GLU B 1 60 ? 20.859 18.156 7.371 1 93.62 60 GLU B CA 1
ATOM 2827 C C . GLU B 1 60 ? 21.219 19.609 7.043 1 93.62 60 GLU B C 1
ATOM 2829 O O . GLU B 1 60 ? 20.812 20.531 7.75 1 93.62 60 GLU B O 1
ATOM 2834 N N . THR B 1 61 ? 21.969 19.766 6.008 1 94.94 61 THR B N 1
ATOM 2835 C CA . THR B 1 61 ? 22.391 21.109 5.625 1 94.94 61 THR B CA 1
ATOM 2836 C C . THR B 1 61 ? 21.188 21.953 5.238 1 94.94 61 THR B C 1
ATOM 2838 O O . THR B 1 61 ? 21.031 23.094 5.711 1 94.94 61 THR B O 1
ATOM 2841 N N . SER B 1 62 ? 20.344 21.375 4.434 1 95.81 62 SER B N 1
ATOM 2842 C CA . SER B 1 62 ? 19.141 22.094 4.016 1 95.81 62 SER B CA 1
ATOM 2843 C C . SER B 1 62 ? 18.25 22.406 5.207 1 95.81 62 SER B C 1
ATOM 2845 O O . SER B 1 62 ? 17.672 23.484 5.289 1 95.81 62 SER B O 1
ATOM 2847 N N . LEU B 1 63 ? 18.141 21.516 6.113 1 97.75 63 LEU B N 1
ATOM 2848 C CA . LEU B 1 63 ? 17.328 21.719 7.301 1 97.75 63 LEU B CA 1
ATOM 2849 C C . LEU B 1 63 ? 17.891 22.828 8.18 1 97.75 63 LEU B C 1
ATOM 2851 O O . LEU B 1 63 ? 17.156 23.688 8.664 1 97.75 63 LEU B O 1
ATOM 2855 N N . LYS B 1 64 ? 19.203 22.75 8.359 1 97.5 64 LYS B N 1
ATOM 2856 C CA . LYS B 1 64 ? 19.844 23.781 9.172 1 97.5 64 LYS B CA 1
ATOM 2857 C C . LYS B 1 64 ? 19.609 25.172 8.586 1 97.5 64 LYS B C 1
ATOM 2859 O O . LYS B 1 64 ? 19.281 26.109 9.312 1 97.5 64 LYS B O 1
ATOM 2864 N N . ASP B 1 65 ? 19.781 25.266 7.289 1 97.81 65 ASP B N 1
ATOM 2865 C CA . ASP B 1 65 ? 19.562 26.547 6.621 1 97.81 65 ASP B CA 1
ATOM 2866 C C . ASP B 1 65 ? 18.125 27.031 6.816 1 97.81 65 ASP B C 1
ATOM 2868 O O . ASP B 1 65 ? 17.891 28.203 7.09 1 97.81 65 ASP B O 1
ATOM 2872 N N . ALA B 1 66 ? 17.188 26.141 6.707 1 98.31 66 ALA B N 1
ATOM 2873 C CA . ALA B 1 66 ? 15.773 26.484 6.754 1 98.31 66 ALA B CA 1
ATOM 2874 C C . ALA B 1 66 ? 15.336 26.812 8.18 1 98.31 66 ALA B C 1
ATOM 2876 O O . ALA B 1 66 ? 14.492 27.688 8.398 1 98.31 66 ALA B O 1
ATOM 2877 N N . ILE B 1 67 ? 15.906 26.156 9.164 1 98.38 67 ILE B N 1
ATOM 2878 C CA . ILE B 1 67 ? 15.453 26.281 10.547 1 98.38 67 ILE B CA 1
ATOM 2879 C C . ILE B 1 67 ? 16.203 27.406 11.25 1 98.38 67 ILE B C 1
ATOM 2881 O O . ILE B 1 67 ? 15.75 27.922 12.266 1 98.38 67 ILE B O 1
ATOM 2885 N N . SER B 1 68 ? 17.359 27.75 10.672 1 96.38 68 SER B N 1
ATOM 2886 C CA . SER B 1 68 ? 18.156 28.812 11.266 1 96.38 68 SER B CA 1
ATOM 2887 C C . SER B 1 68 ? 17.328 30.078 11.453 1 96.38 68 SER B C 1
ATOM 2889 O O . SER B 1 68 ? 16.656 30.531 10.523 1 96.38 68 SER B O 1
ATOM 2891 N N . GLY B 1 69 ? 17.359 30.625 12.68 1 95.81 69 GLY B N 1
ATOM 2892 C CA . GLY B 1 69 ? 16.656 31.859 13.008 1 95.81 69 GLY B CA 1
ATOM 2893 C C . GLY B 1 69 ? 15.227 31.641 13.453 1 95.81 69 GLY B C 1
ATOM 2894 O O . GLY B 1 69 ? 14.578 32.531 13.977 1 95.81 69 GLY B O 1
ATOM 2895 N N . CYS B 1 70 ? 14.688 30.484 13.258 1 97.75 70 CYS B N 1
ATOM 2896 C CA . CYS B 1 70 ? 13.352 30.156 13.734 1 97.75 70 CYS B CA 1
ATOM 2897 C C . CYS B 1 70 ? 13.367 29.828 15.219 1 97.75 70 CYS B C 1
ATOM 2899 O O . CYS B 1 70 ? 14.305 29.203 15.703 1 97.75 70 CYS B O 1
ATOM 2901 N N . ASN B 1 71 ? 12.398 30.219 15.883 1 96.88 71 ASN B N 1
ATOM 2902 C CA . ASN B 1 71 ? 12.266 29.844 17.281 1 96.88 71 ASN B CA 1
ATOM 2903 C C . ASN B 1 71 ? 11.125 28.859 17.5 1 96.88 71 ASN B C 1
ATOM 2905 O O . ASN B 1 71 ? 10.969 28.297 18.578 1 96.88 71 ASN B O 1
ATOM 2909 N N . MET B 1 72 ? 10.305 28.641 16.469 1 98.75 72 MET B N 1
ATOM 2910 C CA . MET B 1 72 ? 9.148 27.75 16.516 1 98.75 72 MET B CA 1
ATOM 2911 C C . MET B 1 72 ? 9.195 26.734 15.391 1 98.75 72 MET B C 1
ATOM 2913 O O . MET B 1 72 ? 9.703 27.031 14.305 1 98.75 72 MET B O 1
ATOM 2917 N N . LEU B 1 73 ? 8.688 25.516 15.68 1 98.88 73 LEU B N 1
ATOM 2918 C CA . LEU B 1 73 ? 8.711 24.391 14.742 1 98.88 73 LEU B CA 1
ATOM 2919 C C . LEU B 1 73 ? 7.371 23.672 14.727 1 98.88 73 LEU B C 1
ATOM 2921 O O . LEU B 1 73 ? 6.812 23.359 15.781 1 98.88 73 LEU B O 1
ATOM 2925 N N . PHE B 1 74 ? 6.848 23.5 13.586 1 98.94 74 PHE B N 1
ATOM 2926 C CA . PHE B 1 74 ? 5.723 22.609 13.367 1 98.94 74 PHE B CA 1
ATOM 2927 C C . PHE B 1 74 ? 6.18 21.328 12.672 1 98.94 74 PHE B C 1
ATOM 2929 O O . PHE B 1 74 ? 6.664 21.375 11.539 1 98.94 74 PHE B O 1
ATOM 2936 N N . VAL B 1 75 ? 6.055 20.188 13.328 1 98.81 75 VAL B N 1
ATOM 2937 C CA . VAL B 1 75 ? 6.477 18.891 12.797 1 98.81 75 VAL B CA 1
ATOM 2938 C C . VAL B 1 75 ? 5.27 18.141 12.242 1 98.81 75 VAL B C 1
ATOM 2940 O O . VAL B 1 75 ? 4.281 17.938 12.953 1 98.81 75 VAL B O 1
ATOM 2943 N N . ASN B 1 76 ? 5.297 17.797 11.062 1 97.69 76 ASN B N 1
ATOM 2944 C CA . ASN B 1 76 ? 4.297 16.984 10.367 1 97.69 76 ASN B CA 1
ATOM 2945 C C . ASN B 1 76 ? 4.938 16.094 9.305 1 97.69 76 ASN B C 1
ATOM 2947 O O . ASN B 1 76 ? 5.082 16.5 8.148 1 97.69 76 ASN B O 1
ATOM 2951 N N . THR B 1 77 ? 5.293 14.914 9.688 1 93.56 77 THR B N 1
ATOM 2952 C CA . THR B 1 77 ? 5.852 13.938 8.766 1 93.56 77 THR B CA 1
ATOM 2953 C C . THR B 1 77 ? 4.809 12.891 8.383 1 93.56 77 THR B C 1
ATOM 2955 O O . THR B 1 77 ? 3.742 12.82 8.992 1 93.56 77 THR B O 1
ATOM 2958 N N . MET B 1 78 ? 5.027 12.25 7.355 1 87.62 78 MET B N 1
ATOM 2959 C CA . MET B 1 78 ? 4.074 11.273 6.848 1 87.62 78 MET B CA 1
ATOM 2960 C C . MET B 1 78 ? 4.727 9.906 6.695 1 87.62 78 MET B C 1
ATOM 2962 O O . MET B 1 78 ? 5.926 9.812 6.426 1 87.62 78 MET B O 1
ATOM 2966 N N . PRO B 1 79 ? 3.877 8.898 6.836 1 85 79 PRO B N 1
ATOM 2967 C CA . PRO B 1 79 ? 4.41 7.559 6.566 1 85 79 PRO B CA 1
ATOM 2968 C C . PRO B 1 79 ? 4.828 7.375 5.109 1 85 79 PRO B C 1
ATOM 2970 O O . PRO B 1 79 ? 4.281 8.023 4.219 1 85 79 PRO B O 1
ATOM 2973 N N . ASN B 1 80 ? 5.863 6.641 4.98 1 83.69 80 ASN B N 1
ATOM 2974 C CA . ASN B 1 80 ? 6.328 6.137 3.693 1 83.69 80 ASN B CA 1
ATOM 2975 C C . ASN B 1 80 ? 6.266 4.613 3.631 1 83.69 80 ASN B C 1
ATOM 2977 O O . ASN B 1 80 ? 7.051 3.928 4.289 1 83.69 80 ASN B O 1
ATOM 2981 N N . PHE B 1 81 ? 5.438 4.113 2.781 1 79.31 81 PHE B N 1
ATOM 2982 C CA . PHE B 1 81 ? 5.191 2.676 2.803 1 79.31 81 PHE B CA 1
ATOM 2983 C C . PHE B 1 81 ? 6.316 1.927 2.096 1 79.31 81 PHE B C 1
ATOM 2985 O O . PHE B 1 81 ? 6.453 0.712 2.25 1 79.31 81 PHE B O 1
ATOM 2992 N N . ALA B 1 82 ? 7.109 2.652 1.386 1 79.62 82 ALA B N 1
ATOM 2993 C CA . ALA B 1 82 ? 8.281 2.01 0.802 1 79.62 82 ALA B CA 1
ATOM 2994 C C . ALA B 1 82 ? 9.367 1.779 1.855 1 79.62 82 ALA B C 1
ATOM 2996 O O . ALA B 1 82 ? 10.086 0.778 1.809 1 79.62 82 ALA B O 1
ATOM 2997 N N . ASN B 1 83 ? 9.438 2.719 2.766 1 85.75 83 ASN B N 1
ATOM 2998 C CA . ASN B 1 83 ? 10.375 2.643 3.881 1 85.75 83 ASN B CA 1
ATOM 2999 C C . ASN B 1 83 ? 9.695 2.959 5.207 1 85.75 83 ASN B C 1
ATOM 3001 O O . ASN B 1 83 ? 9.508 4.129 5.551 1 85.75 83 ASN B O 1
ATOM 3005 N N . LEU B 1 84 ? 9.531 1.961 5.977 1 85.56 84 LEU B N 1
ATOM 3006 C CA . LEU B 1 84 ? 8.625 2.041 7.117 1 85.56 84 LEU B CA 1
ATOM 3007 C C . LEU B 1 84 ? 9.258 2.828 8.258 1 85.56 84 LEU B C 1
ATOM 3009 O O . LEU B 1 84 ? 8.562 3.271 9.18 1 85.56 84 LEU B O 1
ATOM 3013 N N . ALA B 1 85 ? 10.555 3.035 8.188 1 84.88 85 ALA B N 1
ATOM 3014 C CA . ALA B 1 85 ? 11.242 3.795 9.234 1 84.88 85 ALA B CA 1
ATOM 3015 C C . ALA B 1 85 ? 11.32 5.273 8.875 1 84.88 85 ALA B C 1
ATOM 3017 O O . ALA B 1 85 ? 11.656 6.109 9.711 1 84.88 85 ALA B O 1
ATOM 3018 N N . SER B 1 86 ? 10.977 5.625 7.727 1 87.56 86 SER B N 1
ATOM 3019 C CA . SER B 1 86 ? 11.266 6.938 7.156 1 87.56 86 SER B CA 1
ATOM 3020 C C . SER B 1 86 ? 10.578 8.047 7.945 1 87.56 86 SER B C 1
ATOM 3022 O O . SER B 1 86 ? 11.156 9.117 8.148 1 87.56 86 SER B O 1
ATOM 3024 N N . GLU B 1 87 ? 9.359 7.793 8.422 1 91.19 87 GLU B N 1
ATOM 3025 C CA . GLU B 1 87 ? 8.633 8.844 9.109 1 91.19 87 GLU B CA 1
ATOM 3026 C C . GLU B 1 87 ? 9.352 9.273 10.391 1 91.19 87 GLU B C 1
ATOM 3028 O O . GLU B 1 87 ? 9.609 10.461 10.594 1 91.19 87 GLU B O 1
ATOM 3033 N N . SER B 1 88 ? 9.68 8.312 11.219 1 93.25 88 SER B N 1
ATOM 3034 C CA . SER B 1 88 ? 10.344 8.609 12.477 1 93.25 88 SER B CA 1
ATOM 3035 C C . SER B 1 88 ? 11.742 9.172 12.242 1 93.25 88 SER B C 1
ATOM 3037 O O . SER B 1 88 ? 12.156 10.125 12.914 1 93.25 88 SER B O 1
ATOM 3039 N N . ASP B 1 89 ? 12.461 8.594 11.281 1 93.12 89 ASP B N 1
ATOM 3040 C CA . ASP B 1 89 ? 13.812 9.062 10.992 1 93.12 89 ASP B CA 1
ATOM 3041 C C . ASP B 1 89 ? 13.812 10.531 10.562 1 93.12 89 ASP B C 1
ATOM 3043 O O . ASP B 1 89 ? 14.641 11.312 11.016 1 93.12 89 ASP B O 1
ATOM 3047 N N . ALA B 1 90 ? 12.906 10.852 9.703 1 94.88 90 ALA B N 1
ATOM 3048 C CA . ALA B 1 90 ? 12.789 12.234 9.25 1 94.88 90 ALA B CA 1
ATOM 3049 C C . ALA B 1 90 ? 12.461 13.172 10.406 1 94.88 90 ALA B C 1
ATOM 3051 O O . ALA B 1 90 ? 13.109 14.211 10.57 1 94.88 90 ALA B O 1
ATOM 3052 N N . ALA B 1 91 ? 11.477 12.805 11.211 1 97.75 91 ALA B N 1
ATOM 3053 C CA . ALA B 1 91 ? 11.07 13.641 12.336 1 97.75 91 ALA B CA 1
ATOM 3054 C C . ALA B 1 91 ? 12.219 13.82 13.328 1 97.75 91 ALA B C 1
ATOM 3056 O O . ALA B 1 91 ? 12.453 14.93 13.82 1 97.75 91 ALA B O 1
ATOM 3057 N N . MET B 1 92 ? 12.945 12.75 13.602 1 97.31 92 MET B N 1
ATOM 3058 C CA . MET B 1 92 ? 14.07 12.82 14.531 1 97.31 92 MET B CA 1
ATOM 3059 C C . MET B 1 92 ? 15.148 13.758 14.016 1 97.31 92 MET B C 1
ATOM 3061 O O . MET B 1 92 ? 15.727 14.531 14.781 1 97.31 92 MET B O 1
ATOM 3065 N N . ASN B 1 93 ? 15.398 13.648 12.75 1 96.88 93 ASN B N 1
ATOM 3066 C CA . ASN B 1 93 ? 16.375 14.531 12.133 1 96.88 93 ASN B CA 1
ATOM 3067 C C . ASN B 1 93 ? 15.961 15.992 12.242 1 96.88 93 ASN B C 1
ATOM 3069 O O . ASN B 1 93 ? 16.766 16.844 12.609 1 96.88 93 ASN B O 1
ATOM 3073 N N . ILE B 1 94 ? 14.758 16.266 11.969 1 98.31 94 ILE B N 1
ATOM 3074 C CA . ILE B 1 94 ? 14.219 17.625 12.047 1 98.31 94 ILE B CA 1
ATOM 3075 C C . ILE B 1 94 ? 14.336 18.141 13.477 1 98.31 94 ILE B C 1
ATOM 3077 O O . ILE B 1 94 ? 14.797 19.266 13.703 1 98.31 94 ILE B O 1
ATOM 3081 N N . LEU B 1 95 ? 13.945 17.344 14.43 1 98.38 95 LEU B N 1
ATOM 3082 C CA . LEU B 1 95 ? 13.961 17.734 15.836 1 98.38 95 LEU B CA 1
ATOM 3083 C C . LEU B 1 95 ? 15.391 17.984 16.312 1 98.38 95 LEU B C 1
ATOM 3085 O O . LEU B 1 95 ? 15.648 18.922 17.062 1 98.38 95 LEU B O 1
ATOM 3089 N N . ARG B 1 96 ? 16.297 17.141 15.883 1 97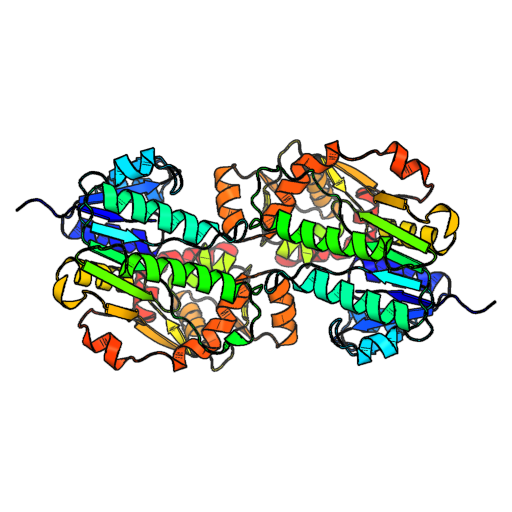.25 96 ARG B N 1
ATOM 3090 C CA . ARG B 1 96 ? 17.703 17.312 16.25 1 97.25 96 ARG B CA 1
ATOM 3091 C C . ARG B 1 96 ? 18.25 18.641 15.734 1 97.25 96 ARG B C 1
ATOM 3093 O O . ARG B 1 96 ? 18.891 19.391 16.469 1 97.25 96 ARG B O 1
ATOM 3100 N N . VAL B 1 97 ? 17.984 18.875 14.477 1 97.81 97 VAL B N 1
ATOM 3101 C CA . VAL B 1 97 ? 18.453 20.125 13.867 1 97.81 97 VAL B CA 1
ATOM 3102 C C . VAL B 1 97 ? 17.797 21.312 14.562 1 97.81 97 VAL B C 1
ATOM 3104 O O . VAL B 1 97 ? 18.453 22.344 14.805 1 97.81 97 VAL B O 1
ATOM 3107 N N . ALA B 1 98 ? 16.531 21.203 14.883 1 97.69 98 ALA B N 1
ATOM 3108 C CA . ALA B 1 98 ? 15.805 22.266 15.578 1 97.69 98 ALA B CA 1
ATOM 3109 C C . ALA B 1 98 ? 16.453 22.578 16.922 1 97.69 98 ALA B C 1
ATOM 3111 O O . ALA B 1 98 ? 16.641 23.75 17.266 1 97.69 98 ALA B O 1
ATOM 3112 N N . GLN B 1 99 ? 16.797 21.609 17.625 1 95.12 99 GLN B N 1
ATOM 3113 C CA . GLN B 1 99 ? 17.438 21.781 18.938 1 95.12 99 GLN B CA 1
ATOM 3114 C C . GLN B 1 99 ? 18.719 22.594 18.812 1 95.12 99 GLN B C 1
ATOM 3116 O O . GLN B 1 99 ? 18.953 23.5 19.609 1 95.12 99 GLN B O 1
ATOM 3121 N N . THR B 1 100 ? 19.453 22.281 17.844 1 94.12 100 THR B N 1
ATOM 3122 C CA . THR B 1 100 ? 20.766 22.891 17.703 1 94.12 100 THR B CA 1
ATOM 3123 C C . THR B 1 100 ? 20.656 24.266 17.047 1 94.12 100 THR B C 1
ATOM 3125 O O . THR B 1 100 ? 21.609 25.047 17.062 1 94.12 100 THR B O 1
ATOM 3128 N N . SER B 1 101 ? 19.516 24.516 16.469 1 95.62 101 SER B N 1
ATOM 3129 C CA . SER B 1 101 ? 19.328 25.766 15.75 1 95.62 101 SER B CA 1
ATOM 3130 C C . SER B 1 101 ? 18.609 26.812 16.609 1 95.62 101 SER B C 1
ATOM 3132 O O . SER B 1 101 ? 18.281 27.891 16.141 1 95.62 101 SER B O 1
ATOM 3134 N N . GLY B 1 102 ? 18.266 26.469 17.859 1 93.81 102 GLY B N 1
ATOM 3135 C CA . GLY B 1 102 ? 17.719 27.438 18.797 1 93.81 102 GLY B CA 1
ATOM 3136 C C . GLY B 1 102 ? 16.219 27.422 18.875 1 93.81 102 GLY B C 1
ATOM 3137 O O . GLY B 1 102 ? 15.602 28.281 19.5 1 93.81 102 GLY B O 1
ATOM 3138 N N . VAL B 1 103 ? 15.578 26.5 18.234 1 98.19 103 VAL B N 1
ATOM 3139 C CA . VAL B 1 103 ? 14.141 26.328 18.359 1 98.19 103 VAL B CA 1
ATOM 3140 C C . VAL B 1 103 ? 13.781 26.016 19.812 1 98.19 103 VAL B C 1
ATOM 3142 O O . VAL B 1 103 ? 14.422 25.172 20.438 1 98.19 103 VAL B O 1
ATOM 3145 N N . THR B 1 104 ? 12.75 26.688 20.312 1 98.12 104 THR B N 1
ATOM 3146 C CA . THR B 1 104 ? 12.383 26.484 21.703 1 98.12 104 THR B CA 1
ATOM 3147 C C . THR B 1 104 ? 10.953 25.969 21.812 1 98.12 104 THR B C 1
ATOM 3149 O O . THR B 1 104 ? 10.539 25.469 22.875 1 98.12 104 THR B O 1
ATOM 3152 N N . HIS B 1 105 ? 10.117 26.109 20.812 1 98.81 105 HIS B N 1
ATOM 3153 C CA . HIS B 1 105 ? 8.703 25.781 20.844 1 98.81 105 HIS B CA 1
ATOM 3154 C C . HIS B 1 105 ? 8.328 24.844 19.688 1 98.81 105 HIS B C 1
ATOM 3156 O O . HIS B 1 105 ? 8.484 25.219 18.516 1 98.81 105 HIS B O 1
ATOM 3162 N N . VAL B 1 106 ? 7.824 23.641 20.031 1 98.88 106 VAL B N 1
ATOM 3163 C CA . VAL B 1 106 ? 7.543 22.625 19.016 1 98.88 106 VAL B CA 1
ATOM 3164 C C . VAL B 1 106 ? 6.074 22.219 19.094 1 98.88 106 VAL B C 1
ATOM 3166 O O . VAL B 1 106 ? 5.547 21.953 20.188 1 98.88 106 VAL B O 1
ATOM 3169 N N . ILE B 1 107 ? 5.43 22.219 18 1 98.94 107 ILE B N 1
ATOM 3170 C CA . ILE B 1 107 ? 4.117 21.609 17.844 1 98.94 107 ILE B CA 1
ATOM 3171 C C . ILE B 1 107 ? 4.227 20.406 16.906 1 98.94 107 ILE B C 1
ATOM 3173 O O . ILE B 1 107 ? 4.801 20.516 15.812 1 98.94 107 ILE B O 1
ATOM 3177 N N . TYR B 1 108 ? 3.732 19.266 17.297 1 98.88 108 TYR B N 1
ATOM 3178 C CA . TYR B 1 108 ? 3.752 18.062 16.484 1 98.88 108 TYR B CA 1
ATOM 3179 C C . TYR B 1 108 ? 2.336 17.609 16.141 1 98.88 108 TYR B C 1
ATOM 3181 O O . TYR B 1 108 ? 1.491 17.469 17.031 1 98.88 108 TYR B O 1
ATOM 3189 N N . SER B 1 109 ? 2.111 17.453 14.836 1 98.69 109 SER B N 1
ATOM 3190 C CA . SER B 1 109 ? 0.861 16.844 14.391 1 98.69 109 SER B CA 1
ATOM 3191 C C . SER B 1 109 ? 0.976 15.328 14.305 1 98.69 109 SER B C 1
ATOM 3193 O O . SER B 1 109 ? 1.513 14.789 13.336 1 98.69 109 SER B O 1
ATOM 3195 N N . SER B 1 110 ? 0.481 14.633 15.258 1 97.88 110 SER B N 1
ATOM 3196 C CA . SER B 1 110 ? 0.484 13.172 15.383 1 97.88 110 SER B CA 1
ATOM 3197 C C . SER B 1 110 ? -0.819 12.578 14.867 1 97.88 110 SER B C 1
ATOM 3199 O O . SER B 1 110 ? -1.245 12.875 13.742 1 97.88 110 SER B O 1
ATOM 3201 N N . ALA B 1 111 ? -1.41 11.648 15.562 1 95.19 111 ALA B N 1
ATOM 3202 C CA . ALA B 1 111 ? -2.678 11.016 15.203 1 95.19 111 ALA B CA 1
ATOM 3203 C C . ALA B 1 111 ? -3.371 10.445 16.438 1 95.19 111 ALA B C 1
ATOM 3205 O O . ALA B 1 111 ? -2.75 10.289 17.484 1 95.19 111 ALA B O 1
ATOM 3206 N N . ILE B 1 112 ? -4.652 10.266 16.297 1 94.44 112 ILE B N 1
ATOM 3207 C CA . ILE B 1 112 ? -5.395 9.578 17.344 1 94.44 112 ILE B CA 1
ATOM 3208 C C . ILE B 1 112 ? -5.051 8.086 17.328 1 94.44 112 ILE B C 1
ATOM 3210 O O . ILE B 1 112 ? -5.102 7.449 16.266 1 94.44 112 ILE B O 1
ATOM 3214 N N . PHE B 1 113 ? -4.645 7.512 18.484 1 90.06 113 PHE B N 1
ATOM 3215 C CA . PHE B 1 113 ? -4.289 6.102 18.578 1 90.06 113 PHE B CA 1
ATOM 3216 C C . PHE B 1 113 ? -5.484 5.273 19.031 1 90.06 113 PHE B C 1
ATOM 3218 O O . PHE B 1 113 ? -6.078 5.551 20.078 1 90.06 113 PHE B O 1
ATOM 3225 N N . ILE B 1 114 ? -5.844 4.344 18.297 1 85.94 114 ILE B N 1
ATOM 3226 C CA . ILE B 1 114 ? -6.891 3.408 18.703 1 85.94 114 ILE B CA 1
ATOM 3227 C C . ILE B 1 114 ? -6.277 2.277 19.531 1 85.94 114 ILE B C 1
ATOM 3229 O O . ILE B 1 114 ? -5.328 1.625 19.094 1 85.94 114 ILE B O 1
ATOM 3233 N N . PRO B 1 115 ? -6.637 2.047 20.859 1 71.25 115 PRO B N 1
ATOM 3234 C CA . PRO B 1 115 ? -6.035 1.069 21.781 1 71.25 115 PRO B CA 1
ATOM 3235 C C . PRO B 1 115 ? -6.07 -0.353 21.219 1 71.25 115 PRO B C 1
ATOM 3237 O O . PRO B 1 115 ? -5.191 -1.161 21.531 1 71.25 115 PRO B O 1
ATOM 3240 N N . SER B 1 116 ? -7.266 -0.943 21 1 56.69 116 SER B N 1
ATOM 3241 C CA . SER B 1 116 ? -7.559 -2.363 20.828 1 56.69 116 SER B CA 1
ATOM 3242 C C . SER B 1 116 ? -6.48 -3.061 20 1 56.69 116 SER B C 1
ATOM 3244 O O . SER B 1 116 ? -6.477 -4.285 19.891 1 56.69 116 SER B O 1
ATOM 3246 N N . ARG B 1 117 ? -5.566 -2.396 19.375 1 57.25 117 ARG B N 1
ATOM 3247 C CA . ARG B 1 117 ? -5.043 -3.141 18.234 1 57.25 117 ARG B CA 1
ATOM 3248 C C . ARG B 1 117 ? -3.797 -3.932 18.625 1 57.25 117 ARG B C 1
ATOM 3250 O O . ARG B 1 117 ? -2.893 -4.117 17.812 1 57.25 117 ARG B O 1
ATOM 3257 N N . SER B 1 118 ? -3.625 -3.969 20.047 1 54.69 118 SER B N 1
ATOM 3258 C CA . SER B 1 118 ? -2.648 -4.863 20.656 1 54.69 118 SER B CA 1
ATOM 3259 C C . SER B 1 118 ? -2.703 -6.254 20.031 1 54.69 118 SER B C 1
ATOM 3261 O O . SER B 1 118 ? -1.698 -6.965 20 1 54.69 118 SER B O 1
ATOM 3263 N N . GLU B 1 119 ? -3.824 -6.344 19.438 1 64.56 119 GLU B N 1
ATOM 3264 C CA . GLU B 1 119 ? -3.973 -7.691 18.891 1 64.56 119 GLU B CA 1
ATOM 3265 C C . GLU B 1 119 ? -3.316 -7.816 17.531 1 64.56 119 GLU B C 1
ATOM 3267 O O . GLU B 1 119 ? -3.094 -8.93 17.031 1 64.56 119 GLU B O 1
ATOM 3272 N N . LEU B 1 120 ? -2.896 -6.535 17.281 1 75.81 120 LEU B N 1
ATOM 3273 C CA . LEU B 1 120 ? -2.219 -6.613 15.984 1 75.81 120 LEU B CA 1
ATOM 3274 C C . LEU B 1 120 ? -0.721 -6.836 16.172 1 75.81 120 LEU B C 1
ATOM 3276 O O . LEU B 1 120 ? -0.12 -6.289 17.094 1 75.81 120 LEU B O 1
ATOM 3280 N N . GLY B 1 121 ? -0.1 -7.801 15.805 1 75.75 121 GLY B N 1
ATOM 3281 C CA . GLY B 1 121 ? 1.317 -8.109 15.922 1 75.75 121 GLY B CA 1
ATOM 3282 C C . GLY B 1 121 ? 2.211 -6.969 15.461 1 75.75 121 GLY B C 1
ATOM 3283 O O . GLY B 1 121 ? 1.743 -6.02 14.828 1 75.75 121 GLY B O 1
ATOM 3284 N N . PRO B 1 122 ? 3.449 -6.887 15.953 1 78.75 122 PRO B N 1
ATOM 3285 C CA . PRO B 1 122 ? 4.398 -5.812 15.656 1 78.75 122 PRO B CA 1
ATOM 3286 C C . PRO B 1 122 ? 4.617 -5.617 14.156 1 78.75 122 PRO B C 1
ATOM 3288 O O . PRO B 1 122 ? 5.078 -4.559 13.734 1 78.75 122 PRO B O 1
ATOM 3291 N N . ASP B 1 123 ? 4.223 -6.551 13.406 1 83.31 123 ASP B N 1
ATOM 3292 C CA . ASP B 1 123 ? 4.477 -6.508 11.969 1 83.31 123 ASP B CA 1
ATOM 3293 C C . ASP B 1 123 ? 3.285 -5.926 11.219 1 83.31 123 ASP B C 1
ATOM 3295 O O . ASP B 1 123 ? 3.332 -5.773 9.992 1 83.31 123 ASP B O 1
ATOM 3299 N N . HIS B 1 124 ? 2.318 -5.621 12.008 1 84.88 124 HIS B N 1
ATOM 3300 C CA . HIS B 1 124 ? 1.169 -4.984 11.375 1 84.88 124 HIS B CA 1
ATOM 3301 C C . HIS B 1 124 ? 1.444 -3.512 11.086 1 84.88 124 HIS B C 1
ATOM 3303 O O . HIS B 1 124 ? 2.01 -2.807 11.93 1 84.88 124 HIS B O 1
ATOM 3309 N N . LEU B 1 125 ? 1.017 -3.092 9.961 1 84.81 125 LEU B N 1
ATOM 3310 C CA . LEU B 1 125 ? 1.335 -1.753 9.477 1 84.81 125 LEU B CA 1
ATOM 3311 C C . LEU B 1 125 ? 0.812 -0.691 10.438 1 84.81 125 LEU B C 1
ATOM 3313 O O . LEU B 1 125 ? 1.453 0.344 10.641 1 84.81 125 LEU B O 1
ATOM 3317 N N . VAL B 1 126 ? -0.315 -0.939 11.062 1 84.19 126 VAL B N 1
ATOM 3318 C CA . VAL B 1 126 ? -0.895 0.007 12.008 1 84.19 126 VAL B CA 1
ATOM 3319 C C . VAL B 1 126 ? 0.054 0.204 13.188 1 84.19 126 VAL B C 1
ATOM 3321 O O . VAL B 1 126 ? 0.332 1.338 13.586 1 84.19 126 VAL B O 1
ATOM 3324 N N . ASN B 1 127 ? 0.522 -0.874 13.648 1 87.38 127 ASN B N 1
ATOM 3325 C CA . ASN B 1 127 ? 1.401 -0.789 14.812 1 87.38 127 ASN B CA 1
ATOM 3326 C C . ASN B 1 127 ? 2.748 -0.168 14.453 1 87.38 127 ASN B C 1
ATOM 3328 O O . ASN B 1 127 ? 3.352 0.533 15.266 1 87.38 127 ASN B O 1
ATOM 3332 N N . ILE B 1 128 ? 3.18 -0.436 13.305 1 86.88 128 ILE B N 1
ATOM 3333 C CA . ILE B 1 128 ? 4.418 0.182 12.836 1 86.88 128 ILE B CA 1
ATOM 3334 C C . ILE B 1 128 ? 4.227 1.692 12.719 1 86.88 128 ILE B C 1
ATOM 3336 O O . ILE B 1 128 ? 5.051 2.469 13.211 1 86.88 128 ILE B O 1
ATOM 3340 N N . ALA B 1 129 ? 3.158 2.098 12.141 1 88.56 129 ALA B N 1
ATOM 3341 C CA . ALA B 1 129 ? 2.873 3.521 11.977 1 88.56 129 ALA B CA 1
ATOM 3342 C C . ALA B 1 129 ? 2.686 4.203 13.328 1 88.56 129 ALA B C 1
ATOM 3344 O O . ALA B 1 129 ? 3.225 5.285 13.57 1 88.56 129 ALA B O 1
ATOM 3345 N N . TYR B 1 130 ? 1.916 3.578 14.203 1 90.38 130 TYR B N 1
ATOM 3346 C CA . TYR B 1 130 ? 1.693 4.125 15.539 1 90.38 130 TYR B CA 1
ATOM 3347 C C . TYR B 1 130 ? 2.998 4.195 16.328 1 90.38 130 TYR B C 1
ATOM 3349 O O . TYR B 1 130 ? 3.244 5.168 17.047 1 90.38 130 TYR B O 1
ATOM 3357 N N . GLY B 1 131 ? 3.797 3.123 16.188 1 91.19 131 GLY B N 1
ATOM 3358 C CA . GLY B 1 131 ? 5.09 3.137 16.844 1 91.19 131 GLY B CA 1
ATOM 3359 C C . GLY B 1 131 ? 5.961 4.309 16.438 1 91.19 131 GLY B C 1
ATOM 3360 O O . GLY B 1 131 ? 6.617 4.926 17.266 1 91.19 131 GLY B O 1
ATOM 3361 N N . SER B 1 132 ? 5.973 4.551 15.148 1 93.25 132 SER B N 1
ATOM 3362 C CA . SER B 1 132 ? 6.715 5.695 14.633 1 93.25 132 SER B CA 1
ATOM 3363 C C . SER B 1 132 ? 6.227 6.996 15.258 1 93.25 132 SER B C 1
ATOM 3365 O O . SER B 1 132 ? 7.027 7.805 15.734 1 93.25 132 SER B O 1
ATOM 3367 N N . LYS B 1 133 ? 4.938 7.191 15.289 1 95.81 133 LYS B N 1
ATOM 3368 C CA . LYS B 1 133 ? 4.371 8.422 15.828 1 95.81 133 LYS B CA 1
ATOM 3369 C C . LYS B 1 133 ? 4.598 8.516 17.344 1 95.81 133 LYS B C 1
ATOM 3371 O O . LYS B 1 133 ? 4.84 9.609 17.859 1 95.81 133 LYS B O 1
ATOM 3376 N N . GLN B 1 134 ? 4.52 7.418 18 1 95.06 134 GLN B N 1
ATOM 3377 C CA . GLN B 1 134 ? 4.77 7.41 19.438 1 95.06 134 GLN B CA 1
ATOM 3378 C C . GLN B 1 134 ? 6.215 7.789 19.75 1 95.06 134 GLN B C 1
ATOM 3380 O O . GLN B 1 134 ? 6.484 8.516 20.703 1 95.06 134 GLN B O 1
ATOM 3385 N N . ARG B 1 135 ? 7.105 7.289 18.953 1 96.19 135 ARG B N 1
ATOM 3386 C CA . ARG B 1 135 ? 8.508 7.652 19.109 1 96.19 135 ARG B CA 1
ATOM 3387 C C .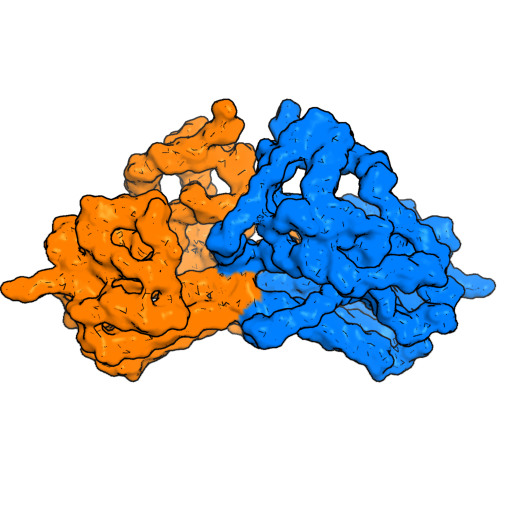 ARG B 1 135 ? 8.711 9.156 18.938 1 96.19 135 ARG B C 1
ATOM 3389 O O . ARG B 1 135 ? 9.453 9.773 19.688 1 96.19 135 ARG B O 1
ATOM 3396 N N . ILE B 1 136 ? 8.078 9.742 18 1 98.19 136 ILE B N 1
ATOM 3397 C CA . ILE B 1 136 ? 8.188 11.172 17.734 1 98.19 136 ILE B CA 1
ATOM 3398 C C . ILE B 1 136 ? 7.574 11.961 18.891 1 98.19 136 ILE B C 1
ATOM 3400 O O . ILE B 1 136 ? 8.172 12.922 19.375 1 98.19 136 ILE B O 1
ATOM 3404 N N . GLU B 1 137 ? 6.379 11.531 19.344 1 98.56 137 GLU B N 1
ATOM 3405 C CA . GLU B 1 137 ? 5.77 12.18 20.516 1 98.56 137 GLU B CA 1
ATOM 3406 C C . GLU B 1 137 ? 6.723 12.172 21.703 1 98.56 137 GLU B C 1
ATOM 3408 O O . GLU B 1 137 ? 6.855 13.18 22.391 1 98.56 137 GLU B O 1
ATOM 3413 N N . GLN B 1 138 ? 7.332 11.031 21.891 1 98.44 138 GLN B N 1
ATOM 3414 C CA . GLN B 1 138 ? 8.25 10.906 23.031 1 98.44 138 GLN B CA 1
ATOM 3415 C C . GLN B 1 138 ? 9.414 11.883 22.906 1 98.44 138 GLN B C 1
ATOM 3417 O O . GLN B 1 138 ? 9.812 12.508 23.875 1 98.44 138 GLN B O 1
ATOM 3422 N N . ALA B 1 139 ? 9.969 11.992 21.75 1 98.44 139 ALA B N 1
ATOM 3423 C CA . ALA B 1 139 ? 11.07 12.914 21.516 1 98.44 139 ALA B CA 1
ATOM 3424 C C . ALA B 1 139 ? 10.641 14.359 21.766 1 98.44 139 ALA B C 1
ATOM 3426 O O . ALA B 1 139 ? 11.344 15.117 22.453 1 98.44 139 ALA B O 1
ATOM 3427 N N . VAL B 1 140 ? 9.469 14.734 21.281 1 98.69 140 VAL B N 1
ATOM 3428 C CA . VAL B 1 140 ? 8.938 16.078 21.469 1 98.69 140 VAL B CA 1
ATOM 3429 C C . VAL B 1 140 ? 8.781 16.375 22.953 1 98.69 140 VAL B C 1
ATOM 3431 O O . VAL B 1 140 ? 9.117 17.469 23.406 1 98.69 140 VAL B O 1
ATOM 3434 N N . ARG B 1 141 ? 8.391 15.414 23.703 1 98.5 141 ARG B N 1
ATOM 3435 C CA . ARG B 1 141 ? 8.102 15.562 25.125 1 98.5 141 ARG B CA 1
ATOM 3436 C C . ARG B 1 141 ? 9.391 15.656 25.938 1 98.5 141 ARG B C 1
ATOM 3438 O O . ARG B 1 141 ? 9.43 16.328 26.969 1 98.5 141 ARG B O 1
ATOM 3445 N N . THR B 1 142 ? 10.484 14.961 25.422 1 98.19 142 THR B N 1
ATOM 3446 C CA . THR B 1 142 ? 11.555 14.664 26.359 1 98.19 142 THR B CA 1
ATOM 3447 C C . THR B 1 142 ? 12.859 15.344 25.938 1 98.19 142 THR B C 1
ATOM 3449 O O . THR B 1 142 ? 13.828 15.359 26.703 1 98.19 142 THR B O 1
ATOM 3452 N N . TRP B 1 143 ? 12.883 15.914 24.781 1 97.38 143 TRP B N 1
ATOM 3453 C CA . TRP B 1 143 ? 14.164 16.406 24.281 1 97.38 143 TRP B CA 1
ATOM 3454 C C . TRP B 1 143 ? 14.445 17.812 24.781 1 97.38 143 TRP B C 1
ATOM 3456 O O . TRP B 1 143 ? 15.398 18.453 24.344 1 97.38 143 TRP B O 1
ATOM 3466 N N . GLY B 1 144 ? 13.68 18.375 25.625 1 96.75 144 GLY B N 1
ATOM 3467 C CA . GLY B 1 144 ? 14.016 19.562 26.391 1 96.75 144 GLY B CA 1
ATOM 3468 C C . GLY B 1 144 ? 13.547 20.844 25.734 1 96.75 144 GLY B C 1
ATOM 3469 O O . GLY B 1 144 ? 14.039 21.922 26.062 1 96.75 144 GLY B O 1
ATOM 3470 N N . PHE B 1 145 ? 12.641 20.828 24.844 1 98.38 145 PHE B N 1
ATOM 3471 C CA . PHE B 1 145 ? 12.047 22.047 24.312 1 98.38 145 PHE B CA 1
ATOM 3472 C C . PHE B 1 145 ? 11.273 22.797 25.391 1 98.38 145 PHE B C 1
ATOM 3474 O O . PHE B 1 145 ? 10.594 22.172 26.219 1 98.38 145 PHE B O 1
ATOM 3481 N N . LYS B 1 146 ? 11.367 24.109 25.406 1 98.5 146 LYS B N 1
ATOM 3482 C CA . LYS B 1 146 ? 10.727 24.922 26.438 1 98.5 146 LYS B CA 1
ATOM 3483 C C . LYS B 1 146 ? 9.211 24.766 26.406 1 98.5 146 LYS B C 1
ATOM 3485 O O . LYS B 1 146 ? 8.57 24.688 27.453 1 98.5 146 LYS B O 1
ATOM 3490 N N . HIS B 1 147 ? 8.672 24.812 25.219 1 98.81 147 HIS B N 1
ATOM 3491 C CA . HIS B 1 147 ? 7.246 24.562 25.031 1 98.81 147 HIS B CA 1
ATOM 3492 C C . HIS B 1 147 ? 7.016 23.5 23.953 1 98.81 147 HIS B C 1
ATOM 3494 O O . HIS B 1 147 ? 7.738 23.438 22.969 1 98.81 147 HIS B O 1
ATOM 3500 N N . TRP B 1 148 ? 6.02 22.688 24.172 1 98.88 148 TRP B N 1
ATOM 3501 C CA . TRP B 1 148 ? 5.609 21.734 23.141 1 98.88 148 TRP B CA 1
ATOM 3502 C C . TRP B 1 148 ? 4.121 21.422 23.25 1 98.88 148 TRP B C 1
ATOM 3504 O O . TRP B 1 148 ? 3.535 21.531 24.328 1 98.88 148 TRP B O 1
ATOM 3514 N N . THR B 1 149 ? 3.508 21.156 22.203 1 98.94 149 THR B N 1
ATOM 3515 C CA . THR B 1 149 ? 2.129 20.703 22.078 1 98.94 149 THR B CA 1
ATOM 3516 C C . THR B 1 149 ? 2.029 19.578 21.047 1 98.94 149 THR B C 1
ATOM 3518 O O . THR B 1 149 ? 2.68 19.625 20 1 98.94 149 THR B O 1
ATOM 3521 N N . ILE B 1 150 ? 1.323 18.5 21.375 1 98.88 150 ILE B N 1
ATOM 3522 C CA . ILE B 1 150 ? 1.021 17.438 20.438 1 98.88 150 ILE B CA 1
ATOM 3523 C C . ILE B 1 150 ? -0.451 17.516 20.031 1 98.88 150 ILE B C 1
ATOM 3525 O O . ILE B 1 150 ? -1.336 17.516 20.891 1 98.88 150 ILE B O 1
ATOM 3529 N N . LEU B 1 151 ? -0.664 17.672 18.781 1 98.88 151 LEU B N 1
ATOM 3530 C CA . LEU B 1 151 ? -2.006 17.641 18.203 1 98.88 151 LEU B CA 1
ATOM 3531 C C . LEU B 1 151 ? -2.299 16.281 17.578 1 98.88 151 LEU B C 1
ATOM 3533 O O . LEU B 1 151 ? -1.444 15.719 16.891 1 98.88 151 LEU B O 1
ATOM 3537 N N . ARG B 1 152 ? -3.428 15.734 17.828 1 98.38 152 ARG B N 1
ATOM 3538 C CA . ARG B 1 152 ? -3.871 14.469 17.234 1 98.38 152 ARG B CA 1
ATOM 3539 C C . ARG B 1 152 ? -5.16 14.664 16.453 1 98.38 152 ARG B C 1
ATOM 3541 O O . ARG B 1 152 ? -6.258 14.492 16.984 1 98.38 152 ARG B O 1
ATOM 3548 N N . PRO B 1 153 ? -5.016 15 15.164 1 98.12 153 PRO B N 1
ATOM 3549 C CA . PRO B 1 153 ? -6.188 15.258 14.32 1 98.12 153 PRO B CA 1
ATOM 3550 C C . PRO B 1 153 ? -6.961 13.984 13.984 1 98.12 153 PRO B C 1
ATOM 3552 O O . PRO B 1 153 ? -6.379 12.898 13.945 1 98.12 153 PRO B O 1
ATOM 3555 N N . GLY B 1 154 ? -8.289 14.172 13.734 1 97.19 154 GLY B N 1
ATOM 3556 C CA . GLY B 1 154 ? -9.141 13.07 13.305 1 97.19 154 GLY B CA 1
ATOM 3557 C C . GLY B 1 154 ? -9.062 12.805 11.812 1 97.19 154 GLY B C 1
ATOM 3558 O O . GLY B 1 154 ? -7.984 12.898 11.219 1 97.19 154 GLY B O 1
ATOM 3559 N N . TYR B 1 155 ? -10.109 12.359 11.188 1 97 155 TYR B N 1
ATOM 3560 C CA . TYR B 1 155 ? -10.203 12 9.781 1 97 155 TYR B CA 1
ATOM 3561 C C . TYR B 1 155 ? -10.359 13.234 8.906 1 97 155 TYR B C 1
ATOM 3563 O O . TYR B 1 155 ? -11.422 13.859 8.891 1 97 155 TYR B O 1
ATOM 3571 N N . PHE B 1 156 ? -9.383 13.57 8.141 1 97.81 156 PHE B N 1
ATOM 3572 C CA . PHE B 1 156 ? -9.352 14.836 7.418 1 97.81 156 PHE B CA 1
ATOM 3573 C C . PHE B 1 156 ? -10.477 14.891 6.391 1 97.81 156 PHE B C 1
ATOM 3575 O O . PHE B 1 156 ? -10.68 13.945 5.633 1 97.81 156 PHE B O 1
ATOM 3582 N N . MET B 1 157 ? -11.133 16.016 6.324 1 98.44 157 MET B N 1
ATOM 3583 C CA . MET B 1 157 ? -12.133 16.281 5.293 1 98.44 157 MET B CA 1
ATOM 3584 C C . MET B 1 157 ? -11.5 16.281 3.906 1 98.44 157 MET B C 1
ATOM 3586 O O . MET B 1 157 ? -12.117 15.836 2.939 1 98.44 157 MET B O 1
ATOM 3590 N N . ALA B 1 158 ? -10.234 16.656 3.812 1 97.56 158 ALA B N 1
ATOM 3591 C CA . ALA B 1 158 ? -9.477 16.719 2.566 1 97.56 158 ALA B CA 1
ATOM 3592 C C . ALA B 1 158 ? -9.281 15.336 1.962 1 97.56 158 ALA B C 1
ATOM 3594 O O . ALA B 1 158 ? -8.875 15.203 0.804 1 97.56 158 ALA B O 1
ATOM 3595 N N . ASN B 1 159 ? -9.578 14.25 2.73 1 95.19 159 ASN B N 1
ATOM 3596 C CA . ASN B 1 159 ? -9.445 12.875 2.242 1 95.19 159 ASN B CA 1
ATOM 3597 C C . ASN B 1 159 ? -10.406 12.602 1.085 1 95.19 159 ASN B C 1
ATOM 3599 O O . ASN B 1 159 ? -10.242 11.625 0.356 1 95.19 159 ASN B O 1
ATOM 3603 N N . PHE B 1 160 ? -11.391 13.414 0.877 1 95.62 160 PHE B N 1
ATOM 3604 C CA . PHE B 1 160 ? -12.391 13.219 -0.164 1 95.62 160 PHE B CA 1
ATOM 3605 C C . PHE B 1 160 ? -12.07 14.055 -1.396 1 95.62 160 PHE B C 1
ATOM 3607 O O . PHE B 1 160 ? -12.867 14.133 -2.33 1 95.62 160 PHE B O 1
ATOM 3614 N N . LEU B 1 161 ? -10.875 14.695 -1.389 1 94.19 161 LEU B N 1
ATOM 3615 C CA . LEU B 1 161 ? -10.391 15.469 -2.523 1 94.19 161 LEU B CA 1
ATOM 3616 C C . LEU B 1 161 ? -9.141 14.836 -3.119 1 94.19 161 LEU B C 1
ATOM 3618 O O . LEU B 1 161 ? -8.414 14.109 -2.432 1 94.19 161 LEU B O 1
ATOM 3622 N N . GLN B 1 162 ? -8.875 15.094 -4.387 1 87.88 162 GLN B N 1
ATOM 3623 C CA . GLN B 1 162 ? -7.613 14.68 -5 1 87.88 162 GLN B CA 1
ATOM 3624 C C . GLN B 1 162 ? -6.43 15.398 -4.355 1 87.88 162 GLN B C 1
ATOM 3626 O O . GLN B 1 162 ? -6.555 16.547 -3.92 1 87.88 162 GLN B O 1
ATOM 3631 N N . PRO B 1 163 ? -5.352 14.773 -4.227 1 83.06 163 PRO B N 1
ATOM 3632 C CA . PRO B 1 163 ? -5.07 13.414 -4.699 1 83.06 163 PRO B CA 1
ATOM 3633 C C . PRO B 1 163 ? -5.402 12.344 -3.662 1 83.06 163 PRO B C 1
ATOM 3635 O O . PRO B 1 163 ? -5.309 11.148 -3.951 1 83.06 163 PRO B O 1
ATOM 3638 N N . LYS B 1 164 ? -5.879 12.703 -2.443 1 89.38 164 LYS B N 1
ATOM 3639 C CA . LYS B 1 164 ? -6.055 11.773 -1.328 1 89.38 164 LYS B CA 1
ATOM 3640 C C . LYS B 1 164 ? -7.16 10.766 -1.618 1 89.38 164 LYS B C 1
ATOM 3642 O O . LYS B 1 164 ? -7.012 9.57 -1.34 1 89.38 164 LYS B O 1
ATOM 3647 N N . VAL B 1 165 ? -8.234 11.234 -2.23 1 89.44 165 VAL B N 1
ATOM 3648 C CA . VAL B 1 165 ? -9.367 10.352 -2.5 1 89.44 165 VAL B CA 1
ATOM 3649 C C . VAL B 1 165 ? -8.945 9.25 -3.465 1 89.44 165 VAL B C 1
ATOM 3651 O O . VAL B 1 165 ? -9.391 8.109 -3.35 1 89.44 165 VAL B O 1
ATOM 3654 N N . GLY B 1 166 ? -8.07 9.633 -4.426 1 81.12 166 GLY B N 1
ATOM 3655 C CA . GLY B 1 166 ? -7.562 8.641 -5.363 1 81.12 166 GLY B CA 1
ATOM 3656 C C . GLY B 1 166 ? -6.703 7.578 -4.699 1 81.12 166 GLY B C 1
ATOM 3657 O O . GLY B 1 166 ? -6.668 6.434 -5.152 1 81.12 166 GLY B O 1
ATOM 3658 N N . MET B 1 167 ? -6.09 7.961 -3.617 1 79.81 167 MET B N 1
ATOM 3659 C CA . MET B 1 167 ? -5.23 7.039 -2.875 1 79.81 167 MET B CA 1
ATOM 3660 C C . MET B 1 167 ? -6.051 6.172 -1.928 1 79.81 167 MET B C 1
ATOM 3662 O O . MET B 1 167 ? -5.848 4.961 -1.856 1 79.81 167 MET B O 1
ATOM 3666 N N . LEU B 1 168 ? -6.949 6.75 -1.29 1 84.5 168 LEU B N 1
ATOM 3667 C CA . LEU B 1 168 ? -7.715 6.102 -0.232 1 84.5 168 LEU B CA 1
ATOM 3668 C C . LEU B 1 168 ? -8.875 5.297 -0.813 1 84.5 168 LEU B C 1
ATOM 3670 O O . LEU B 1 168 ? -9.266 4.273 -0.253 1 84.5 168 LEU B O 1
ATOM 3674 N N . TYR B 1 169 ? -9.43 5.84 -1.906 1 85.44 169 TYR B N 1
ATOM 3675 C CA . TYR B 1 169 ? -10.586 5.262 -2.578 1 85.44 169 TYR B CA 1
ATOM 3676 C C . TYR B 1 169 ? -10.352 5.16 -4.082 1 85.44 169 TYR B C 1
ATOM 3678 O O . TYR B 1 169 ? -11 5.855 -4.867 1 85.44 169 TYR B O 1
ATOM 3686 N N . PRO B 1 170 ? -9.492 4.281 -4.441 1 76.44 170 PRO B N 1
ATOM 3687 C CA . PRO B 1 170 ? -9.102 4.242 -5.852 1 76.44 170 PRO B CA 1
ATOM 3688 C C . PRO B 1 170 ? -10.297 4.066 -6.785 1 76.44 170 PRO B C 1
ATOM 3690 O O . PRO B 1 170 ? -11.172 3.232 -6.531 1 76.44 170 PRO B O 1
ATOM 3693 N N . SER B 1 171 ? -10.398 4.879 -7.797 1 73.62 171 SER B N 1
ATOM 3694 C CA . SER B 1 171 ? -11.336 4.859 -8.914 1 73.62 171 SER B CA 1
ATOM 3695 C C . SER B 1 171 ? -12.734 5.277 -8.469 1 73.62 171 SER B C 1
ATOM 3697 O O . SER B 1 171 ? -13.68 5.258 -9.266 1 73.62 171 SER B O 1
ATOM 3699 N N . SER B 1 172 ? -12.961 5.652 -7.238 1 80.62 172 SER B N 1
ATOM 3700 C CA . SER B 1 172 ? -14.289 5.93 -6.703 1 80.62 172 SER B CA 1
ATOM 3701 C C . SER B 1 172 ? -14.805 7.285 -7.172 1 80.62 172 SER B C 1
ATOM 3703 O O . SER B 1 172 ? -15.969 7.414 -7.555 1 80.62 172 SER B O 1
ATOM 3705 N N . ALA B 1 173 ? -13.922 8.25 -7.137 1 78.5 173 ALA B N 1
ATOM 3706 C CA . ALA B 1 173 ? -14.359 9.578 -7.559 1 78.5 173 ALA B CA 1
ATOM 3707 C C . ALA B 1 173 ? -14.758 9.578 -9.031 1 78.5 173 ALA B C 1
ATOM 3709 O O . ALA B 1 173 ? -15.75 10.211 -9.406 1 78.5 173 ALA B O 1
ATOM 3710 N N . GLU B 1 174 ? -14.047 8.828 -9.766 1 75.56 174 GLU B N 1
ATOM 3711 C CA . GLU B 1 174 ? -14.312 8.758 -11.195 1 75.56 174 GLU B CA 1
ATOM 3712 C C . GLU B 1 174 ? -15.57 7.953 -11.484 1 75.56 174 GLU B C 1
ATOM 3714 O O . GLU B 1 174 ? -16.391 8.344 -12.32 1 75.56 174 GLU B O 1
ATOM 3719 N N . SER B 1 175 ? -15.773 6.883 -10.836 1 78.62 175 SER B N 1
ATOM 3720 C CA . SER B 1 175 ? -16.891 5.988 -11.109 1 78.62 175 SER B CA 1
ATOM 3721 C C . SER B 1 175 ? -18.172 6.469 -10.438 1 78.62 175 SER B C 1
ATOM 3723 O O . SER B 1 175 ? -19.266 6.098 -10.844 1 78.62 175 SER B O 1
ATOM 3725 N N . GLY B 1 176 ? -17.969 7.172 -9.398 1 86.56 176 GLY B N 1
ATOM 3726 C CA . GLY B 1 176 ? -19.094 7.582 -8.578 1 86.56 176 GLY B CA 1
ATOM 3727 C C . GLY B 1 176 ? -19.531 6.52 -7.586 1 86.56 176 GLY B C 1
ATOM 3728 O O . GLY B 1 176 ? -20.531 6.691 -6.891 1 86.56 176 GLY B O 1
ATOM 3729 N N . ILE B 1 177 ? -18.797 5.465 -7.547 1 90.56 177 ILE B N 1
ATOM 3730 C CA . ILE B 1 177 ? -19.125 4.383 -6.625 1 90.56 177 ILE B CA 1
ATOM 3731 C C . ILE B 1 177 ? -17.984 4.207 -5.621 1 90.56 177 ILE B C 1
ATOM 3733 O O . ILE B 1 177 ? -16.859 3.84 -6 1 90.56 177 ILE B O 1
ATOM 3737 N N . PHE B 1 178 ? -18.297 4.453 -4.371 1 92.88 178 PHE B N 1
ATOM 3738 C CA . PHE B 1 178 ? -17.328 4.254 -3.299 1 92.88 178 PHE B CA 1
ATOM 3739 C C . PHE B 1 178 ? -17.5 2.873 -2.67 1 92.88 178 PHE B C 1
ATOM 3741 O O . PHE B 1 178 ? -18.469 2.629 -1.951 1 92.88 178 PHE B O 1
ATOM 3748 N N . ARG B 1 179 ? -16.609 2.035 -2.943 1 90.25 179 ARG B N 1
ATOM 3749 C CA . ARG B 1 179 ? -16.516 0.784 -2.197 1 90.25 179 ARG B CA 1
ATOM 3750 C C . ARG B 1 179 ? -15.648 0.946 -0.953 1 90.25 179 ARG B C 1
ATOM 3752 O O . ARG B 1 179 ? -14.438 1.154 -1.056 1 90.25 179 ARG B O 1
ATOM 3759 N N . VAL B 1 180 ? -16.281 0.829 0.206 1 94.44 180 VAL B N 1
ATOM 3760 C CA . VAL B 1 180 ? -15.586 1.309 1.392 1 94.44 180 VAL B CA 1
ATOM 3761 C C . VAL B 1 180 ? -15.5 0.194 2.432 1 94.44 180 VAL B C 1
ATOM 3763 O O . VAL B 1 180 ? -16.375 -0.683 2.48 1 94.44 180 VAL B O 1
ATOM 3766 N N . ALA B 1 181 ? -14.438 0.286 3.207 1 94.06 181 ALA B N 1
ATOM 3767 C CA . ALA B 1 181 ? -14.266 -0.61 4.348 1 94.06 181 ALA B CA 1
ATOM 3768 C C . ALA B 1 181 ? -14.906 -0.028 5.605 1 94.06 181 ALA B C 1
ATOM 3770 O O . ALA B 1 181 ? -14.805 -0.611 6.688 1 94.06 181 ALA B O 1
ATOM 3771 N N . LEU B 1 182 ? -15.477 1.106 5.484 1 95.25 182 LEU B N 1
ATOM 3772 C CA . LEU B 1 182 ? -16.281 1.67 6.566 1 95.25 182 LEU B CA 1
ATOM 3773 C C . LEU B 1 182 ? -17.531 0.829 6.812 1 95.25 182 LEU B C 1
ATOM 3775 O O . LEU B 1 182 ? -17.797 -0.116 6.07 1 95.25 182 LEU B O 1
ATOM 3779 N N . ARG B 1 183 ? -18.203 1.13 7.891 1 94.5 183 ARG B N 1
ATOM 3780 C CA . ARG B 1 183 ? -19.516 0.552 8.172 1 94.5 183 ARG B CA 1
ATOM 3781 C C . ARG B 1 183 ? -20.609 1.612 8.094 1 94.5 183 ARG B C 1
ATOM 3783 O O . ARG B 1 183 ? -20.344 2.805 8.25 1 94.5 183 ARG B O 1
ATOM 3790 N N . PRO B 1 184 ? -21.812 1.119 7.797 1 89 184 PRO B N 1
ATOM 3791 C CA . PRO B 1 184 ? -22.891 2.094 7.695 1 89 184 PRO B CA 1
ATOM 3792 C C . PRO B 1 184 ? -23.047 2.945 8.953 1 89 184 PRO B C 1
ATOM 3794 O O . PRO B 1 184 ? -23.406 4.121 8.867 1 89 184 PRO B O 1
ATOM 3797 N N . ASN B 1 185 ? -22.703 2.406 10.039 1 89 185 ASN B N 1
ATOM 3798 C CA . ASN B 1 185 ? -22.875 3.105 11.305 1 89 185 ASN B CA 1
ATOM 3799 C C . ASN B 1 185 ? -21.594 3.803 11.758 1 89 185 ASN B C 1
ATOM 3801 O O . ASN B 1 185 ? -21.531 4.344 12.859 1 89 185 ASN B O 1
ATOM 3805 N N . THR B 1 186 ? -20.594 3.77 10.906 1 95.69 186 THR B N 1
ATOM 3806 C CA . THR B 1 186 ? -19.359 4.434 11.273 1 95.69 186 THR B CA 1
ATOM 3807 C C . THR B 1 186 ? -19.562 5.941 11.383 1 95.69 186 THR B C 1
ATOM 3809 O O . THR B 1 186 ? -20.016 6.582 10.438 1 95.69 186 THR B O 1
ATOM 3812 N N . GLY B 1 187 ? -19.344 6.477 12.625 1 97.12 187 GLY B N 1
ATOM 3813 C CA . GLY B 1 187 ? -19.203 7.918 12.766 1 97.12 187 GLY B CA 1
ATOM 3814 C C . GLY B 1 187 ? -17.812 8.422 12.406 1 97.12 187 GLY B C 1
ATOM 3815 O O . GLY B 1 187 ? -16.859 8.227 13.156 1 97.12 187 GLY B O 1
ATOM 3816 N N . LEU B 1 188 ? -17.719 9.078 11.281 1 97.44 188 LEU B N 1
ATOM 3817 C CA . LEU B 1 188 ? -16.422 9.617 10.859 1 97.44 188 LEU B CA 1
ATOM 3818 C C . LEU B 1 188 ? -16.047 10.852 11.68 1 97.44 188 LEU B C 1
ATOM 3820 O O . LEU B 1 188 ? -16.844 11.781 11.797 1 97.44 188 LEU B O 1
ATOM 3824 N N . THR B 1 189 ? -14.922 10.844 12.297 1 98.12 189 THR B N 1
ATOM 3825 C CA . THR B 1 189 ? -14.414 11.945 13.109 1 98.12 189 THR B CA 1
ATOM 3826 C C . THR B 1 189 ? -13.719 12.992 12.242 1 98.12 189 THR B C 1
ATOM 3828 O O . THR B 1 189 ? -12.5 13.125 12.273 1 98.12 189 THR B O 1
ATOM 3831 N N . LEU B 1 190 ? -14.477 13.844 11.602 1 98.44 190 LEU B N 1
ATOM 3832 C CA . LEU B 1 190 ? -14.008 14.703 10.523 1 98.44 190 LEU B CA 1
ATOM 3833 C C . LEU B 1 190 ? -13.242 15.906 11.086 1 98.44 190 LEU B C 1
ATOM 3835 O O . LEU B 1 190 ? -13.648 16.484 12.094 1 98.44 190 LEU B O 1
ATOM 3839 N N . ILE B 1 191 ? -12.164 16.266 10.391 1 98.69 191 ILE B N 1
ATOM 3840 C CA . ILE B 1 191 ? -11.391 17.438 10.789 1 98.69 191 ILE B CA 1
ATOM 3841 C C . ILE B 1 191 ? -10.945 18.203 9.547 1 98.69 191 ILE B C 1
ATOM 3843 O O . ILE B 1 191 ? -10.539 17.609 8.547 1 98.69 191 ILE B O 1
ATOM 3847 N N . ASP B 1 192 ? -11.133 19.5 9.594 1 98.75 192 ASP B N 1
ATOM 3848 C CA . ASP B 1 192 ? -10.641 20.438 8.602 1 98.75 192 ASP B CA 1
ATOM 3849 C C . ASP B 1 192 ? -9.188 20.812 8.875 1 98.75 192 ASP B C 1
ATOM 3851 O O . ASP B 1 192 ? -8.828 21.156 10.008 1 98.75 192 ASP B O 1
ATOM 3855 N N . GLU B 1 193 ? -8.312 20.734 7.828 1 98.5 193 GLU B N 1
ATOM 3856 C CA . GLU B 1 193 ? -6.914 21.109 8.031 1 98.5 193 GLU B CA 1
ATOM 3857 C C . GLU B 1 193 ? -6.797 22.547 8.547 1 98.5 193 GLU B C 1
ATOM 3859 O O . GLU B 1 193 ? -5.871 22.875 9.289 1 98.5 193 GLU B O 1
ATOM 3864 N N . GLN B 1 194 ? -7.734 23.391 8.273 1 98.62 194 GLN B N 1
ATOM 3865 C CA . GLN B 1 194 ? -7.727 24.766 8.773 1 98.62 194 GLN B CA 1
ATOM 3866 C C . GLN B 1 194 ? -7.883 24.797 10.289 1 98.62 194 GLN B C 1
ATOM 3868 O O . GLN B 1 194 ? -7.336 25.672 10.961 1 98.62 194 GLN B O 1
ATOM 3873 N N . ASP B 1 195 ? -8.672 23.859 10.766 1 98.75 195 ASP B N 1
ATOM 3874 C CA . ASP B 1 195 ? -8.859 23.797 12.211 1 98.75 195 ASP B CA 1
ATOM 3875 C C . ASP B 1 195 ? -7.582 23.328 12.906 1 98.75 195 ASP B C 1
ATOM 3877 O O . ASP B 1 195 ? -7.238 23.812 13.984 1 98.75 195 ASP B O 1
ATOM 3881 N N . VAL B 1 196 ? -6.879 22.328 12.32 1 98.81 196 VAL B N 1
ATOM 3882 C CA . VAL B 1 196 ? -5.598 21.875 12.867 1 98.81 196 VAL B CA 1
ATOM 3883 C C . VAL B 1 196 ? -4.617 23.047 12.898 1 98.81 196 VAL B C 1
ATOM 3885 O O . VAL B 1 196 ? -3.93 23.266 13.898 1 98.81 196 VAL B O 1
ATOM 3888 N N . ALA B 1 197 ? -4.594 23.844 11.805 1 98.88 197 ALA B N 1
ATOM 3889 C CA . ALA B 1 197 ? -3.744 25.016 11.727 1 98.88 197 ALA B CA 1
ATOM 3890 C C . ALA B 1 197 ? -4.121 26.031 12.805 1 98.88 197 ALA B C 1
ATOM 3892 O O . ALA B 1 197 ? -3.246 26.641 13.43 1 98.88 197 ALA B O 1
ATOM 3893 N N . ALA B 1 198 ? -5.414 26.234 13.023 1 98.81 198 ALA B N 1
ATOM 3894 C CA . ALA B 1 198 ? -5.883 27.188 14.031 1 98.81 198 ALA B CA 1
ATOM 3895 C C . ALA B 1 198 ? -5.422 26.781 15.422 1 98.81 198 ALA B C 1
ATOM 3897 O O . ALA B 1 198 ? -5.047 27.625 16.234 1 98.81 198 ALA B O 1
ATOM 3898 N N . PHE B 1 199 ? -5.469 25.484 15.672 1 98.88 199 PHE B N 1
ATOM 3899 C CA . PHE B 1 199 ? -4.969 24.984 16.953 1 98.88 199 PHE B CA 1
ATOM 3900 C C . PHE B 1 199 ? -3.471 25.234 17.078 1 98.88 199 PHE B C 1
ATOM 3902 O O . PHE B 1 199 ? -2.986 25.609 18.141 1 98.88 199 PHE B O 1
ATOM 3909 N N . ALA B 1 200 ? -2.717 24.969 15.984 1 98.88 200 ALA B N 1
ATOM 3910 C CA . ALA B 1 200 ? -1.278 25.219 16.016 1 98.88 200 ALA B CA 1
ATOM 3911 C C . ALA B 1 200 ? -0.983 26.703 16.266 1 98.88 200 ALA B C 1
ATOM 3913 O O . ALA B 1 200 ? -0.122 27.031 17.078 1 98.88 200 ALA B O 1
ATOM 3914 N N . VAL B 1 201 ? -1.704 27.578 15.617 1 98.75 201 VAL B N 1
ATOM 3915 C CA . VAL B 1 201 ? -1.542 29.016 15.797 1 98.75 201 VAL B CA 1
ATOM 3916 C C . VAL B 1 201 ? -1.834 29.391 17.25 1 98.75 201 VAL B C 1
ATOM 3918 O O . VAL B 1 201 ? -1.062 30.125 17.875 1 98.75 201 VAL B O 1
ATOM 3921 N N . ALA B 1 202 ? -2.957 28.906 17.75 1 98.75 202 ALA B N 1
ATOM 3922 C CA . ALA B 1 202 ? -3.314 29.188 19.141 1 98.75 202 ALA B CA 1
ATOM 3923 C C . ALA B 1 202 ? -2.211 28.75 20.094 1 98.75 202 ALA B C 1
ATOM 3925 O O . ALA B 1 202 ? -1.862 29.469 21.031 1 98.75 202 ALA B O 1
ATOM 3926 N N . ALA B 1 203 ? -1.669 27.578 19.828 1 98.75 203 ALA B N 1
ATOM 3927 C CA . ALA B 1 203 ? -0.604 27.047 20.688 1 98.75 203 ALA B CA 1
ATOM 3928 C C . ALA B 1 203 ? 0.646 27.922 20.609 1 98.75 203 ALA B C 1
ATOM 3930 O O . ALA B 1 203 ? 1.283 28.203 21.625 1 98.75 203 ALA B O 1
ATOM 3931 N N . PHE B 1 204 ? 1.017 28.391 19.406 1 98.62 204 PHE B N 1
ATOM 3932 C CA . PHE B 1 204 ? 2.178 29.25 19.234 1 98.62 204 PHE B CA 1
ATOM 3933 C C . PHE B 1 204 ? 1.966 30.594 19.938 1 98.62 204 PHE B C 1
ATOM 3935 O O . PHE B 1 204 ? 2.9 31.156 20.516 1 98.62 204 PHE B O 1
ATOM 3942 N N . GLN B 1 205 ? 0.758 31.047 19.922 1 98.06 205 GLN B N 1
ATOM 3943 C CA . GLN B 1 205 ? 0.457 32.375 20.438 1 98.06 205 GLN B CA 1
ATOM 3944 C C . GLN B 1 205 ? 0.353 32.344 21.969 1 98.06 205 GLN B C 1
ATOM 3946 O O . GLN B 1 205 ? 0.62 33.375 22.625 1 98.06 205 GLN B O 1
ATOM 3951 N N . THR B 1 206 ? -0.118 31.281 22.484 1 98 206 THR B N 1
ATOM 3952 C CA . THR B 1 206 ? -0.285 31.156 23.922 1 98 206 THR B CA 1
ATOM 3953 C C . THR B 1 206 ? 0.421 29.906 24.453 1 98 206 THR B C 1
ATOM 3955 O O . THR B 1 206 ? -0.224 29 24.969 1 98 206 THR B O 1
ATOM 3958 N N . PRO B 1 207 ? 1.758 29.891 24.391 1 98 207 PRO B N 1
ATOM 3959 C CA . PRO B 1 207 ? 2.533 28.688 24.656 1 98 207 PRO B CA 1
ATOM 3960 C C . PRO B 1 207 ? 2.275 28.109 26.047 1 98 207 PRO B C 1
ATOM 3962 O O . PRO B 1 207 ? 2.221 26.891 26.219 1 98 207 PRO B O 1
ATOM 3965 N N . ASP B 1 208 ? 2 28.922 27.031 1 98.12 208 ASP B N 1
ATOM 3966 C CA . ASP B 1 208 ? 1.811 28.438 28.406 1 98.12 208 ASP B CA 1
ATOM 3967 C C . ASP B 1 208 ? 0.506 27.641 28.531 1 98.12 208 ASP B C 1
ATOM 3969 O O . ASP B 1 208 ? 0.434 26.672 29.266 1 98.12 208 ASP B O 1
ATOM 3973 N N . THR B 1 209 ? -0.478 28.078 27.828 1 98.19 209 THR B N 1
ATOM 3974 C CA . THR B 1 209 ? -1.777 27.422 27.844 1 98.19 209 THR B CA 1
ATOM 3975 C C . THR B 1 209 ? -1.687 26.016 27.234 1 98.19 209 THR B C 1
ATOM 3977 O O . THR B 1 209 ? -2.326 25.078 27.719 1 98.19 209 THR B O 1
ATOM 3980 N N . PHE B 1 210 ? -0.84 25.875 26.25 1 98.62 210 PHE B N 1
ATOM 3981 C CA . PHE B 1 210 ? -0.849 24.641 25.469 1 98.62 210 PHE B CA 1
ATOM 3982 C C . PHE B 1 210 ? 0.371 23.797 25.781 1 98.62 210 PHE B C 1
ATOM 3984 O O . PHE B 1 210 ? 0.476 22.656 25.312 1 98.62 210 PHE B O 1
ATOM 3991 N N . HIS B 1 211 ? 1.285 24.297 26.578 1 98.69 211 HIS B N 1
ATOM 3992 C CA . HIS B 1 211 ? 2.492 23.547 26.922 1 98.69 211 HIS B CA 1
ATOM 3993 C C . HIS B 1 211 ? 2.146 22.219 27.578 1 98.69 211 HIS B C 1
ATOM 3995 O O . HIS B 1 211 ? 1.276 22.172 28.453 1 98.69 211 HIS B O 1
ATOM 4001 N N . GLU B 1 212 ? 2.771 21.156 27.109 1 98.81 212 GLU B N 1
ATOM 4002 C CA . GLU B 1 212 ? 2.689 19.781 27.625 1 98.81 212 GLU B CA 1
ATOM 4003 C C . GLU B 1 212 ? 1.285 19.219 27.453 1 98.81 212 GLU B C 1
ATOM 4005 O O . GLU B 1 212 ? 0.87 18.328 28.203 1 98.81 212 GLU B O 1
ATOM 4010 N N . GLN B 1 213 ? 0.576 19.75 26.453 1 98.62 213 GLN B N 1
ATOM 4011 C CA . GLN B 1 213 ? -0.75 19.219 26.156 1 98.62 213 GLN B CA 1
ATOM 4012 C C . GLN B 1 213 ? -0.715 18.297 24.938 1 98.62 213 GLN B C 1
ATOM 4014 O O . GLN B 1 213 ? 0.02 18.547 23.984 1 98.62 213 GLN B O 1
ATOM 4019 N N . VAL B 1 214 ? -1.461 17.188 25.031 1 98.5 214 VAL B N 1
ATOM 4020 C CA . VAL B 1 214 ? -1.803 16.312 23.922 1 98.5 214 VAL B CA 1
ATOM 4021 C C . VAL B 1 214 ? -3.289 16.438 23.609 1 98.5 214 VAL B C 1
ATOM 4023 O O . VAL B 1 214 ? -4.145 16.125 24.438 1 98.5 214 VAL B O 1
ATOM 4026 N N . ILE B 1 215 ? -3.611 16.906 22.453 1 98.44 215 ILE B N 1
ATOM 4027 C CA . ILE B 1 215 ? -4.973 17.344 22.156 1 98.44 215 ILE B CA 1
ATOM 4028 C C . ILE B 1 215 ? -5.504 16.578 20.938 1 98.44 215 ILE B C 1
ATOM 4030 O O . ILE B 1 215 ? -4.996 16.734 19.828 1 98.44 215 ILE B O 1
ATOM 4034 N N . ASP B 1 216 ? -6.531 15.766 21.172 1 97.81 216 ASP B N 1
ATOM 4035 C CA . ASP B 1 216 ? -7.316 15.25 20.047 1 97.81 216 ASP B CA 1
ATOM 4036 C C . ASP B 1 216 ? -8.156 16.359 19.406 1 97.81 216 ASP B C 1
ATOM 4038 O O . ASP B 1 216 ? -8.758 17.172 20.109 1 97.81 216 ASP B O 1
ATOM 4042 N N . ILE B 1 217 ? -8.125 16.422 18.094 1 98.25 217 ILE B N 1
ATOM 4043 C CA . ILE B 1 217 ? -8.875 17.484 17.422 1 98.25 217 ILE B CA 1
ATOM 4044 C C . ILE B 1 217 ? -9.828 16.875 16.391 1 98.25 217 ILE B C 1
ATOM 4046 O O . ILE B 1 217 ? -9.383 16.266 15.406 1 98.25 217 ILE B O 1
ATOM 4050 N N . VAL B 1 218 ? -11.078 17.047 16.609 1 98.25 218 VAL B N 1
ATOM 4051 C CA . VAL B 1 218 ? -12.156 16.625 15.711 1 98.25 218 VAL B CA 1
ATOM 4052 C C . VAL B 1 218 ? -13.18 17.75 15.57 1 98.25 218 VAL B C 1
ATOM 4054 O O . VAL B 1 218 ? -13.641 18.312 16.562 1 98.25 218 VAL B O 1
ATOM 4057 N N . GLY B 1 219 ? -13.469 18.125 14.344 1 98 219 GLY B N 1
ATOM 4058 C CA . GLY B 1 219 ? -14.414 19.203 14.102 1 98 219 GLY B CA 1
ATOM 4059 C C . GLY B 1 219 ? -15.859 18.766 14.164 1 98 219 GLY B C 1
ATOM 4060 O O . GLY B 1 219 ? -16.688 19.406 14.805 1 98 219 GLY B O 1
ATOM 4061 N N . GLU B 1 220 ? -16.172 17.656 13.523 1 97.81 220 GLU B N 1
ATOM 4062 C CA . GLU B 1 220 ? -17.547 17.141 13.422 1 97.81 220 GLU B CA 1
ATOM 4063 C C . GLU B 1 220 ? -17.547 15.625 13.266 1 97.81 220 GLU B C 1
ATOM 4065 O O . GLU B 1 220 ? -16.609 15.055 12.695 1 97.81 220 GLU B O 1
ATOM 4070 N N . ILE B 1 221 ? -18.516 15 13.859 1 97.94 221 ILE B N 1
ATOM 4071 C CA . ILE B 1 221 ? -18.719 13.57 13.648 1 97.94 221 ILE B CA 1
ATOM 4072 C C . ILE B 1 221 ? -20 13.344 12.836 1 97.94 221 ILE B C 1
ATOM 4074 O O . ILE B 1 221 ? -21.078 13.766 13.234 1 97.94 221 ILE B O 1
ATOM 4078 N N . LEU B 1 222 ? -19.844 12.766 11.672 1 97.62 222 LEU B N 1
ATOM 4079 C CA . LEU B 1 222 ? -20.953 12.438 10.797 1 97.62 222 LEU B CA 1
ATOM 4080 C C . LEU B 1 222 ? -20.938 10.961 10.422 1 97.62 222 LEU B C 1
ATOM 4082 O O . LEU B 1 222 ? -19.875 10.375 10.242 1 97.62 222 LEU B O 1
ATOM 4086 N N . GLY B 1 223 ? -22.109 10.414 10.312 1 97.06 223 GLY B N 1
ATOM 4087 C CA . GLY B 1 223 ? -22.172 9.07 9.75 1 97.06 223 GLY B CA 1
ATOM 4088 C C . GLY B 1 223 ? -21.641 8.992 8.336 1 97.06 223 GLY B C 1
ATOM 4089 O O . GLY B 1 223 ? -21.766 9.938 7.562 1 97.06 223 GLY B O 1
ATOM 4090 N N . ALA B 1 224 ? -21.078 7.844 8.078 1 95.56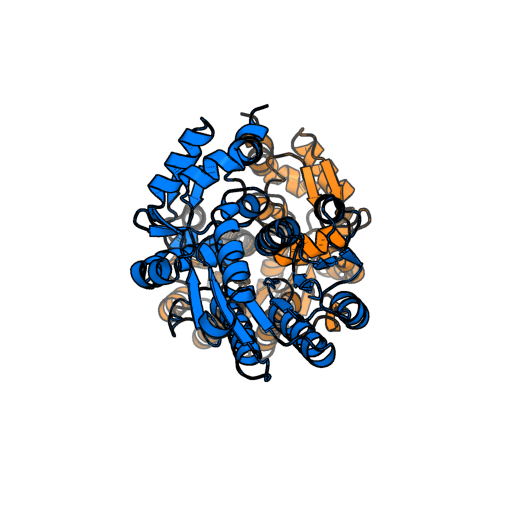 224 ALA B N 1
ATOM 4091 C CA . ALA B 1 224 ? -20.484 7.645 6.754 1 95.56 224 ALA B CA 1
ATOM 4092 C C . ALA B 1 224 ? -21.5 7.934 5.648 1 95.56 224 ALA B C 1
ATOM 4094 O O . ALA B 1 224 ? -21.203 8.648 4.695 1 95.56 224 ALA B O 1
ATOM 4095 N N . ASP B 1 225 ? -22.688 7.449 5.785 1 95.31 225 ASP B N 1
ATOM 4096 C CA . ASP B 1 225 ? -23.719 7.672 4.777 1 95.31 225 ASP B CA 1
ATOM 4097 C C . ASP B 1 225 ? -23.953 9.164 4.551 1 95.31 225 ASP B C 1
ATOM 4099 O O . ASP B 1 225 ? -24.078 9.609 3.41 1 95.31 225 ASP B O 1
ATOM 4103 N N . LYS B 1 226 ? -24.062 9.867 5.598 1 96.38 226 LYS B N 1
ATOM 4104 C CA . LYS B 1 226 ? -24.344 11.297 5.52 1 96.38 226 LYS B CA 1
ATOM 4105 C C . LYS B 1 226 ? -23.219 12.031 4.785 1 96.38 226 LYS B C 1
ATOM 4107 O O . LYS B 1 226 ? -23.484 12.961 4.016 1 96.38 226 LYS B O 1
ATOM 4112 N N . VAL B 1 227 ? -21.969 11.656 5 1 96.62 227 VAL B N 1
ATOM 4113 C CA . VAL B 1 227 ? -20.828 12.273 4.34 1 96.62 227 VAL B CA 1
ATOM 4114 C C . VAL B 1 227 ? -20.953 12.125 2.828 1 96.62 227 VAL B C 1
ATOM 4116 O O . VAL B 1 227 ? -20.844 13.109 2.09 1 96.62 227 VAL B O 1
ATOM 4119 N N . PHE B 1 228 ? -21.234 10.93 2.375 1 95.38 228 PHE B N 1
ATOM 4120 C CA . PHE B 1 228 ? -21.328 10.695 0.939 1 95.38 228 PHE B CA 1
ATOM 4121 C C . PHE B 1 228 ? -22.562 11.375 0.358 1 95.38 228 PHE B C 1
ATOM 4123 O O . PHE B 1 228 ? -22.531 11.859 -0.776 1 95.38 228 PHE B O 1
ATOM 4130 N N . GLU B 1 229 ? -23.625 11.414 1.1 1 96 229 GLU B N 1
ATOM 4131 C CA . GLU B 1 229 ? -24.797 12.156 0.679 1 96 229 GLU B CA 1
ATOM 4132 C C . GLU B 1 229 ? -24.5 13.641 0.497 1 96 229 GLU B C 1
ATOM 4134 O O . GLU B 1 229 ? -24.953 14.258 -0.469 1 96 229 GLU B O 1
ATOM 4139 N N . MET B 1 230 ? -23.797 14.156 1.433 1 97.31 230 MET B N 1
ATOM 4140 C CA . MET B 1 230 ? -23.438 15.57 1.37 1 97.31 230 MET B CA 1
ATOM 4141 C C . MET B 1 230 ? -22.531 15.852 0.173 1 97.31 230 MET B C 1
ATOM 4143 O O . MET B 1 230 ? -22.656 16.891 -0.473 1 97.31 230 MET B O 1
ATOM 4147 N N . ILE B 1 231 ? -21.594 14.938 -0.134 1 97 231 ILE B N 1
ATOM 4148 C CA . ILE B 1 231 ? -20.766 15.094 -1.317 1 97 231 ILE B CA 1
ATOM 4149 C C . ILE B 1 231 ? -21.625 15.055 -2.574 1 97 231 ILE B C 1
ATOM 4151 O O . ILE B 1 231 ? -21.438 15.852 -3.494 1 97 231 ILE B O 1
ATOM 4155 N N . SER B 1 232 ? -22.594 14.117 -2.6 1 96.62 232 SER B N 1
ATOM 4156 C CA . SER B 1 232 ? -23.531 14.031 -3.721 1 96.62 232 SER B CA 1
ATOM 4157 C C . SER B 1 232 ? -24.266 15.352 -3.928 1 96.62 232 SER B C 1
ATOM 4159 O O . SER B 1 232 ? -24.359 15.852 -5.051 1 96.62 232 SER B O 1
ATOM 4161 N N . GLN B 1 233 ? -24.75 15.875 -2.885 1 96.69 233 GLN B N 1
ATOM 4162 C CA . GLN B 1 233 ? -25.5 17.125 -2.941 1 96.69 233 GLN B CA 1
ATOM 4163 C C . GLN B 1 233 ? -24.609 18.281 -3.396 1 96.69 233 GLN B C 1
ATOM 4165 O O . GLN B 1 233 ? -25.016 19.078 -4.25 1 96.69 233 GLN B O 1
ATOM 4170 N N . ALA B 1 234 ? -23.453 18.359 -2.846 1 96.19 234 ALA B N 1
ATOM 4171 C CA . ALA B 1 234 ? -22.547 19.469 -3.135 1 96.19 234 ALA B CA 1
ATOM 4172 C C . ALA B 1 234 ? -22.078 19.438 -4.586 1 96.19 234 ALA B C 1
ATOM 4174 O O . ALA B 1 234 ? -21.812 20.484 -5.188 1 96.19 234 ALA B O 1
ATOM 4175 N N . THR B 1 235 ? -21.984 18.281 -5.164 1 95.12 235 THR B N 1
ATOM 4176 C CA . THR B 1 235 ? -21.422 18.156 -6.504 1 95.12 235 THR B CA 1
ATOM 4177 C C . THR B 1 235 ? -22.516 17.984 -7.539 1 95.12 235 THR B C 1
ATOM 4179 O O . THR B 1 235 ? -22.281 18.141 -8.742 1 95.12 235 THR B O 1
ATOM 4182 N N . GLY B 1 236 ? -23.703 17.562 -7.09 1 94.38 236 GLY B N 1
ATOM 4183 C CA . GLY B 1 236 ? -24.797 17.25 -7.996 1 94.38 236 GLY B CA 1
ATOM 4184 C C . GLY B 1 236 ? -24.672 15.891 -8.648 1 94.38 236 GLY B C 1
ATOM 4185 O O . GLY B 1 236 ? -25.453 15.531 -9.531 1 94.38 236 GLY B O 1
ATOM 4186 N N . ARG B 1 237 ? -23.719 15.227 -8.297 1 94.06 237 ARG B N 1
ATOM 4187 C CA . ARG B 1 237 ? -23.484 13.883 -8.812 1 94.06 237 ARG B CA 1
ATOM 4188 C C . ARG B 1 237 ? -24 12.828 -7.852 1 94.06 237 ARG B C 1
ATOM 4190 O O . ARG B 1 237 ? -23.859 12.961 -6.633 1 94.06 237 ARG B O 1
ATOM 4197 N N . ASP B 1 238 ? -24.547 11.766 -8.414 1 93.44 238 ASP B N 1
ATOM 4198 C CA . ASP B 1 238 ? -25 10.656 -7.578 1 93.44 238 ASP B CA 1
ATOM 4199 C C . ASP B 1 238 ? -23.828 9.789 -7.121 1 93.44 238 ASP B C 1
ATOM 4201 O O . ASP B 1 238 ? -23.328 8.953 -7.879 1 93.44 238 ASP B O 1
ATOM 4205 N N . ILE B 1 239 ? -23.375 10.031 -5.977 1 93 239 ILE B N 1
ATOM 4206 C CA . ILE B 1 239 ? -22.312 9.242 -5.379 1 93 239 ILE B CA 1
ATOM 4207 C C . ILE B 1 239 ? -22.906 8.094 -4.566 1 93 239 ILE B C 1
ATOM 4209 O O . ILE B 1 239 ? -23.625 8.32 -3.592 1 93 239 ILE B O 1
ATOM 4213 N N . ARG B 1 240 ? -22.625 6.863 -4.953 1 92.94 240 ARG B N 1
ATOM 4214 C CA . ARG B 1 240 ? -23.141 5.672 -4.289 1 92.94 240 ARG B CA 1
ATOM 4215 C C . ARG B 1 240 ? -22.078 5.023 -3.416 1 92.94 240 ARG B C 1
ATOM 4217 O O . ARG B 1 240 ? -20.875 5.164 -3.682 1 92.94 240 ARG B O 1
ATOM 4224 N N . ARG B 1 241 ? -22.531 4.41 -2.385 1 93.38 241 ARG B N 1
ATOM 4225 C CA . ARG B 1 241 ? -21.609 3.689 -1.514 1 93.38 241 ARG B CA 1
ATOM 4226 C C . ARG B 1 241 ? -21.969 2.207 -1.447 1 93.38 241 ARG B C 1
ATOM 4228 O O . ARG B 1 241 ? -23.141 1.846 -1.437 1 93.38 241 ARG B O 1
ATOM 4235 N N . VAL B 1 242 ? -20.969 1.419 -1.471 1 94.12 242 VAL B N 1
ATOM 4236 C CA . VAL B 1 242 ? -21.047 -0.023 -1.261 1 94.12 242 VAL B CA 1
ATOM 4237 C C . VAL B 1 242 ? -20.125 -0.437 -0.116 1 94.12 242 VAL B C 1
ATOM 4239 O O . VAL B 1 242 ? -18.906 -0.265 -0.198 1 94.12 242 VAL B O 1
ATOM 4242 N N . TYR B 1 243 ? -20.766 -0.947 0.928 1 95.31 243 TYR B N 1
ATOM 4243 C CA . TYR B 1 243 ? -19.969 -1.414 2.059 1 95.31 243 TYR B CA 1
ATOM 4244 C C . TYR B 1 243 ? -19.453 -2.824 1.812 1 95.31 243 TYR B C 1
ATOM 4246 O O . TYR B 1 243 ? -20.219 -3.746 1.553 1 95.31 243 TYR B O 1
ATOM 4254 N N . MET B 1 244 ? -18.141 -2.951 1.921 1 93.06 244 MET B N 1
ATOM 4255 C CA . MET B 1 244 ? -17.5 -4.234 1.665 1 93.06 244 MET B CA 1
ATOM 4256 C C . MET B 1 244 ? -17.766 -5.215 2.803 1 93.06 244 MET B C 1
ATOM 4258 O O . MET B 1 244 ? -17.828 -4.82 3.967 1 93.06 244 MET B O 1
ATOM 4262 N N . SER B 1 245 ? -17.875 -6.441 2.443 1 89.94 245 SER B N 1
ATOM 4263 C CA . SER B 1 245 ? -17.891 -7.492 3.455 1 89.94 245 SER B CA 1
ATOM 4264 C C . SER B 1 245 ? -16.547 -7.625 4.145 1 89.94 245 SER B C 1
ATOM 4266 O O . SER B 1 245 ? -15.539 -7.09 3.668 1 89.94 245 SER B O 1
ATOM 4268 N N . ASP B 1 246 ? -16.484 -8.344 5.277 1 86.69 246 ASP B N 1
ATOM 4269 C CA . ASP B 1 246 ? -15.227 -8.547 5.996 1 86.69 246 ASP B CA 1
ATOM 4270 C C . ASP B 1 246 ? -14.203 -9.273 5.129 1 86.69 246 ASP B C 1
ATOM 4272 O O . ASP B 1 246 ? -13.008 -8.969 5.18 1 86.69 246 ASP B O 1
ATOM 4276 N N . ASP B 1 247 ? -14.664 -10.148 4.344 1 83.75 247 ASP B N 1
ATOM 4277 C CA . ASP B 1 247 ? -13.773 -10.883 3.451 1 83.75 247 ASP B CA 1
ATOM 4278 C C . ASP B 1 247 ? -13.211 -9.977 2.361 1 83.75 247 ASP B C 1
ATOM 4280 O O . ASP B 1 247 ? -12.023 -10.039 2.041 1 83.75 247 ASP B O 1
ATOM 4284 N N . GLU B 1 248 ? -14.062 -9.125 1.842 1 84.94 248 GLU B N 1
ATOM 4285 C CA . GLU B 1 248 ? -13.617 -8.164 0.838 1 84.94 248 GLU B CA 1
ATOM 4286 C C . GLU B 1 248 ? -12.586 -7.199 1.418 1 84.94 248 GLU B C 1
ATOM 4288 O O . GLU B 1 248 ? -11.617 -6.84 0.747 1 84.94 248 GLU B O 1
ATOM 4293 N N . VAL B 1 249 ? -12.836 -6.828 2.613 1 88.75 249 VAL B N 1
ATOM 4294 C CA . VAL B 1 249 ? -11.93 -5.906 3.293 1 88.75 249 VAL B CA 1
ATOM 4295 C C . VAL B 1 249 ? -10.57 -6.566 3.488 1 88.75 249 VAL B C 1
ATOM 4297 O O . VAL B 1 249 ? -9.531 -5.957 3.221 1 88.75 249 VAL B O 1
ATOM 4300 N N . ARG B 1 250 ? -10.57 -7.762 3.887 1 83.38 250 ARG B N 1
ATOM 4301 C CA . ARG B 1 250 ? -9.328 -8.492 4.09 1 83.38 250 ARG B CA 1
ATOM 4302 C C . ARG B 1 250 ? -8.539 -8.609 2.789 1 83.38 250 ARG B C 1
ATOM 4304 O O . ARG B 1 250 ? -7.316 -8.438 2.779 1 83.38 250 ARG B O 1
ATOM 4311 N N . GLU B 1 251 ? -9.25 -8.859 1.77 1 80.38 251 GLU B N 1
ATOM 4312 C CA . GLU B 1 251 ? -8.609 -8.977 0.462 1 80.38 251 GLU B CA 1
ATOM 4313 C C . GLU B 1 251 ? -8.031 -7.637 0.011 1 80.38 251 GLU B C 1
ATOM 4315 O O . GLU B 1 251 ? -6.906 -7.582 -0.494 1 80.38 251 GLU B O 1
ATOM 4320 N N . ALA B 1 252 ? -8.781 -6.617 0.205 1 82.31 252 ALA B N 1
ATOM 4321 C CA . ALA B 1 252 ? -8.344 -5.285 -0.198 1 82.31 252 ALA B CA 1
ATOM 4322 C C . ALA B 1 252 ? -7.141 -4.828 0.626 1 82.31 252 ALA B C 1
ATOM 4324 O O . ALA B 1 252 ? -6.215 -4.211 0.096 1 82.31 252 ALA B O 1
ATOM 4325 N N . GLN B 1 253 ? -7.148 -5.141 1.869 1 82.25 253 GLN B N 1
ATOM 4326 C CA . GLN B 1 253 ? -6.098 -4.715 2.789 1 82.25 253 GLN B CA 1
ATOM 4327 C C . GLN B 1 253 ? -4.754 -5.332 2.414 1 82.25 253 GLN B C 1
ATOM 4329 O O . GLN B 1 253 ? -3.703 -4.738 2.652 1 82.25 253 GLN B O 1
ATOM 4334 N N . ALA B 1 254 ? -4.832 -6.438 1.86 1 77.88 254 ALA B N 1
ATOM 4335 C CA . ALA B 1 254 ? -3.611 -7.168 1.529 1 77.88 254 ALA B CA 1
ATOM 4336 C C . ALA B 1 254 ? -2.799 -6.426 0.473 1 77.88 254 ALA B C 1
ATOM 4338 O O . ALA B 1 254 ? -1.569 -6.523 0.445 1 77.88 254 ALA B O 1
ATOM 4339 N N . SER B 1 255 ? -3.492 -5.637 -0.336 1 78 255 SER B N 1
ATOM 4340 C CA . SER B 1 255 ? -2.785 -5 -1.44 1 78 255 SER B CA 1
ATOM 4341 C C . SER B 1 255 ? -2.752 -3.482 -1.273 1 78 255 SER B C 1
ATOM 4343 O O . SER B 1 255 ? -1.979 -2.797 -1.944 1 78 255 SER B O 1
ATOM 4345 N N . ASN B 1 256 ? -3.613 -3.02 -0.454 1 80.88 256 ASN B N 1
ATOM 4346 C CA . ASN B 1 256 ? -3.703 -1.582 -0.214 1 80.88 256 ASN B CA 1
ATOM 4347 C C . ASN B 1 256 ? -3.682 -1.261 1.277 1 80.88 256 ASN B C 1
ATOM 4349 O O . ASN B 1 256 ? -4.719 -1.288 1.938 1 80.88 256 ASN B O 1
ATOM 4353 N N . PRO B 1 257 ? -2.584 -0.875 1.706 1 79.81 257 PRO B N 1
ATOM 4354 C CA . PRO B 1 257 ? -2.475 -0.639 3.146 1 79.81 257 PRO B CA 1
ATOM 4355 C C . PRO B 1 257 ? -3.344 0.524 3.621 1 79.81 257 PRO B C 1
ATOM 4357 O O . PRO B 1 257 ? -3.646 0.627 4.812 1 79.81 257 PRO B O 1
ATOM 4360 N N . LEU B 1 258 ? -3.75 1.317 2.748 1 83.94 258 LEU B N 1
ATOM 4361 C CA . LEU B 1 258 ? -4.52 2.488 3.152 1 83.94 258 LEU B CA 1
ATOM 4362 C C . LEU B 1 258 ? -5.941 2.096 3.543 1 83.94 258 LEU B C 1
ATOM 4364 O O . LEU B 1 258 ? -6.645 2.867 4.199 1 83.94 258 LEU B O 1
ATOM 4368 N N . ILE B 1 259 ? -6.348 0.836 3.225 1 86.5 259 ILE B N 1
ATOM 4369 C CA . ILE B 1 259 ? -7.637 0.311 3.668 1 86.5 259 ILE B CA 1
ATOM 4370 C C . ILE B 1 259 ? -7.668 0.243 5.191 1 86.5 259 ILE B C 1
ATOM 4372 O O . ILE B 1 259 ? -8.719 0.431 5.805 1 86.5 259 ILE B O 1
ATOM 4376 N N . THR B 1 260 ? -6.508 0.061 5.73 1 85.5 260 THR B N 1
ATOM 4377 C CA . THR B 1 260 ? -6.391 -0.035 7.184 1 85.5 260 THR B CA 1
ATOM 4378 C C . THR B 1 260 ? -6.832 1.265 7.848 1 85.5 260 THR B C 1
ATOM 4380 O O . THR B 1 260 ? -7.406 1.246 8.938 1 85.5 260 THR B O 1
ATOM 4383 N N . SER B 1 261 ? -6.613 2.373 7.203 1 87.38 261 SER B N 1
ATOM 4384 C CA . SER B 1 261 ? -7.039 3.652 7.762 1 87.38 261 SER B CA 1
ATOM 4385 C C . SER B 1 261 ? -8.555 3.721 7.895 1 87.38 261 SER B C 1
ATOM 4387 O O . SER B 1 261 ? -9.078 4.32 8.836 1 87.38 261 SER B O 1
ATOM 4389 N N . GLN B 1 262 ? -9.281 3.088 6.992 1 90.69 262 GLN B N 1
ATOM 4390 C CA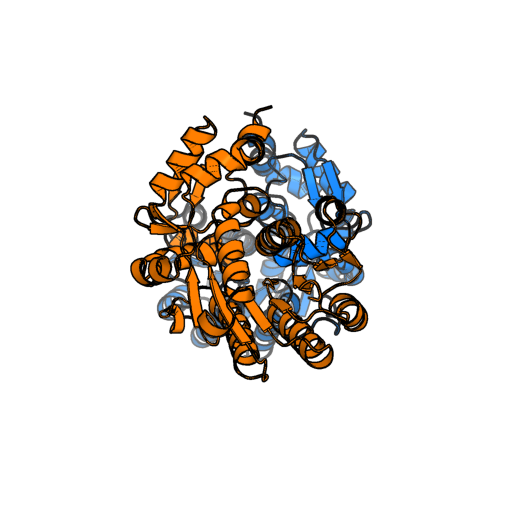 . GLN B 1 262 ? -10.734 3.059 7.07 1 90.69 262 GLN B CA 1
ATOM 4391 C C . GLN B 1 262 ? -11.203 2.174 8.219 1 90.69 262 GLN B C 1
ATOM 4393 O O . GLN B 1 262 ? -12.188 2.492 8.898 1 90.69 262 GLN B O 1
ATOM 4398 N N . ILE B 1 263 ? -10.539 1.132 8.391 1 88.75 263 ILE B N 1
ATOM 4399 C CA . ILE B 1 263 ? -10.875 0.22 9.484 1 88.75 263 ILE B CA 1
ATOM 4400 C C . ILE B 1 263 ? -10.672 0.921 10.82 1 88.75 263 ILE B C 1
ATOM 4402 O O . ILE B 1 263 ? -11.516 0.818 11.719 1 88.75 263 ILE B O 1
ATOM 4406 N N . LEU B 1 264 ? -9.594 1.664 10.922 1 89 264 LEU B N 1
ATOM 4407 C CA . LEU B 1 264 ? -9.328 2.41 12.148 1 89 264 LEU B CA 1
ATOM 4408 C C . LEU B 1 264 ? -10.406 3.463 12.383 1 89 264 LEU B C 1
ATOM 4410 O O . LEU B 1 264 ? -10.812 3.689 13.531 1 89 264 LEU B O 1
ATOM 4414 N N . ALA B 1 265 ? -10.875 4.012 11.352 1 92.75 265 ALA B N 1
ATOM 4415 C CA . ALA B 1 265 ? -11.875 5.07 11.453 1 92.75 265 ALA B CA 1
ATOM 4416 C C . ALA B 1 265 ? -13.18 4.535 12.039 1 92.75 265 ALA B C 1
ATOM 4418 O O . ALA B 1 265 ? -13.984 5.305 12.57 1 92.75 265 ALA B O 1
ATOM 4419 N N . ARG B 1 266 ? -13.438 3.213 11.969 1 92.56 266 ARG B N 1
ATOM 4420 C CA . ARG B 1 266 ? -14.672 2.598 12.453 1 92.56 266 ARG B CA 1
ATOM 4421 C C . ARG B 1 266 ? -14.836 2.809 13.953 1 92.56 266 ARG B C 1
ATOM 4423 O O . ARG B 1 266 ? -15.953 2.805 14.469 1 92.56 266 ARG B O 1
ATOM 4430 N N . SER B 1 267 ? -13.695 3.014 14.68 1 89.81 267 SER B N 1
ATOM 4431 C CA . SER B 1 267 ? -13.773 2.982 16.141 1 89.81 267 SER B CA 1
ATOM 4432 C C . SER B 1 267 ? -13.242 4.273 16.75 1 89.81 267 SER B C 1
ATOM 4434 O O . SER B 1 267 ? -13.117 4.383 17.969 1 89.81 267 SER B O 1
ATOM 4436 N N . MET B 1 268 ? -12.977 5.227 15.953 1 92.94 268 MET B N 1
ATOM 4437 C CA . MET B 1 268 ? -12.32 6.434 16.453 1 92.94 268 MET B CA 1
ATOM 4438 C C . MET B 1 268 ? -13.305 7.293 17.25 1 92.94 268 MET B C 1
ATOM 4440 O O . MET B 1 268 ? -12.914 7.945 18.219 1 92.94 268 MET B O 1
ATOM 4444 N N . GLU B 1 269 ? -14.555 7.223 16.828 1 94.81 269 GLU B N 1
ATOM 4445 C CA . GLU B 1 269 ? -15.555 8.078 17.453 1 94.81 269 GLU B CA 1
ATOM 4446 C C . GLU B 1 269 ? -15.633 7.812 18.953 1 94.81 269 GLU B C 1
ATOM 4448 O O . GLU B 1 269 ? -15.844 8.742 19.75 1 94.81 269 GLU B O 1
ATOM 4453 N N . GLU B 1 270 ? -15.398 6.617 19.359 1 92.38 270 GLU B N 1
ATOM 4454 C CA . GLU B 1 270 ? -15.539 6.215 20.766 1 92.38 270 GLU B CA 1
ATOM 4455 C C . GLU B 1 270 ? -14.469 6.859 21.641 1 92.38 270 GLU B C 1
ATOM 4457 O O . GLU B 1 270 ? -14.609 6.926 22.859 1 92.38 270 GLU B O 1
ATOM 4462 N N . LEU B 1 271 ? -13.461 7.383 21 1 93.69 271 LEU B N 1
ATOM 4463 C CA . LEU B 1 271 ? -12.312 7.91 21.75 1 93.69 271 LEU B CA 1
ATOM 4464 C C . LEU B 1 271 ? -12.414 9.422 21.891 1 93.69 271 LEU B C 1
ATOM 4466 O O . LEU B 1 271 ? -11.609 10.039 22.594 1 93.69 271 LEU B O 1
ATOM 4470 N N . ILE B 1 272 ? -13.375 10.047 21.328 1 96.25 272 ILE B N 1
ATOM 4471 C CA . ILE B 1 272 ? -13.375 11.5 21.172 1 96.25 272 ILE B CA 1
ATOM 4472 C C . ILE B 1 272 ? -14.156 12.141 22.328 1 96.25 272 ILE B C 1
ATOM 4474 O O . ILE B 1 272 ? -15.305 11.773 22.578 1 96.25 272 ILE B O 1
ATOM 4478 N N . ASP B 1 273 ? -13.539 12.984 22.953 1 96.75 273 ASP B N 1
ATOM 4479 C CA . ASP B 1 273 ? -14.164 13.875 23.938 1 96.75 273 ASP B CA 1
ATOM 4480 C C . ASP B 1 273 ? -14.438 15.25 23.328 1 96.75 273 ASP B C 1
ATOM 4482 O O . ASP B 1 273 ? -13.594 16.141 23.406 1 96.75 273 ASP B O 1
ATOM 4486 N N . ARG B 1 274 ? -15.625 15.469 22.891 1 95.44 274 ARG B N 1
ATOM 4487 C CA . ARG B 1 274 ? -15.969 16.672 22.141 1 95.44 274 ARG B CA 1
ATOM 4488 C C . ARG B 1 274 ? -15.977 17.906 23.047 1 95.44 274 ARG B C 1
ATOM 4490 O O . ARG B 1 274 ? -15.602 19 22.625 1 95.44 274 ARG B O 1
ATOM 4497 N N . ASP B 1 275 ? -16.422 17.719 24.219 1 96.44 275 ASP B N 1
ATOM 4498 C CA . ASP B 1 275 ? -16.453 18.844 25.156 1 96.44 275 ASP B CA 1
ATOM 4499 C C . ASP B 1 275 ? -15.047 19.328 25.484 1 96.44 275 ASP B C 1
ATOM 4501 O O . ASP B 1 275 ? -14.812 20.531 25.578 1 96.44 275 ASP B O 1
ATOM 4505 N N . LYS B 1 276 ? -14.172 18.344 25.641 1 97.31 276 LYS B N 1
ATOM 4506 C CA . LYS B 1 276 ? -12.789 18.719 25.891 1 97.31 276 LYS B CA 1
ATOM 4507 C C . LYS B 1 276 ? -12.203 19.5 24.719 1 97.31 276 LYS B C 1
ATOM 4509 O O . LYS B 1 276 ? -11.5 20.5 24.906 1 97.31 276 LYS B O 1
ATOM 4514 N N . ILE B 1 277 ? -12.438 19.109 23.547 1 97.81 277 ILE B N 1
ATOM 4515 C CA . ILE B 1 277 ? -11.93 19.781 22.359 1 97.81 277 ILE B CA 1
ATOM 4516 C C . ILE B 1 277 ? -12.469 21.219 22.297 1 97.81 277 ILE B C 1
ATOM 4518 O O . ILE B 1 277 ? -11.711 22.156 22.078 1 97.81 277 ILE B O 1
ATOM 4522 N N . ARG B 1 278 ? -13.734 21.422 22.641 1 96.69 278 ARG B N 1
ATOM 4523 C CA . ARG B 1 278 ? -14.375 22.734 22.578 1 96.69 278 ARG B CA 1
ATOM 4524 C C . ARG B 1 278 ? -13.852 23.656 23.688 1 96.69 278 ARG B C 1
ATOM 4526 O O . ARG B 1 278 ? -13.844 24.875 23.531 1 96.69 278 ARG B O 1
ATOM 4533 N N . SER B 1 279 ? -13.43 23.031 24.672 1 97.44 279 SER B N 1
ATOM 4534 C CA . SER B 1 279 ? -13 23.797 25.828 1 97.44 279 SER B CA 1
ATOM 4535 C C . SER B 1 279 ? -11.742 24.609 25.516 1 97.44 279 SER B C 1
ATOM 4537 O O . SER B 1 279 ? -11.414 25.547 26.25 1 97.44 279 SER B O 1
ATOM 4539 N N . TRP B 1 280 ? -11 24.281 24.469 1 97.94 280 TRP B N 1
ATOM 4540 C CA . TRP B 1 280 ? -9.789 25 24.109 1 97.94 280 TRP B CA 1
ATOM 4541 C C . TRP B 1 280 ? -10.125 26.359 23.5 1 97.94 280 TRP B C 1
ATOM 4543 O O . TRP B 1 280 ? -9.258 27.219 23.375 1 97.94 280 TRP B O 1
ATOM 4553 N N . GLY B 1 281 ? -11.414 26.531 23.031 1 97.44 281 GLY B N 1
ATOM 4554 C CA . GLY B 1 281 ? -11.875 27.828 22.547 1 97.44 281 GLY B CA 1
ATOM 4555 C C . GLY B 1 281 ? -11.43 28.125 21.125 1 97.44 281 GLY B C 1
ATOM 4556 O O . GLY B 1 281 ? -11.562 29.25 20.656 1 97.44 281 GLY B O 1
ATOM 4557 N N . VAL B 1 282 ? -10.789 27.203 20.453 1 98.06 282 VAL B N 1
ATOM 4558 C CA . VAL B 1 282 ? -10.398 27.359 19.062 1 98.06 282 VAL B CA 1
ATOM 4559 C C . VAL B 1 282 ? -11.57 26.969 18.156 1 98.06 282 VAL B C 1
ATOM 4561 O O . VAL B 1 282 ? -12.172 25.906 18.328 1 98.06 282 VAL B O 1
ATOM 4564 N N . PRO B 1 283 ? -11.93 27.828 17.266 1 95.38 283 PRO B N 1
ATOM 4565 C CA . PRO B 1 283 ? -13.078 27.516 16.406 1 95.38 283 PRO B CA 1
ATOM 4566 C C . PRO B 1 283 ? -12.875 26.266 15.57 1 95.38 283 PRO B C 1
ATOM 4568 O O . PRO B 1 283 ? -11.758 25.984 15.117 1 95.38 283 PRO B O 1
ATOM 4571 N N . LEU B 1 284 ? -13.969 25.531 15.328 1 97.88 284 LEU B N 1
ATOM 4572 C CA . LEU B 1 284 ? -13.984 24.312 14.523 1 97.88 284 LEU B CA 1
ATOM 4573 C C . LEU B 1 284 ? -14.969 24.453 13.359 1 97.88 284 LEU B C 1
ATOM 4575 O O . LEU B 1 284 ? -16.031 25.062 13.5 1 97.88 284 LEU B O 1
ATOM 4579 N N . SER B 1 285 ? -14.633 23.875 12.242 1 96.81 285 SER B N 1
ATOM 4580 C CA . SER B 1 285 ? -15.438 23.953 11.031 1 96.81 285 SER B CA 1
ATOM 4581 C C . SER B 1 285 ? -16.328 22.719 10.891 1 96.81 285 SER B C 1
ATOM 4583 O O . SER B 1 285 ? -16.078 21.688 11.516 1 96.81 285 SER B O 1
ATOM 4585 N N . SER B 1 286 ? -17.359 22.859 10.039 1 98.19 286 SER B N 1
ATOM 4586 C CA . SER B 1 286 ? -18.234 21.75 9.672 1 98.19 286 SER B CA 1
ATOM 4587 C C . SER B 1 286 ? -17.875 21.203 8.281 1 98.19 286 SER B C 1
ATOM 4589 O O . SER B 1 286 ? -17.172 21.875 7.52 1 98.19 286 SER B O 1
ATOM 4591 N N . PHE B 1 287 ? -18.391 20 8.062 1 98.62 287 PHE B N 1
ATOM 4592 C CA . PHE B 1 287 ? -18.172 19.453 6.723 1 98.62 287 PHE B CA 1
ATOM 4593 C C . PHE B 1 287 ? -18.906 20.297 5.676 1 98.62 287 PHE B C 1
ATOM 4595 O O . PHE B 1 287 ? -18.406 20.469 4.562 1 98.62 287 PHE B O 1
ATOM 4602 N N . ALA B 1 288 ? -20.031 20.828 6.027 1 98.5 288 ALA B N 1
ATOM 4603 C CA . ALA B 1 288 ? -20.781 21.703 5.125 1 98.5 288 ALA B CA 1
ATOM 4604 C C . ALA B 1 288 ? -19.953 22.922 4.75 1 98.5 288 ALA B C 1
ATOM 4606 O O . ALA B 1 288 ? -19.891 23.312 3.578 1 98.5 288 ALA B O 1
ATOM 4607 N N . ASN B 1 289 ? -19.344 23.547 5.762 1 98.38 289 ASN B N 1
ATOM 4608 C CA . ASN B 1 289 ? -18.484 24.688 5.508 1 98.38 289 ASN B CA 1
ATOM 4609 C C . ASN B 1 289 ? -17.312 24.312 4.602 1 98.38 289 ASN B C 1
ATOM 4611 O O . ASN B 1 289 ? -16.938 25.078 3.709 1 98.38 289 ASN B O 1
ATOM 4615 N N . PHE B 1 290 ? -16.734 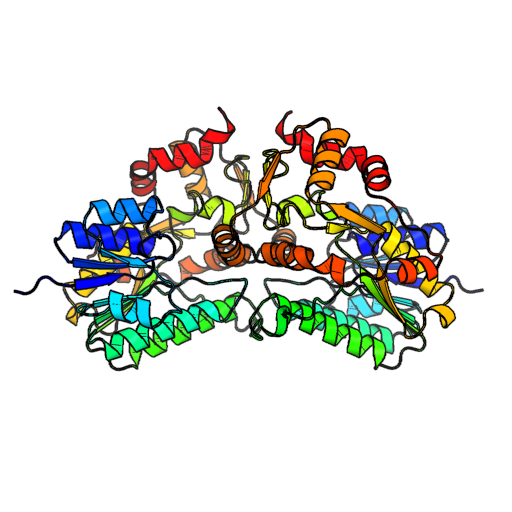23.156 4.844 1 98.69 290 PHE B N 1
ATOM 4616 C CA . PHE B 1 290 ? -15.617 22.672 4.035 1 98.69 290 PHE B CA 1
ATOM 4617 C C . PHE B 1 290 ? -16.047 22.484 2.586 1 98.69 290 PHE B C 1
ATOM 4619 O O . PHE B 1 290 ? -15.328 22.875 1.666 1 98.69 290 PHE B O 1
ATOM 4626 N N . LEU B 1 291 ? -17.188 21.859 2.375 1 98.5 291 LEU B N 1
ATOM 4627 C CA . LEU B 1 291 ? -17.719 21.625 1.035 1 98.5 291 LEU B CA 1
ATOM 4628 C C . LEU B 1 291 ? -17.938 22.938 0.295 1 98.5 291 LEU B C 1
ATOM 4630 O O . LEU B 1 291 ? -17.641 23.031 -0.897 1 98.5 291 LEU B O 1
ATOM 4634 N N . GLU B 1 292 ? -18.406 23.922 0.998 1 97.81 292 GLU B N 1
ATOM 4635 C CA . GLU B 1 292 ? -18.641 25.219 0.388 1 97.81 292 GLU B CA 1
ATOM 4636 C C . GLU B 1 292 ? -17.312 25.906 0.03 1 97.81 292 GLU B C 1
ATOM 4638 O O . GLU B 1 292 ? -17.156 26.422 -1.079 1 97.81 292 GLU B O 1
ATOM 4643 N N . ARG B 1 293 ? -16.406 25.875 0.938 1 97.62 293 ARG B N 1
ATOM 4644 C CA . ARG B 1 293 ? -15.109 26.531 0.734 1 97.62 293 ARG B CA 1
ATOM 4645 C C . ARG B 1 293 ? -14.328 25.859 -0.394 1 97.62 293 ARG B C 1
ATOM 4647 O O . ARG B 1 293 ? -13.633 26.531 -1.157 1 97.62 293 ARG B O 1
ATOM 4654 N N . GLN B 1 294 ? -14.477 24.531 -0.482 1 97.75 294 GLN B N 1
ATOM 4655 C CA . GLN B 1 294 ? -13.719 23.766 -1.459 1 97.75 294 GLN B CA 1
ATOM 4656 C C . GLN B 1 294 ? -14.594 23.359 -2.645 1 97.75 294 GLN B C 1
ATOM 4658 O O . GLN B 1 294 ? -14.391 22.297 -3.244 1 97.75 294 GLN B O 1
ATOM 4663 N N . LYS B 1 295 ? -15.555 24.094 -2.953 1 96.75 295 LYS B N 1
ATOM 4664 C CA . LYS B 1 295 ? -16.547 23.766 -3.977 1 96.75 295 LYS B CA 1
ATOM 4665 C C . LYS B 1 295 ? -15.867 23.469 -5.312 1 96.75 295 LYS B C 1
ATOM 4667 O O . LYS B 1 295 ? -16.156 22.453 -5.945 1 96.75 295 LYS B O 1
ATOM 4672 N N . LYS B 1 296 ? -14.977 24.297 -5.766 1 95.69 296 LYS B N 1
ATOM 4673 C CA . LYS B 1 296 ? -14.297 24.125 -7.047 1 95.69 296 LYS B CA 1
ATOM 4674 C C . LYS B 1 296 ? -13.492 22.828 -7.074 1 95.69 296 LYS B C 1
ATOM 4676 O O . LYS B 1 296 ? -13.492 22.109 -8.078 1 95.69 296 LYS B O 1
ATOM 4681 N N . GLU B 1 297 ? -12.797 22.531 -5.965 1 95 297 GLU B N 1
ATOM 4682 C CA . GLU B 1 297 ? -11.992 21.328 -5.875 1 95 297 GLU B CA 1
ATOM 4683 C C . GLU B 1 297 ? -12.867 20.078 -5.934 1 95 297 GLU B C 1
ATOM 4685 O O . GLU B 1 297 ? -12.484 19.062 -6.531 1 95 297 GLU B O 1
ATOM 4690 N N . PHE B 1 298 ? -14.031 20.141 -5.293 1 96 298 PHE B N 1
ATOM 4691 C CA . PHE B 1 298 ? -14.945 19 -5.34 1 96 298 PHE B CA 1
ATOM 4692 C C . PHE B 1 298 ? -15.477 18.797 -6.75 1 96 298 PHE B C 1
ATOM 4694 O O . PHE B 1 298 ? -15.602 17.656 -7.211 1 96 298 PHE B O 1
ATOM 4701 N N . GLU B 1 299 ? -15.758 19.906 -7.438 1 93.06 299 GLU B N 1
ATOM 4702 C CA . GLU B 1 299 ? -16.203 19.797 -8.828 1 93.06 299 GLU B CA 1
ATOM 4703 C C . GLU B 1 299 ? -15.133 19.172 -9.703 1 93.06 299 GLU B C 1
ATOM 4705 O O . GLU B 1 299 ? -15.422 18.266 -10.5 1 93.06 299 GLU B O 1
ATOM 4710 N N . GLU B 1 300 ? -13.938 19.594 -9.516 1 89.88 300 GLU B N 1
ATOM 4711 C CA . GLU B 1 300 ? -12.828 19.062 -10.289 1 89.88 300 GLU B CA 1
ATOM 4712 C C . GLU B 1 300 ? -12.609 17.578 -9.984 1 89.88 300 GLU B C 1
ATOM 4714 O O . GLU B 1 300 ? -12.281 16.797 -10.883 1 89.88 300 GLU B O 1
ATOM 4719 N N . THR B 1 301 ? -12.805 17.188 -8.75 1 91.69 301 THR B N 1
ATOM 4720 C CA . THR B 1 301 ? -12.555 15.828 -8.305 1 91.69 301 THR B CA 1
ATOM 4721 C C . THR B 1 301 ? -13.641 14.883 -8.812 1 91.69 301 THR B C 1
ATOM 4723 O O . THR B 1 301 ? -13.344 13.766 -9.234 1 91.69 301 THR B O 1
ATOM 4726 N N . TYR B 1 302 ? -14.836 15.305 -8.852 1 90.75 302 TYR B N 1
ATOM 4727 C CA . TYR B 1 302 ? -15.93 14.352 -9 1 90.75 302 TYR B CA 1
ATOM 4728 C C . TYR B 1 302 ? -16.656 14.547 -10.328 1 90.75 302 TYR B C 1
ATOM 4730 O O . TYR B 1 302 ? -17.422 13.68 -10.758 1 90.75 302 TYR B O 1
ATOM 4738 N N . LEU B 1 303 ? -16.5 15.68 -11 1 83.44 303 LEU B N 1
ATOM 4739 C CA . LEU B 1 303 ? -17.219 15.93 -12.25 1 83.44 303 LEU B CA 1
ATOM 4740 C C . LEU B 1 303 ? -16.281 15.773 -13.445 1 83.44 303 LEU B C 1
ATOM 4742 O O . LEU B 1 303 ? -16.734 15.781 -14.594 1 83.44 303 LEU B O 1
ATOM 4746 N N . ARG B 1 304 ? -14.945 15.781 -13.43 1 61.28 304 ARG B N 1
ATOM 4747 C CA . ARG B 1 304 ? -14.047 15.719 -14.578 1 61.28 304 ARG B CA 1
ATOM 4748 C C . ARG B 1 304 ? -14.25 14.422 -15.359 1 61.28 304 ARG B C 1
ATOM 4750 O O . ARG B 1 304 ? -13.906 14.336 -16.531 1 61.28 304 ARG B O 1
ATOM 4757 N N . GLY B 1 305 ? -14.492 13.266 -14.969 1 50.81 305 GLY B N 1
ATOM 4758 C CA . GLY B 1 305 ? -14.727 12.141 -15.852 1 50.81 305 GLY B CA 1
ATOM 4759 C C . GLY B 1 305 ? -15.891 12.367 -16.812 1 50.81 305 GLY B C 1
ATOM 4760 O O . GLY B 1 305 ? -16.125 11.562 -17.719 1 50.81 305 GLY B O 1
ATOM 4761 N N . GLU B 1 306 ? -16.812 13.266 -16.656 1 37.69 306 GLU B N 1
ATOM 4762 C CA . GLU B 1 306 ? -18 13.516 -17.469 1 37.69 306 GLU B CA 1
ATOM 4763 C C . GLU B 1 306 ? -17.75 14.602 -18.516 1 37.69 306 GLU B C 1
ATOM 4765 O O . GLU B 1 306 ? -18.578 14.836 -19.391 1 37.69 306 GLU B O 1
ATOM 4770 N N . LYS B 1 307 ? -16.672 15.211 -18.609 1 30.69 307 LYS B N 1
ATOM 4771 C CA . LYS B 1 307 ? -16.547 16.078 -19.766 1 30.69 307 LYS B CA 1
ATOM 4772 C C . LYS B 1 307 ? -15.859 15.359 -20.922 1 30.69 307 LYS B C 1
ATOM 4774 O O . LYS B 1 307 ? -14.891 14.633 -20.719 1 30.69 307 LYS B O 1
#

InterPro domains:
  IPR008030 NmrA-like domain [PF05368] (4-250)
  IPR036291 NAD(P)-binding domain superfamily [SSF51735] (4-252)
  IPR051164 NmrA-like oxidoreductase [PTHR42748] (2-255)